Protein AF-0000000075515896 (afdb_homodimer)

Secondary structure (DSSP, 8-state):
----GGG-------------------S-----------S-SS-GGG-EEEEETTT--EEEEGGGEEEEEGGGTEEEES---TTEEEPSS-EE--SSTTTT-EEEEEEETTT--EEEEEEEE--GGGGGGTT-EEEEGGGEEEEETT-SSEEEGGG-------HHHHHHHHHHHHHHHHHHHHHHHHHHHHHHHHHHHT-/----GGG-----------------TTS-----------S-SS-GGG-EEEEETTT--EEEEGGGEEEEEGGGTEEEES---TTEEEPSS-EE--SSTTTT-EEEEEEETTT--EEEEEEEE--GGGGGGTT-EEEEGGGEEEEETT-SSEEEGGG-------HHHHHHHHHHHHHHHHHHHHHHHHHHHHHHHHHHHH-

Solvent-accessible surface area (backbone atoms only — not comparable to full-atom values): 21888 Å² total; per-residue (Å²): 134,84,76,72,69,79,68,74,66,72,84,64,83,70,71,74,54,74,47,86,61,78,71,70,71,76,60,80,65,70,85,67,79,50,54,55,26,50,69,54,91,42,58,57,60,64,40,34,37,33,20,35,58,88,61,37,49,63,38,36,39,41,76,31,24,39,46,67,44,71,94,70,44,24,39,30,18,73,56,58,17,71,44,48,38,70,46,56,31,70,44,74,34,86,64,73,93,52,43,70,20,31,26,24,45,23,23,33,62,88,76,57,50,76,36,36,33,32,31,68,41,50,51,80,95,47,40,87,44,49,75,22,40,29,39,30,21,87,40,25,28,30,36,43,44,91,47,49,59,73,41,56,28,75,76,59,80,82,77,63,69,49,73,67,49,49,52,50,40,51,50,49,51,19,49,51,21,46,52,49,41,52,51,50,53,49,48,53,52,50,50,55,51,55,56,56,67,73,97,134,87,73,73,71,79,68,74,64,74,85,65,84,70,70,74,54,74,48,86,60,77,73,69,72,76,61,79,64,71,84,66,78,51,53,54,28,50,69,55,91,40,58,58,60,66,40,34,37,34,20,34,59,88,62,38,48,62,38,37,38,40,77,31,25,40,46,65,43,71,94,71,45,23,39,31,18,74,55,57,16,71,43,47,36,68,46,54,32,67,44,75,32,85,65,73,96,53,44,70,22,30,26,23,44,23,24,33,63,89,77,57,50,75,35,36,33,33,30,68,40,49,50,80,93,46,41,88,45,47,76,22,40,30,39,30,21,87,40,25,27,30,37,43,45,90,45,49,60,76,40,56,28,73,76,59,79,81,77,63,69,49,74,66,48,48,52,51,42,50,50,48,50,18,49,50,20,48,51,49,43,53,50,51,53,48,49,51,54,50,51,52,50,54,56,58,66,75,95

Foldseek 3Di:
DPPPPPPPPDPPPQVCPQAQPPPPLPPPPPCLVLLQLQPPLDDLQQKKWKAFPPPRHTWGISRQWSDADVLQQKTWGLDTDPQWDWARDWGADCDDDQHPWIWTFTAGNPPGDGFFTATDDGPPVCRSRHRTTIGHQQGIWMDGPPDPDIHGSSPDDRDSDDPVSVVVSVVVVVVVVVVVVVVVVVVVVVVVVVVVVVD/DPPDPPPPPDPPPQVCPQAQPPPPLPPPPPCLVLLQLQPPLDPLQQKKWKAFPPPRHTWGISRQWSDADVLQQKTWGLDTDPQWDWARGWGADCDDDQHPWIWTFTAGNPPGDGFFTATCDGPPVCRSRHRTTIGHQQGIWMDGPPDDDIHGSSPDDRDSDDPVVVVVSVVVVVVVVVVVVVVVVVVVVVVVVVVVVVD

Structure (mmCIF, N/CA/C/O backbone):
data_AF-0000000075515896-model_v1
#
loop_
_entity.id
_entity.type
_entity.pdbx_description
1 polymer 'Opa interacting protein 5'
#
loop_
_atom_site.group_PDB
_atom_site.id
_atom_site.type_symbol
_atom_site.label_atom_id
_atom_site.label_alt_id
_atom_site.label_comp_id
_atom_site.label_asym_id
_atom_site.label_entity_id
_atom_site.label_seq_id
_atom_site.pdbx_PDB_ins_code
_atom_site.Cartn_x
_atom_site.Cartn_y
_atom_site.Cartn_z
_atom_site.occupancy
_atom_site.B_iso_or_equiv
_atom_site.auth_seq_id
_atom_site.auth_comp_id
_atom_site.auth_asym_id
_atom_site.auth_atom_id
_atom_site.pdbx_PDB_model_num
ATOM 1 N N . MET A 1 1 ? 11.969 -7.977 -32.594 1 18.78 1 MET A N 1
ATOM 2 C CA . MET A 1 1 ? 12.93 -9.07 -32.656 1 18.78 1 MET A CA 1
ATOM 3 C C . MET A 1 1 ? 13.914 -9.008 -31.5 1 18.78 1 MET A C 1
ATOM 5 O O . MET A 1 1 ? 14.891 -9.758 -31.469 1 18.78 1 MET A O 1
ATOM 9 N N . ALA A 1 2 ? 13.898 -7.754 -30.891 1 22.81 2 ALA A N 1
ATOM 10 C CA . ALA A 1 2 ? 14.922 -7.41 -29.906 1 22.81 2 ALA A CA 1
ATOM 11 C C . ALA A 1 2 ? 14.734 -8.203 -28.625 1 22.81 2 ALA A C 1
ATOM 13 O O . ALA A 1 2 ? 15.414 -7.949 -27.625 1 22.81 2 ALA A O 1
ATOM 14 N N . GLY A 1 3 ? 13.523 -8.867 -28.562 1 20.38 3 GLY A N 1
ATOM 15 C CA . GLY A 1 3 ? 12.828 -9.102 -27.312 1 20.38 3 GLY A CA 1
ATOM 16 C C . GLY A 1 3 ? 13.516 -10.141 -26.422 1 20.38 3 GLY A C 1
ATOM 17 O O . GLY A 1 3 ? 13.266 -10.195 -25.219 1 20.38 3 GLY A O 1
ATOM 18 N N . SER A 1 4 ? 14.008 -11.312 -27.094 1 22.8 4 SER A N 1
ATOM 19 C CA . SER A 1 4 ? 14.094 -12.664 -26.562 1 22.8 4 SER A CA 1
ATOM 20 C C . SER A 1 4 ? 15.359 -12.859 -25.734 1 22.8 4 SER A C 1
ATOM 22 O O . SER A 1 4 ? 15.812 -13.984 -25.547 1 22.8 4 SER A O 1
ATOM 24 N N . ALA A 1 5 ? 16.109 -11.781 -25.531 1 26.88 5 ALA A N 1
ATOM 25 C CA . ALA A 1 5 ? 17.5 -12.102 -25.203 1 26.88 5 ALA A CA 1
ATOM 26 C C . ALA A 1 5 ? 17.609 -12.75 -23.828 1 26.88 5 ALA A C 1
ATOM 28 O O . ALA A 1 5 ? 18.656 -13.312 -23.484 1 26.88 5 ALA A O 1
ATOM 29 N N . TRP A 1 6 ? 16.641 -12.461 -22.922 1 26.02 6 TRP A N 1
ATOM 30 C CA . TRP A 1 6 ? 17.047 -12.742 -21.562 1 26.02 6 TRP A CA 1
ATOM 31 C C . TRP A 1 6 ? 17.047 -14.242 -21.281 1 26.02 6 TRP A C 1
ATOM 33 O O . TRP A 1 6 ? 17.266 -14.68 -20.156 1 26.02 6 TRP A O 1
ATOM 43 N N . LEU A 1 7 ? 16.312 -15.07 -22.141 1 24.42 7 LEU A N 1
ATOM 44 C CA . LEU A 1 7 ? 16.062 -16.422 -21.688 1 24.42 7 LEU A CA 1
ATOM 45 C C . LEU A 1 7 ? 17.344 -17.234 -21.641 1 24.42 7 LEU A C 1
ATOM 47 O O . LEU A 1 7 ? 17.359 -18.359 -21.141 1 24.42 7 LEU A O 1
ATOM 51 N N . LEU A 1 8 ? 18.25 -16.953 -22.594 1 26.06 8 LEU A N 1
ATOM 52 C CA . LEU A 1 8 ? 19.219 -18.047 -22.719 1 26.06 8 LEU A CA 1
ATOM 53 C C . LEU A 1 8 ? 20.109 -18.109 -21.484 1 26.06 8 LEU A C 1
ATOM 55 O O . LEU A 1 8 ? 21.109 -17.391 -21.391 1 26.06 8 LEU A O 1
ATOM 59 N N . CYS A 1 9 ? 19.578 -18 -20.297 1 28 9 CYS A N 1
ATOM 60 C CA . CYS A 1 9 ? 20.406 -18.422 -19.172 1 28 9 CYS A CA 1
ATOM 61 C C . CYS A 1 9 ? 21.047 -19.781 -19.438 1 28 9 CYS A C 1
ATOM 63 O O . CYS A 1 9 ? 20.344 -20.766 -19.641 1 28 9 CYS A O 1
ATOM 65 N N . SER A 1 10 ? 22.125 -19.859 -20.094 1 26.27 10 SER A N 1
ATOM 66 C CA . SER A 1 10 ? 23.016 -21.016 -20.016 1 26.27 10 SER A CA 1
ATOM 67 C C . SER A 1 10 ? 23 -21.625 -18.609 1 26.27 10 SER A C 1
ATOM 69 O O . SER A 1 10 ? 22.953 -20.906 -17.609 1 26.27 10 SER A O 1
ATOM 71 N N . ALA A 1 11 ? 22.531 -22.938 -18.406 1 29.16 11 ALA A N 1
ATOM 72 C CA . ALA A 1 11 ? 22.75 -23.906 -17.328 1 29.16 11 ALA A CA 1
ATOM 73 C C . ALA A 1 11 ? 24.109 -23.719 -16.672 1 29.16 11 ALA A C 1
ATOM 75 O O . ALA A 1 11 ? 25.094 -24.328 -17.109 1 29.16 11 ALA A O 1
ATOM 76 N N . ALA A 1 12 ? 24.672 -22.562 -16.562 1 29.84 12 ALA A N 1
ATOM 77 C CA . ALA A 1 12 ? 25.891 -22.594 -15.766 1 29.84 12 ALA A CA 1
ATOM 78 C C . ALA A 1 12 ? 25.672 -23.328 -14.445 1 29.84 12 ALA A C 1
ATOM 80 O O . ALA A 1 12 ? 24.578 -23.281 -13.867 1 29.84 12 ALA A O 1
ATOM 81 N N . GLU A 1 13 ? 26.516 -24.406 -14.172 1 31.06 13 GLU A N 1
ATOM 82 C CA . GLU A 1 13 ? 26.703 -25.281 -13.023 1 31.06 13 GLU A CA 1
ATOM 83 C C . GLU A 1 13 ? 26.609 -24.5 -11.711 1 31.06 13 GLU A C 1
ATOM 85 O O . GLU A 1 13 ? 27.531 -23.766 -11.352 1 31.06 13 GLU A O 1
ATOM 90 N N . MET A 1 14 ? 25.5 -23.891 -11.438 1 32 14 MET A N 1
ATOM 91 C CA . MET A 1 14 ? 25.266 -23.391 -10.078 1 32 14 MET A CA 1
ATOM 92 C C . MET A 1 14 ? 25.594 -24.453 -9.047 1 32 14 MET A C 1
ATOM 94 O O . MET A 1 14 ? 24.984 -25.531 -9.047 1 32 14 MET A O 1
ATOM 98 N N . GLN A 1 15 ? 26.859 -24.688 -8.766 1 26.77 15 GLN A N 1
ATOM 99 C CA . GLN A 1 15 ? 27.156 -25.531 -7.617 1 26.77 15 GLN A CA 1
ATOM 100 C C . GLN A 1 15 ? 26.406 -25.047 -6.379 1 26.77 15 GLN A C 1
ATOM 102 O O . GLN A 1 15 ? 26.531 -23.891 -5.973 1 26.77 15 GLN A O 1
ATOM 107 N N . SER A 1 16 ? 25.25 -25.547 -6.145 1 28.44 16 SER A N 1
ATOM 108 C CA . SER A 1 16 ? 24.344 -25.406 -5.016 1 28.44 16 SER A CA 1
ATOM 109 C C . SER A 1 16 ? 25.047 -25.656 -3.691 1 28.44 16 SER A C 1
ATOM 111 O O . SER A 1 16 ? 25.516 -26.766 -3.432 1 28.44 16 SER A O 1
ATOM 113 N N . VAL A 1 17 ? 25.969 -24.859 -3.203 1 31.23 17 VAL A N 1
ATOM 114 C CA . VAL A 1 17 ? 26.312 -25.125 -1.812 1 31.23 17 VAL A CA 1
ATOM 115 C C . VAL A 1 17 ? 25.125 -24.797 -0.909 1 31.23 17 VAL A C 1
ATOM 117 O O . VAL A 1 17 ? 24.625 -23.672 -0.914 1 31.23 17 VAL A O 1
ATOM 120 N N . CYS A 1 18 ? 24.25 -25.766 -0.635 1 27.92 18 CYS A N 1
ATOM 121 C CA . CYS A 1 18 ? 23 -25.766 0.127 1 27.92 18 CYS A CA 1
ATOM 122 C C . CYS A 1 18 ? 23.25 -25.422 1.588 1 27.92 18 CYS A C 1
ATOM 124 O O . CYS A 1 18 ? 23.531 -26.297 2.402 1 27.92 18 CYS A O 1
ATOM 126 N N . GLY A 1 19 ? 24.156 -24.5 2.021 1 25.67 19 GLY A N 1
ATOM 127 C CA . GLY A 1 19 ? 24.172 -24.359 3.467 1 25.67 19 GLY A CA 1
ATOM 128 C C . GLY A 1 19 ? 22.922 -23.703 4.012 1 25.67 19 GLY A C 1
ATOM 129 O O . GLY A 1 19 ? 22.359 -22.797 3.389 1 25.67 19 GLY A O 1
ATOM 130 N N . GLU A 1 20 ? 22.109 -24.344 4.84 1 29.81 20 GLU A N 1
ATOM 131 C CA . GLU A 1 20 ? 20.922 -23.969 5.602 1 29.81 20 GLU A CA 1
ATOM 132 C C . GLU A 1 20 ? 21.125 -22.656 6.34 1 29.81 20 GLU A C 1
ATOM 134 O O . GLU A 1 20 ? 21.641 -22.641 7.457 1 29.81 20 GLU A O 1
ATOM 139 N N . SER A 1 21 ? 21.812 -21.594 5.906 1 29.06 21 SER A N 1
ATOM 140 C CA . SER A 1 21 ? 22.031 -20.469 6.801 1 29.06 21 SER A CA 1
ATOM 141 C C . SER A 1 21 ? 20.75 -19.672 7.004 1 29.06 21 SER A C 1
ATOM 143 O O . SER A 1 21 ? 20.141 -19.203 6.039 1 29.06 21 SER A O 1
ATOM 145 N N . THR A 1 22 ? 19.984 -19.922 8.008 1 30.2 22 THR A N 1
ATOM 146 C CA . THR A 1 22 ? 18.984 -18.984 8.531 1 30.2 22 THR A CA 1
ATOM 147 C C . THR A 1 22 ? 19.594 -17.578 8.672 1 30.2 22 THR A C 1
ATOM 149 O O . THR A 1 22 ? 20.484 -17.359 9.492 1 30.2 22 THR A O 1
ATOM 152 N N . VAL A 1 23 ? 19.938 -16.922 7.645 1 34.88 23 VAL A N 1
ATOM 153 C CA . VAL A 1 23 ? 20.438 -15.562 7.785 1 34.88 23 VAL A CA 1
ATOM 154 C C . VAL A 1 23 ? 19.562 -14.789 8.773 1 34.88 23 VAL A C 1
ATOM 156 O O . VAL A 1 23 ? 18.359 -14.688 8.586 1 34.88 23 VAL A O 1
ATOM 159 N N . ASP A 1 24 ? 19.797 -15.023 10.047 1 32.12 24 ASP A N 1
ATOM 160 C CA . ASP A 1 24 ? 19.328 -14.023 11 1 32.12 24 ASP A CA 1
ATOM 161 C C . ASP A 1 24 ? 19.641 -12.609 10.508 1 32.12 24 ASP A C 1
ATOM 163 O O . ASP A 1 24 ? 20.797 -12.164 10.586 1 32.12 24 ASP A O 1
ATOM 167 N N . LEU A 1 25 ? 19 -12.141 9.508 1 33.47 25 LEU A N 1
ATOM 168 C CA . LEU A 1 25 ? 19.094 -10.805 8.922 1 33.47 25 LEU A CA 1
ATOM 169 C C . LEU A 1 25 ? 19.172 -9.734 10 1 33.47 25 LEU A C 1
ATOM 171 O O . LEU A 1 25 ? 19.016 -8.547 9.711 1 33.47 25 LEU A O 1
ATOM 175 N N . GLU A 1 26 ? 19.078 -10.086 11.32 1 34.94 26 GLU A N 1
ATOM 176 C CA . GLU A 1 26 ? 19.312 -8.992 12.25 1 34.94 26 GLU A CA 1
ATOM 177 C C . GLU A 1 26 ? 20.703 -8.391 12.062 1 34.94 26 GLU A C 1
ATOM 179 O O . GLU A 1 26 ? 21.281 -7.836 13 1 34.94 26 GLU A O 1
ATOM 184 N N . GLN A 1 27 ? 21.578 -8.961 11.219 1 33.88 27 GLN A N 1
ATOM 185 C CA . GLN A 1 27 ? 22.859 -8.25 11.188 1 33.88 27 GLN A CA 1
ATOM 186 C C . GLN A 1 27 ? 22.656 -6.762 10.93 1 33.88 27 GLN A C 1
ATOM 188 O O . GLN A 1 27 ? 21.875 -6.379 10.062 1 33.88 27 GLN A O 1
ATOM 193 N N . THR A 1 28 ? 22.984 -5.887 11.898 1 32.38 28 THR A N 1
ATOM 194 C CA . THR A 1 28 ? 23.141 -4.438 11.836 1 32.38 28 THR A CA 1
ATOM 195 C C . THR A 1 28 ? 23.812 -4.016 10.539 1 32.38 28 THR A C 1
ATOM 197 O O . THR A 1 28 ? 24.969 -4.375 10.289 1 32.38 28 THR A O 1
ATOM 200 N N . ASN A 1 29 ? 23.234 -4.082 9.453 1 37.16 29 ASN A N 1
ATOM 201 C CA . ASN A 1 29 ? 23.719 -3.557 8.18 1 37.16 29 ASN A CA 1
ATOM 202 C C . ASN A 1 29 ? 24.531 -2.279 8.375 1 37.16 29 ASN A C 1
ATOM 204 O O . ASN A 1 29 ? 24.141 -1.402 9.141 1 37.16 29 ASN A O 1
ATOM 208 N N . PRO A 1 30 ? 25.859 -2.227 8.07 1 39.75 30 PRO A N 1
ATOM 209 C CA . PRO A 1 30 ? 26.5 -0.911 8.07 1 39.75 30 PRO A CA 1
ATOM 210 C C . PRO A 1 30 ? 25.531 0.212 7.68 1 39.75 30 PRO A C 1
ATOM 212 O O . PRO A 1 30 ? 24.5 -0.044 7.066 1 39.75 30 PRO A O 1
ATOM 215 N N . GLU A 1 31 ? 25.656 1.428 8.328 1 41 31 GLU A N 1
ATOM 216 C CA . GLU A 1 31 ? 24.891 2.648 8.062 1 41 31 GLU A CA 1
ATOM 217 C C . GLU A 1 31 ? 24.641 2.82 6.566 1 41 31 GLU A C 1
ATOM 219 O O . GLU A 1 31 ? 25.516 3.268 5.828 1 41 31 GLU A O 1
ATOM 224 N N . VAL A 1 32 ? 24.234 1.687 5.887 1 45.09 32 VAL A N 1
ATOM 225 C CA . VAL A 1 32 ? 23.828 1.987 4.516 1 45.09 32 VAL A CA 1
ATOM 226 C C . VAL A 1 32 ? 23.078 3.318 4.48 1 45.09 32 VAL A C 1
ATOM 228 O O . VAL A 1 32 ? 22.125 3.525 5.238 1 45.09 32 VAL A O 1
ATOM 231 N N . SER A 1 33 ? 23.875 4.395 4.328 1 43.94 33 SER A N 1
ATOM 232 C CA . SER A 1 33 ? 23.266 5.699 4.102 1 43.94 33 SER A CA 1
ATOM 233 C C . SER A 1 33 ? 22.125 5.609 3.098 1 43.94 33 SER A C 1
ATOM 235 O O . SER A 1 33 ? 22.344 5.473 1.895 1 43.94 33 SER A O 1
ATOM 237 N N . CYS A 1 34 ? 21.188 4.742 3.443 1 48.75 34 CYS A N 1
ATOM 238 C CA . CYS A 1 34 ? 20.016 4.699 2.576 1 48.75 34 CYS A CA 1
ATOM 239 C C . CYS A 1 34 ? 19.344 6.066 2.49 1 48.75 34 CYS A C 1
ATOM 241 O O . CYS A 1 34 ? 19.078 6.699 3.516 1 48.75 34 CYS A O 1
ATOM 243 N N . ARG A 1 35 ? 19.766 6.781 1.458 1 46.62 35 ARG A N 1
ATOM 244 C CA . ARG A 1 35 ? 18.922 7.949 1.209 1 46.62 35 ARG A CA 1
ATOM 245 C C . ARG A 1 35 ? 17.438 7.574 1.229 1 46.62 35 ARG A C 1
ATOM 247 O O . ARG A 1 35 ? 16.984 6.773 0.407 1 46.62 35 ARG A O 1
ATOM 254 N N . LYS A 1 36 ? 17.078 7.395 2.432 1 48.09 36 LYS A N 1
ATOM 255 C CA . LYS A 1 36 ? 15.672 7.031 2.584 1 48.09 36 LYS A CA 1
ATOM 256 C C . LYS A 1 36 ? 14.797 7.785 1.584 1 48.09 36 LYS A C 1
ATOM 258 O O . LYS A 1 36 ? 14.906 9 1.447 1 48.09 36 LYS A O 1
ATOM 263 N N . LEU A 1 37 ? 14.57 7.164 0.481 1 46.78 37 LEU A N 1
ATOM 264 C CA . LEU A 1 37 ? 13.43 7.785 -0.19 1 46.78 37 LEU A CA 1
ATOM 265 C C . LEU A 1 37 ? 12.422 8.305 0.825 1 46.78 37 LEU A C 1
ATOM 267 O O . LEU A 1 37 ? 11.68 7.523 1.429 1 46.78 37 LEU A O 1
ATOM 271 N N . ASN A 1 38 ? 13.039 8.82 1.91 1 39.25 38 ASN A N 1
ATOM 272 C CA . ASN A 1 38 ? 11.93 9.398 2.652 1 39.25 38 ASN A CA 1
ATOM 273 C C . ASN A 1 38 ? 10.727 9.656 1.746 1 39.25 38 ASN A C 1
ATOM 275 O O . ASN A 1 38 ? 10.891 9.93 0.555 1 39.25 38 ASN A O 1
ATOM 279 N N . GLY A 1 39 ? 9.602 9.078 1.923 1 40.44 39 GLY A N 1
ATOM 280 C CA . GLY A 1 39 ? 8.422 9.594 1.247 1 40.44 39 GLY A CA 1
ATOM 281 C C . GLY A 1 39 ? 8.641 10.953 0.615 1 40.44 39 GLY A C 1
ATOM 282 O O . GLY A 1 39 ? 9.188 11.859 1.251 1 40.44 39 GLY A O 1
ATOM 283 N N . SER A 1 40 ? 9.031 10.953 -0.682 1 41.44 40 SER A N 1
ATOM 284 C CA . SER A 1 40 ? 8.961 12.234 -1.368 1 41.44 40 SER A CA 1
ATOM 285 C C . SER A 1 40 ? 8.203 13.266 -0.534 1 41.44 40 SER A C 1
ATOM 287 O O . SER A 1 40 ? 7.367 12.906 0.298 1 41.44 40 SER A O 1
ATOM 289 N N . SER A 1 41 ? 8.688 14.398 -0.48 1 50.19 41 SER A N 1
ATOM 290 C CA . SER A 1 41 ? 7.879 15.57 -0.142 1 50.19 41 SER A CA 1
ATOM 291 C C . SER A 1 41 ? 6.398 15.312 -0.394 1 50.19 41 SER A C 1
ATOM 293 O O . SER A 1 41 ? 5.555 16.141 -0.062 1 50.19 41 SER A O 1
ATOM 295 N N . GLY A 1 42 ? 6.289 14.016 -0.97 1 59.38 42 GLY A N 1
ATOM 296 C CA . GLY A 1 42 ? 4.871 13.852 -1.26 1 59.38 42 GLY A CA 1
ATOM 297 C C . GLY A 1 42 ? 4.125 13.102 -0.173 1 59.38 42 GLY A C 1
ATOM 298 O O . GLY A 1 42 ? 4.73 12.375 0.615 1 59.38 42 GLY A O 1
ATOM 299 N N . GLY A 1 43 ? 3.32 13.492 0.475 1 72.12 43 GLY A N 1
ATOM 300 C CA . GLY A 1 43 ? 2.34 12.977 1.415 1 72.12 43 GLY A CA 1
ATOM 301 C C . GLY A 1 43 ? 2.051 11.5 1.226 1 72.12 43 GLY A C 1
ATOM 302 O O . GLY A 1 43 ? 2.713 10.828 0.428 1 72.12 43 GLY A O 1
ATOM 303 N N . PRO A 1 44 ? 1.503 10.781 2.047 1 81 44 PRO A N 1
ATOM 304 C CA . PRO A 1 44 ? 1.104 9.375 1.974 1 81 44 PRO A CA 1
ATOM 305 C C . PRO A 1 44 ? 0.688 8.953 0.567 1 81 44 PRO A C 1
ATOM 307 O O . PRO A 1 44 ? 0.88 7.797 0.184 1 81 44 PRO A O 1
ATOM 310 N N . GLU A 1 45 ? 0.249 9.797 -0.229 1 84.19 45 GLU A N 1
ATOM 311 C CA . GLU A 1 45 ? -0.242 9.484 -1.567 1 84.19 45 GLU A CA 1
ATOM 312 C C . GLU A 1 45 ? 0.906 9.125 -2.508 1 84.19 45 GLU A C 1
ATOM 314 O O . GLU A 1 45 ? 0.686 8.547 -3.574 1 84.19 45 GLU A O 1
ATOM 319 N N . ALA A 1 46 ? 2.088 9.461 -2.105 1 85.88 46 ALA A N 1
ATOM 320 C CA . ALA A 1 46 ? 3.252 9.156 -2.932 1 85.88 46 ALA A CA 1
ATOM 321 C C . ALA A 1 46 ? 3.775 7.75 -2.645 1 85.88 46 ALA A C 1
ATOM 323 O O . ALA A 1 46 ? 4.656 7.254 -3.352 1 85.88 46 ALA A O 1
ATOM 324 N N . CYS A 1 47 ? 3.242 7.059 -1.72 1 92.12 47 CYS A N 1
ATOM 325 C CA . CYS A 1 47 ? 3.73 5.742 -1.332 1 92.12 47 CYS A CA 1
ATOM 326 C C . CYS A 1 47 ? 3.305 4.684 -2.342 1 92.12 47 CYS A C 1
ATOM 328 O O . CYS A 1 47 ? 2.227 4.777 -2.93 1 92.12 47 CYS A O 1
ATOM 330 N N . VAL A 1 48 ? 4.164 3.75 -2.539 1 96.19 48 VAL A N 1
ATOM 331 C CA . VAL A 1 48 ? 3.961 2.684 -3.516 1 96.19 48 VAL A CA 1
ATOM 332 C C . VAL A 1 48 ? 4.168 1.326 -2.85 1 96.19 48 VAL A C 1
ATOM 334 O O . VAL A 1 48 ? 5.105 1.149 -2.066 1 96.19 48 VAL A O 1
ATOM 337 N N . VAL A 1 49 ? 3.277 0.403 -3.164 1 97.75 49 VAL A N 1
ATOM 338 C CA . VAL A 1 49 ? 3.422 -0.978 -2.715 1 97.75 49 VAL A CA 1
ATOM 339 C C . VAL A 1 49 ? 3.852 -1.86 -3.885 1 97.75 49 VAL A C 1
ATOM 341 O O . VAL A 1 49 ? 3.34 -1.718 -4.996 1 97.75 49 VAL A O 1
ATOM 344 N N . PHE A 1 50 ? 4.75 -2.816 -3.676 1 98.31 50 PHE A N 1
ATOM 345 C CA . PHE A 1 50 ? 5.293 -3.701 -4.699 1 98.31 50 PHE A CA 1
ATOM 346 C C . PHE A 1 50 ? 4.695 -5.098 -4.578 1 98.31 50 PHE A C 1
ATOM 348 O O . PHE A 1 50 ? 4.688 -5.684 -3.496 1 98.31 50 PHE A O 1
ATOM 355 N N . LEU A 1 51 ? 4.246 -5.559 -5.703 1 98.56 51 LEU A N 1
ATOM 356 C CA . LEU A 1 51 ? 3.621 -6.875 -5.746 1 98.56 51 LEU A CA 1
ATOM 357 C C . LEU A 1 51 ? 4.309 -7.77 -6.773 1 98.56 51 LEU A C 1
ATOM 359 O O . LEU A 1 51 ? 4.797 -7.285 -7.793 1 98.56 51 LEU A O 1
ATOM 363 N N . CYS A 1 52 ? 4.352 -9.039 -6.461 1 98.5 52 CYS A N 1
ATOM 364 C CA . CYS A 1 52 ? 4.785 -10.008 -7.465 1 98.5 52 CYS A CA 1
ATOM 365 C C . CYS A 1 52 ? 3.895 -9.945 -8.695 1 98.5 52 CYS A C 1
ATOM 367 O O . CYS A 1 52 ? 2.672 -10.039 -8.594 1 98.5 52 CYS A O 1
ATOM 369 N N . LYS A 1 53 ? 4.473 -9.883 -9.812 1 97.94 53 LYS A N 1
ATOM 370 C CA . LYS A 1 53 ? 3.73 -9.734 -11.062 1 97.94 53 LYS A CA 1
ATOM 371 C C . LYS A 1 53 ? 2.947 -11.008 -11.383 1 97.94 53 LYS A C 1
ATOM 373 O O . LYS A 1 53 ? 1.881 -10.945 -11.992 1 97.94 53 LYS A O 1
ATOM 378 N N . ASN A 1 54 ? 3.438 -12.125 -10.961 1 97.69 54 ASN A N 1
ATOM 379 C CA . ASN A 1 54 ? 2.859 -13.422 -11.312 1 97.69 54 ASN A CA 1
ATOM 380 C C . ASN A 1 54 ? 1.699 -13.781 -10.391 1 97.69 54 ASN A C 1
ATOM 382 O O . ASN A 1 54 ? 0.705 -14.359 -10.836 1 97.69 54 ASN A O 1
ATOM 386 N N . CYS A 1 55 ? 1.79 -13.406 -9.086 1 96.81 55 CYS A N 1
ATOM 387 C CA . CYS A 1 55 ? 0.792 -13.953 -8.172 1 96.81 55 CYS A CA 1
ATOM 388 C C . CYS A 1 55 ? 0.234 -12.867 -7.266 1 96.81 55 CYS A C 1
ATOM 390 O O . CYS A 1 55 ? -0.593 -13.141 -6.395 1 96.81 55 CYS A O 1
ATOM 392 N N . TYR A 1 56 ? 0.726 -11.68 -7.289 1 96.81 56 TYR A N 1
ATOM 393 C CA . TYR A 1 56 ? 0.188 -10.484 -6.648 1 96.81 56 TYR A CA 1
ATOM 394 C C . TYR A 1 56 ? 0.533 -10.461 -5.164 1 96.81 56 TYR A C 1
ATOM 396 O O . TYR A 1 56 ? 0.005 -9.641 -4.41 1 96.81 56 TYR A O 1
ATOM 404 N N . THR A 1 57 ? 1.455 -11.352 -4.77 1 97.19 57 THR A N 1
ATOM 405 C CA . THR A 1 57 ? 1.93 -11.328 -3.391 1 97.19 57 THR A CA 1
ATOM 406 C C . THR A 1 57 ? 2.65 -10.016 -3.09 1 97.19 57 THR A C 1
ATOM 408 O O . THR A 1 57 ? 3.436 -9.531 -3.906 1 97.19 57 THR A O 1
ATOM 411 N N . VAL A 1 58 ? 2.352 -9.43 -1.938 1 98.44 58 VAL A N 1
ATOM 412 C CA . VAL A 1 58 ? 2.998 -8.18 -1.537 1 98.44 58 VAL A CA 1
ATOM 413 C C . VAL A 1 58 ? 4.453 -8.453 -1.164 1 98.44 58 VAL A C 1
ATOM 415 O O . VAL A 1 58 ? 4.738 -9.32 -0.337 1 98.44 58 VAL A O 1
ATOM 418 N N . LEU A 1 59 ? 5.355 -7.641 -1.661 1 98.38 59 LEU A N 1
ATOM 419 C CA . LEU A 1 59 ? 6.781 -7.883 -1.479 1 98.38 59 LEU A CA 1
ATOM 420 C C . LEU A 1 59 ? 7.414 -6.793 -0.617 1 98.38 59 LEU A C 1
ATOM 422 O O . LEU A 1 59 ? 8.492 -6.984 -0.058 1 98.38 59 LEU A O 1
ATOM 426 N N . GLY A 1 60 ? 6.82 -5.695 -0.62 1 97.44 60 GLY A N 1
ATOM 427 C CA . GLY A 1 60 ? 7.324 -4.539 0.108 1 97.44 60 GLY A CA 1
ATOM 428 C C . GLY A 1 60 ? 6.668 -3.238 -0.313 1 97.44 60 GLY A C 1
ATOM 429 O O . GLY A 1 60 ? 5.617 -3.246 -0.955 1 97.44 60 GLY A O 1
ATOM 430 N N . ASP A 1 61 ? 7.332 -2.105 0.104 1 96.38 61 ASP A N 1
ATOM 431 C CA . ASP A 1 61 ? 6.781 -0.799 -0.245 1 96.38 61 ASP A CA 1
ATOM 432 C C . ASP A 1 61 ? 7.887 0.247 -0.369 1 96.38 61 ASP A C 1
ATOM 434 O O . ASP A 1 61 ? 9.055 -0.042 -0.1 1 96.38 61 ASP A O 1
ATOM 438 N N . SER A 1 62 ? 7.516 1.439 -0.751 1 93.56 62 SER A N 1
ATOM 439 C CA . SER A 1 62 ? 8.453 2.492 -1.134 1 93.56 62 SER A CA 1
ATOM 440 C C . SER A 1 62 ? 9.148 3.084 0.088 1 93.56 62 SER A C 1
ATOM 442 O O . SER A 1 62 ? 10.172 3.76 -0.04 1 93.56 62 SER A O 1
ATOM 444 N N . LEU A 1 63 ? 8.578 2.855 1.254 1 89.81 63 LEU A N 1
ATOM 445 C CA . LEU A 1 63 ? 9.18 3.43 2.451 1 89.81 63 LEU A CA 1
ATOM 446 C C . LEU A 1 63 ? 10.508 2.746 2.77 1 89.81 63 LEU A C 1
ATOM 448 O O . LEU A 1 63 ? 11.297 3.258 3.566 1 89.81 63 LEU A O 1
ATOM 452 N N . SER A 1 64 ? 10.812 1.655 2.131 1 91.25 64 SER A N 1
ATOM 453 C CA . SER A 1 64 ? 12.039 0.911 2.375 1 91.25 64 SER A CA 1
ATOM 454 C C . SER A 1 64 ? 13.031 1.085 1.225 1 91.25 64 SER A C 1
ATOM 456 O O . SER A 1 64 ? 14.117 0.511 1.243 1 91.25 64 SER A O 1
ATOM 458 N N . VAL A 1 65 ? 12.625 1.868 0.22 1 92.38 65 VAL A N 1
ATOM 459 C CA . VAL A 1 65 ? 13.453 2.02 -0.974 1 92.38 65 VAL A CA 1
ATOM 460 C C . VAL A 1 65 ? 14.617 2.971 -0.684 1 92.38 65 VAL A C 1
ATOM 462 O O . VAL A 1 65 ? 14.406 4.062 -0.147 1 92.38 65 VAL A O 1
ATOM 465 N N . CYS A 1 66 ? 15.75 2.531 -1.096 1 87.12 66 CYS A N 1
ATOM 466 C CA . CYS A 1 66 ? 16.953 3.324 -0.897 1 87.12 66 CYS A CA 1
ATOM 467 C C . CYS A 1 66 ? 17.453 3.91 -2.215 1 87.12 66 CYS A C 1
ATOM 469 O O . CYS A 1 66 ? 18.219 4.875 -2.223 1 87.12 66 CYS A O 1
ATOM 471 N N . GLY A 1 67 ? 16.984 3.309 -3.246 1 89 67 GLY A N 1
ATOM 472 C CA . GLY A 1 67 ? 17.438 3.766 -4.551 1 89 67 GLY A CA 1
ATOM 473 C C . GLY A 1 67 ? 17.016 2.844 -5.684 1 89 67 GLY A C 1
ATOM 474 O O . GLY A 1 67 ? 16.312 1.863 -5.461 1 89 67 GLY A O 1
ATOM 475 N N . GLU A 1 68 ? 17.359 3.365 -6.836 1 91.31 68 GLU A N 1
ATOM 476 C CA . GLU A 1 68 ? 17.141 2.576 -8.039 1 91.31 68 GLU A CA 1
ATOM 477 C C . GLU A 1 68 ? 18.422 2.41 -8.844 1 91.31 68 GLU A C 1
ATOM 479 O O . GLU A 1 68 ? 19.188 3.367 -9.016 1 91.31 68 GLU A O 1
ATOM 484 N N . GLU A 1 69 ? 18.719 1.183 -9.18 1 91.44 69 GLU A N 1
ATOM 485 C CA . GLU A 1 69 ? 19.812 0.928 -10.102 1 91.44 69 GLU A CA 1
ATOM 486 C C . GLU A 1 69 ? 19.312 0.742 -11.531 1 91.44 69 GLU A C 1
ATOM 488 O O . GLU A 1 69 ? 18.875 -0.352 -11.906 1 91.44 69 GLU A O 1
ATOM 493 N N . ARG A 1 70 ? 19.484 1.688 -12.32 1 90.5 70 ARG A N 1
ATOM 494 C CA . ARG A 1 70 ? 18.891 1.732 -13.656 1 90.5 70 ARG A CA 1
ATOM 495 C C . ARG A 1 70 ? 19.5 0.672 -14.562 1 90.5 70 ARG A C 1
ATOM 497 O O . ARG A 1 70 ? 18.781 0.041 -15.352 1 90.5 70 ARG A O 1
ATOM 504 N N . SER A 1 71 ? 20.766 0.505 -14.477 1 90.56 71 SER A N 1
ATOM 505 C CA . SER A 1 71 ? 21.453 -0.457 -15.336 1 90.56 71 SER A CA 1
ATOM 506 C C . SER A 1 71 ? 20.922 -1.87 -15.109 1 90.56 71 SER A C 1
ATOM 508 O O . SER A 1 71 ? 20.984 -2.711 -16.016 1 90.56 71 SER A O 1
ATOM 510 N N . LEU A 1 72 ? 20.406 -2.16 -13.945 1 93.25 72 LEU A N 1
ATOM 511 C CA . LEU A 1 72 ? 19.875 -3.475 -13.602 1 93.25 72 LEU A CA 1
ATOM 512 C C . LEU A 1 72 ? 18.344 -3.467 -13.648 1 93.25 72 LEU A C 1
ATOM 514 O O . LEU A 1 72 ? 17.703 -4.5 -13.43 1 93.25 72 LEU A O 1
ATOM 518 N N . ALA A 1 73 ? 17.75 -2.27 -13.867 1 95.25 73 ALA A N 1
ATOM 519 C CA . ALA A 1 73 ? 16.312 -2.107 -13.773 1 95.25 73 ALA A CA 1
ATOM 520 C C . ALA A 1 73 ? 15.773 -2.68 -12.461 1 95.25 73 ALA A C 1
ATOM 522 O O . ALA A 1 73 ? 14.812 -3.453 -12.461 1 95.25 73 ALA A O 1
ATOM 523 N N . ALA A 1 74 ? 16.453 -2.271 -11.414 1 96.69 74 ALA A N 1
ATOM 524 C CA . ALA A 1 74 ? 16.125 -2.818 -10.102 1 96.69 74 ALA A CA 1
ATOM 525 C C . ALA A 1 74 ? 15.945 -1.706 -9.078 1 96.69 74 ALA A C 1
ATOM 527 O O . ALA A 1 74 ? 16.594 -0.659 -9.164 1 96.69 74 ALA A O 1
ATOM 528 N N . ILE A 1 75 ? 15.062 -1.956 -8.164 1 96.44 75 ILE A N 1
ATOM 529 C CA . ILE A 1 75 ? 14.914 -1.074 -7.012 1 96.44 75 ILE A CA 1
ATOM 530 C C . ILE A 1 75 ? 15.586 -1.703 -5.793 1 96.44 75 ILE A C 1
ATOM 532 O O . ILE A 1 75 ? 15.469 -2.908 -5.566 1 96.44 75 ILE A O 1
ATOM 536 N N . ALA A 1 76 ? 16.328 -0.89 -5.043 1 96 76 ALA A N 1
ATOM 537 C CA . ALA A 1 76 ? 17.047 -1.362 -3.859 1 96 76 ALA A CA 1
ATOM 538 C C . ALA A 1 76 ? 16.266 -1.034 -2.586 1 96 76 ALA A C 1
ATOM 540 O O . ALA A 1 76 ? 15.961 0.13 -2.322 1 96 76 ALA A O 1
ATOM 541 N N . CYS A 1 77 ? 15.984 -2.059 -1.84 1 94.81 77 CYS A N 1
ATOM 542 C CA . CYS A 1 77 ? 15.164 -1.898 -0.64 1 94.81 77 CYS A CA 1
ATOM 543 C C . CYS A 1 77 ? 15.93 -2.344 0.601 1 94.81 77 CYS A C 1
ATOM 545 O O . CYS A 1 77 ? 16.688 -3.322 0.557 1 94.81 77 CYS A O 1
ATOM 547 N N . LEU A 1 78 ? 15.711 -1.66 1.66 1 93.38 78 LEU A N 1
ATOM 548 C CA . LEU A 1 78 ? 16.297 -2.039 2.943 1 93.38 78 LEU A CA 1
ATOM 549 C C . LEU A 1 78 ? 15.562 -3.238 3.537 1 93.38 78 LEU A C 1
ATOM 551 O O . LEU A 1 78 ? 16.172 -4.09 4.184 1 93.38 78 LEU A O 1
ATOM 555 N N . ARG A 1 79 ? 14.281 -3.268 3.332 1 94 79 ARG A N 1
ATOM 556 C CA . ARG A 1 79 ? 13.43 -4.316 3.891 1 94 79 ARG A CA 1
ATOM 557 C C . ARG A 1 79 ? 12.445 -4.836 2.852 1 94 79 ARG A C 1
ATOM 559 O O . ARG A 1 79 ? 12.07 -4.109 1.926 1 94 79 ARG A O 1
ATOM 566 N N . VAL A 1 80 ? 12.078 -6.016 3.006 1 96.5 80 VAL A N 1
ATOM 567 C CA . VAL A 1 80 ? 11.055 -6.676 2.207 1 96.5 80 VAL A CA 1
ATOM 568 C C . VAL A 1 80 ? 10.141 -7.496 3.115 1 96.5 80 VAL A C 1
ATOM 570 O O . VAL A 1 80 ? 10.406 -7.629 4.312 1 96.5 80 VAL A O 1
ATOM 573 N N . THR A 1 81 ? 9.031 -7.949 2.588 1 97 81 THR A N 1
ATOM 574 C CA . THR A 1 81 ? 8.125 -8.773 3.385 1 97 81 THR A CA 1
ATOM 575 C C . THR A 1 81 ? 8.688 -10.18 3.561 1 97 81 THR A C 1
ATOM 577 O O . THR A 1 81 ? 9.664 -10.547 2.902 1 97 81 THR A O 1
ATOM 580 N N . GLU A 1 82 ? 8.031 -10.938 4.445 1 96.56 82 GLU A N 1
ATOM 581 C CA . GLU A 1 82 ? 8.406 -12.32 4.699 1 96.56 82 GLU A CA 1
ATOM 582 C C . GLU A 1 82 ? 8.062 -13.211 3.508 1 96.56 82 GLU A C 1
ATOM 584 O O . GLU A 1 82 ? 8.461 -14.375 3.459 1 96.56 82 GLU A O 1
ATOM 589 N N . ASP A 1 83 ? 7.406 -12.672 2.541 1 96.06 83 ASP A N 1
ATOM 590 C CA . ASP A 1 83 ? 6.977 -13.461 1.392 1 96.06 83 ASP A CA 1
ATOM 591 C C . ASP A 1 83 ? 8.07 -13.523 0.327 1 96.06 83 ASP A C 1
ATOM 593 O O . ASP A 1 83 ? 7.902 -14.172 -0.706 1 96.06 83 ASP A O 1
ATOM 597 N N . LEU A 1 84 ? 9.109 -12.859 0.611 1 96.75 84 LEU A N 1
ATOM 598 C CA . LEU A 1 84 ? 10.297 -12.992 -0.226 1 96.75 84 LEU A CA 1
ATOM 599 C C . LEU A 1 84 ? 11.32 -13.93 0.417 1 96.75 84 LEU A C 1
ATOM 601 O O . LEU A 1 84 ? 11.945 -13.578 1.419 1 96.75 84 LEU A O 1
ATOM 605 N N . ASN A 1 85 ? 11.492 -15.062 -0.221 1 96.69 85 ASN A N 1
ATOM 606 C CA . ASN A 1 85 ? 12.438 -16.047 0.296 1 96.69 85 ASN A CA 1
ATOM 607 C C . ASN A 1 85 ? 13.859 -15.766 -0.192 1 96.69 85 ASN A C 1
ATOM 609 O O . ASN A 1 85 ? 14.094 -15.633 -1.395 1 96.69 85 ASN A O 1
ATOM 613 N N . VAL A 1 86 ? 14.711 -15.656 0.741 1 96.5 86 VAL A N 1
ATOM 614 C CA . VAL A 1 86 ? 16.125 -15.547 0.399 1 96.5 86 VAL A CA 1
ATOM 615 C C . VAL A 1 86 ? 16.719 -16.938 0.168 1 96.5 86 VAL A C 1
ATOM 617 O O . VAL A 1 86 ? 16.641 -17.797 1.047 1 96.5 86 VAL A O 1
ATOM 620 N N . GLY A 1 87 ? 17.219 -17.109 -0.997 1 95.81 87 GLY A N 1
ATOM 621 C CA . GLY A 1 87 ? 17.812 -18.391 -1.319 1 95.81 87 GLY A CA 1
ATOM 622 C C . GLY A 1 87 ? 18.828 -18.859 -0.295 1 95.81 87 GLY A C 1
ATOM 623 O O . GLY A 1 87 ? 19.5 -18.047 0.332 1 95.81 87 GLY A O 1
ATOM 624 N N . GLU A 1 88 ? 18.969 -20.141 -0.185 1 93 88 GLU A N 1
ATOM 625 C CA . GLU A 1 88 ? 19.828 -20.75 0.826 1 93 88 GLU A CA 1
ATOM 626 C C . GLU A 1 88 ? 21.297 -20.703 0.395 1 93 88 GLU A C 1
ATOM 628 O O . GLU A 1 88 ? 22.203 -20.797 1.23 1 93 88 GLU A O 1
ATOM 633 N N . SER A 1 89 ? 21.562 -20.641 -0.851 1 94.75 89 SER A N 1
ATOM 634 C CA . SER A 1 89 ? 22.922 -20.656 -1.36 1 94.75 89 SER A CA 1
ATOM 635 C C . SER A 1 89 ? 23.25 -19.359 -2.096 1 94.75 89 SER A C 1
ATOM 637 O O . SER A 1 89 ? 22.391 -18.766 -2.744 1 94.75 89 SER A O 1
ATOM 639 N N . VAL A 1 90 ? 24.484 -19.016 -1.936 1 94.88 90 VAL A N 1
ATOM 640 C CA . VAL A 1 90 ? 24.984 -17.828 -2.641 1 94.88 90 VAL A CA 1
ATOM 641 C C . VAL A 1 90 ? 25.344 -18.203 -4.078 1 94.88 90 VAL A C 1
ATOM 643 O O . VAL A 1 90 ? 25.953 -19.25 -4.32 1 94.88 90 VAL A O 1
ATOM 646 N N . LEU A 1 91 ? 24.984 -17.422 -5.031 1 95.06 91 LEU A N 1
ATOM 647 C CA . LEU A 1 91 ? 25.297 -17.625 -6.441 1 95.06 91 LEU A CA 1
ATOM 648 C C . LEU A 1 91 ? 26.312 -16.609 -6.934 1 95.06 91 LEU A C 1
ATOM 650 O O . LEU A 1 91 ? 26.266 -15.438 -6.539 1 95.06 91 LEU A O 1
ATOM 654 N N . PHE A 1 92 ? 27.203 -17.094 -7.77 1 94.19 92 PHE A N 1
ATOM 655 C CA . PHE A 1 92 ? 28.234 -16.25 -8.344 1 94.19 92 PHE A CA 1
ATOM 656 C C . PHE A 1 92 ? 27.953 -15.961 -9.812 1 94.19 92 PHE A C 1
ATOM 658 O O . PHE A 1 92 ? 27.594 -16.875 -10.57 1 94.19 92 PHE A O 1
ATOM 665 N N . VAL A 1 93 ? 28.156 -14.703 -10.18 1 92.31 93 VAL A N 1
ATOM 666 C CA . VAL A 1 93 ? 27.859 -14.32 -11.555 1 92.31 93 VAL A CA 1
ATOM 667 C C . VAL A 1 93 ? 29.156 -14.234 -12.352 1 92.31 93 VAL A C 1
ATOM 669 O O . VAL A 1 93 ? 30.062 -13.461 -12.008 1 92.31 93 VAL A O 1
ATOM 672 N N . VAL A 1 94 ? 29.219 -14.906 -13.445 1 92.06 94 VAL A N 1
ATOM 673 C CA . VAL A 1 94 ? 30.469 -15.008 -14.211 1 92.06 94 VAL A CA 1
ATOM 674 C C . VAL A 1 94 ? 30.391 -14.086 -15.43 1 92.06 94 VAL A C 1
ATOM 676 O O . VAL A 1 94 ? 31.422 -13.656 -15.945 1 92.06 94 VAL A O 1
ATOM 679 N N . ASN A 1 95 ? 29.188 -13.82 -15.883 1 88.44 95 ASN A N 1
ATOM 680 C CA . ASN A 1 95 ? 29.016 -12.93 -17.031 1 88.44 95 ASN A CA 1
ATOM 681 C C . ASN A 1 95 ? 27.766 -12.062 -16.891 1 88.44 95 ASN A C 1
ATOM 683 O O . ASN A 1 95 ? 26.922 -12.312 -16.016 1 88.44 95 ASN A O 1
ATOM 687 N N . GLY A 1 96 ? 27.797 -10.906 -17.625 1 87.69 96 GLY A N 1
ATOM 688 C CA . GLY A 1 96 ? 26.641 -10.023 -17.625 1 87.69 96 GLY A CA 1
ATOM 689 C C . GLY A 1 96 ? 26.797 -8.836 -16.703 1 87.69 96 GLY A C 1
ATOM 690 O O . GLY A 1 96 ? 27.922 -8.484 -16.328 1 87.69 96 GLY A O 1
ATOM 691 N N . ASN A 1 97 ? 25.672 -8.242 -16.312 1 87.38 97 ASN A N 1
ATOM 692 C CA . ASN A 1 97 ? 25.688 -6.973 -15.594 1 87.38 97 ASN A CA 1
ATOM 693 C C . ASN A 1 97 ? 26.141 -7.156 -14.148 1 87.38 97 ASN A C 1
ATOM 695 O O . ASN A 1 97 ? 26.766 -6.262 -13.57 1 87.38 97 ASN A O 1
ATOM 699 N N . LEU A 1 98 ? 25.984 -8.305 -13.602 1 91.5 98 LEU A N 1
ATOM 700 C CA . LEU A 1 98 ? 26.344 -8.539 -12.211 1 91.5 98 LEU A CA 1
ATOM 701 C C . LEU A 1 98 ? 27.641 -9.32 -12.117 1 91.5 98 LEU A C 1
ATOM 703 O O . LEU A 1 98 ? 27.922 -9.945 -11.086 1 91.5 98 LEU A O 1
ATOM 707 N N . LYS A 1 99 ? 28.375 -9.273 -13.242 1 92.5 99 LYS A N 1
ATOM 708 C CA . LYS A 1 99 ? 29.625 -10.008 -13.242 1 92.5 99 LYS A CA 1
ATOM 709 C C . LYS A 1 99 ? 30.484 -9.633 -12.047 1 92.5 99 LYS A C 1
ATOM 711 O O . LYS A 1 99 ? 30.672 -8.445 -11.75 1 92.5 99 LYS A O 1
ATOM 716 N N . GLY A 1 100 ? 31.062 -10.727 -11.422 1 93.88 100 GLY A N 1
ATOM 717 C CA . GLY A 1 100 ? 31.922 -10.508 -10.281 1 93.88 100 GLY A CA 1
ATOM 718 C C . GLY A 1 100 ? 31.172 -10.375 -8.969 1 93.88 100 GLY A C 1
ATOM 719 O O . GLY A 1 100 ? 31.781 -10.25 -7.906 1 93.88 100 GLY A O 1
ATOM 720 N N . CYS A 1 101 ? 29.906 -10.352 -9.023 1 94.12 101 CYS A N 1
ATOM 721 C CA . CYS A 1 101 ? 29.109 -10.25 -7.812 1 94.12 101 CYS A CA 1
ATOM 722 C C . CYS A 1 101 ? 28.703 -11.625 -7.305 1 94.12 101 CYS A C 1
ATOM 724 O O . CYS A 1 101 ? 28.688 -12.594 -8.062 1 94.12 101 CYS A O 1
ATOM 726 N N . ALA A 1 102 ? 28.5 -11.766 -6.035 1 96.88 102 ALA A N 1
ATOM 727 C CA . ALA A 1 102 ? 27.859 -12.898 -5.383 1 96.88 102 ALA A CA 1
ATOM 728 C C . ALA A 1 102 ? 26.547 -12.477 -4.711 1 96.88 102 ALA A C 1
ATOM 730 O O . ALA A 1 102 ? 26.5 -11.445 -4.043 1 96.88 102 ALA A O 1
ATOM 731 N N . TYR A 1 103 ? 25.531 -13.258 -4.934 1 96.62 103 TYR A N 1
ATOM 732 C CA . TYR A 1 103 ? 24.25 -12.828 -4.406 1 96.62 103 TYR A CA 1
ATOM 733 C C . TYR A 1 103 ? 23.391 -14.031 -4.02 1 96.62 103 TYR A C 1
ATOM 735 O O . TYR A 1 103 ? 23.656 -15.156 -4.434 1 96.62 103 TYR A O 1
ATOM 743 N N . TYR A 1 104 ? 22.391 -13.781 -3.16 1 97.25 104 TYR A N 1
ATOM 744 C CA . TYR A 1 104 ? 21.312 -14.711 -2.889 1 97.25 104 TYR A CA 1
ATOM 745 C C . TYR A 1 104 ? 20.094 -14.383 -3.744 1 97.25 104 TYR A C 1
ATOM 747 O O . TYR A 1 104 ? 19.641 -13.234 -3.781 1 97.25 104 TYR A O 1
ATOM 755 N N . PRO A 1 105 ? 19.547 -15.375 -4.438 1 97.88 105 PRO A N 1
ATOM 756 C CA . PRO A 1 105 ? 18.312 -15.094 -5.176 1 97.88 105 PRO A CA 1
ATOM 757 C C . PRO A 1 105 ? 17.125 -14.828 -4.262 1 97.88 105 PRO A C 1
ATOM 759 O O . PRO A 1 105 ? 17.047 -15.383 -3.164 1 97.88 105 PRO A O 1
ATOM 762 N N . LEU A 1 106 ? 16.297 -13.969 -4.664 1 98.38 106 LEU A N 1
ATOM 763 C CA . LEU A 1 106 ? 15.047 -13.695 -3.977 1 98.38 106 LEU A CA 1
ATOM 764 C C . LEU A 1 106 ? 13.875 -14.336 -4.715 1 98.38 106 LEU A C 1
ATOM 766 O O . LEU A 1 106 ? 13.547 -13.938 -5.832 1 98.38 106 LEU A O 1
ATOM 770 N N . LEU A 1 107 ? 13.234 -15.234 -4.066 1 98.56 107 LEU A N 1
ATOM 771 C CA . LEU A 1 107 ? 12.148 -15.984 -4.684 1 98.56 107 LEU A CA 1
ATOM 772 C C . LEU A 1 107 ? 10.812 -15.672 -4.008 1 98.56 107 LEU A C 1
ATOM 774 O O . LEU A 1 107 ? 10.742 -15.594 -2.781 1 98.56 107 LEU A O 1
ATOM 778 N N . CYS A 1 108 ? 9.852 -15.438 -4.82 1 98.12 108 CYS A N 1
ATOM 779 C CA . CYS A 1 108 ? 8.516 -15.273 -4.262 1 98.12 108 CYS A CA 1
ATOM 780 C C . CYS A 1 108 ? 8.07 -16.531 -3.533 1 98.12 108 CYS A C 1
ATOM 782 O O . CYS A 1 108 ? 8.094 -17.625 -4.105 1 98.12 108 CYS A O 1
ATOM 784 N N . ARG A 1 109 ? 7.609 -16.438 -2.424 1 96.81 109 ARG A N 1
ATOM 785 C CA . ARG A 1 109 ? 7.246 -17.594 -1.611 1 96.81 109 ARG A CA 1
ATOM 786 C C . ARG A 1 109 ? 6.031 -18.297 -2.191 1 96.81 109 ARG A C 1
ATOM 788 O O . ARG A 1 109 ? 5.973 -19.531 -2.197 1 96.81 109 ARG A O 1
ATOM 795 N N . SER A 1 110 ? 5.109 -17.547 -2.697 1 96.12 110 SER A N 1
ATOM 796 C CA . SER A 1 110 ? 3.824 -18.078 -3.139 1 96.12 110 SER A CA 1
ATOM 797 C C . SER A 1 110 ? 3.949 -18.781 -4.492 1 96.12 110 SER A C 1
ATOM 799 O O . SER A 1 110 ? 3.338 -19.828 -4.715 1 96.12 110 SER A O 1
ATOM 801 N N . CYS A 1 111 ? 4.738 -18.25 -5.41 1 97.44 111 CYS A N 1
ATOM 802 C CA . CYS A 1 111 ? 4.711 -18.797 -6.758 1 97.44 111 CYS A CA 1
ATOM 803 C C . CYS A 1 111 ? 6.102 -19.25 -7.195 1 97.44 111 CYS A C 1
ATOM 805 O O . CYS A 1 111 ? 6.254 -19.906 -8.227 1 97.44 111 CYS A O 1
ATOM 807 N N . GLY A 1 112 ? 7.078 -18.828 -6.539 1 97.56 112 GLY A N 1
ATOM 808 C CA . GLY A 1 112 ? 8.422 -19.328 -6.805 1 97.56 112 GLY A CA 1
ATOM 809 C C . GLY A 1 112 ? 9.172 -18.484 -7.812 1 97.56 112 GLY A C 1
ATOM 810 O O . GLY A 1 112 ? 10.352 -18.734 -8.086 1 97.56 112 GLY A O 1
ATOM 811 N N . THR A 1 113 ? 8.531 -17.453 -8.336 1 98.19 113 THR A N 1
ATOM 812 C CA . THR A 1 113 ? 9.172 -16.594 -9.32 1 98.19 113 THR A CA 1
ATOM 813 C C . THR A 1 113 ? 10.398 -15.906 -8.727 1 98.19 113 THR A C 1
ATOM 815 O O . THR A 1 113 ? 10.375 -15.469 -7.574 1 98.19 113 THR A O 1
ATOM 818 N N . ASN A 1 114 ? 11.453 -15.812 -9.508 1 98.12 114 ASN A N 1
ATOM 819 C CA . ASN A 1 114 ? 12.633 -15.031 -9.133 1 98.12 114 ASN A CA 1
ATOM 820 C C . ASN A 1 114 ? 12.375 -13.531 -9.234 1 98.12 114 ASN A C 1
ATOM 822 O O . ASN A 1 114 ? 12.266 -12.992 -10.336 1 98.12 114 ASN A O 1
ATOM 826 N N . ILE A 1 115 ? 12.344 -12.875 -8.086 1 98.56 115 ILE A N 1
ATOM 827 C CA . ILE A 1 115 ? 11.938 -11.469 -8.016 1 98.56 115 ILE A CA 1
ATOM 828 C C . ILE A 1 115 ? 13.172 -10.578 -8.102 1 98.56 115 ILE A C 1
ATO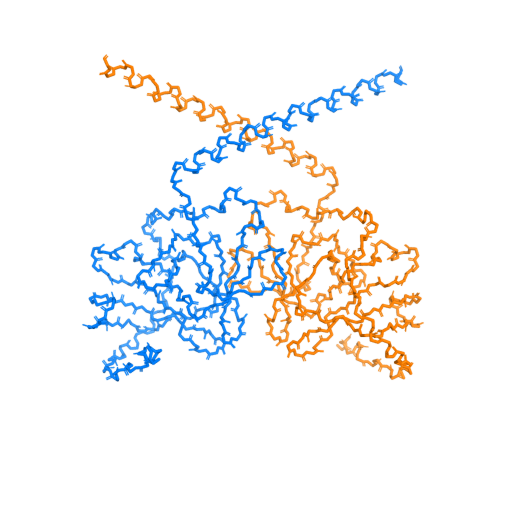M 830 O O . ILE A 1 115 ? 13.07 -9.391 -8.438 1 98.56 115 ILE A O 1
ATOM 834 N N . GLY A 1 116 ? 14.312 -11.086 -7.629 1 98.31 116 GLY A N 1
ATOM 835 C CA . GLY A 1 116 ? 15.523 -10.281 -7.574 1 98.31 116 GLY A CA 1
ATOM 836 C C . GLY A 1 116 ? 16.641 -10.93 -6.785 1 98.31 116 GLY A C 1
ATOM 837 O O . GLY A 1 116 ? 16.859 -12.141 -6.895 1 98.31 116 GLY A O 1
ATOM 838 N N . PHE A 1 117 ? 17.422 -10.062 -6.133 1 97.69 117 PHE A N 1
ATOM 839 C CA . PHE A 1 117 ? 18.594 -10.617 -5.465 1 97.69 117 PHE A CA 1
ATOM 840 C C . PHE A 1 117 ? 18.969 -9.773 -4.25 1 97.69 117 PHE A C 1
ATOM 842 O O . PHE A 1 117 ? 18.656 -8.578 -4.195 1 97.69 117 PHE A O 1
ATOM 849 N N . ASN A 1 118 ? 19.484 -10.422 -3.336 1 97.69 118 ASN A N 1
ATOM 850 C CA . ASN A 1 118 ? 20.188 -9.805 -2.225 1 97.69 118 ASN A CA 1
ATOM 851 C C . ASN A 1 118 ? 21.703 -9.859 -2.428 1 97.69 118 ASN A C 1
ATOM 853 O O . ASN A 1 118 ? 22.281 -10.945 -2.494 1 97.69 118 ASN A O 1
ATOM 857 N N . LEU A 1 119 ? 22.328 -8.734 -2.496 1 95.69 119 LEU A N 1
ATOM 858 C CA . LEU A 1 119 ? 23.719 -8.672 -2.906 1 95.69 119 LEU A CA 1
ATOM 859 C C . LEU A 1 119 ? 24.641 -8.922 -1.723 1 95.69 119 LEU A C 1
ATOM 861 O O . LEU A 1 119 ? 24.609 -8.18 -0.736 1 95.69 119 LEU A O 1
ATOM 865 N N . TYR A 1 120 ? 25.422 -9.922 -1.873 1 95.25 120 TYR A N 1
ATOM 866 C CA . TYR A 1 120 ? 26.328 -10.32 -0.807 1 95.25 120 TYR A CA 1
ATOM 867 C C . TYR A 1 120 ? 27.719 -9.703 -1.011 1 95.25 120 TYR A C 1
ATOM 869 O O . TYR A 1 120 ? 28.266 -9.102 -0.092 1 95.25 120 TYR A O 1
ATOM 877 N N . SER A 1 121 ? 28.234 -9.812 -2.113 1 94.94 121 SER A N 1
ATOM 878 C CA . SER A 1 121 ? 29.531 -9.258 -2.498 1 94.94 121 SER A CA 1
ATOM 879 C C . SER A 1 121 ? 29.453 -8.594 -3.869 1 94.94 121 SER A C 1
ATOM 881 O O . SER A 1 121 ? 28.812 -9.109 -4.781 1 94.94 121 SER A O 1
ATOM 883 N N . ALA A 1 122 ? 30.141 -7.48 -3.988 1 94.44 122 ALA A N 1
ATOM 884 C CA . ALA A 1 122 ? 30.094 -6.727 -5.238 1 94.44 122 ALA A CA 1
ATOM 885 C C . ALA A 1 122 ? 31.359 -5.898 -5.43 1 94.44 122 ALA A C 1
ATOM 887 O O . ALA A 1 122 ? 31.969 -5.445 -4.457 1 94.44 122 ALA A O 1
ATOM 888 N N . PRO A 1 123 ? 31.688 -5.711 -6.629 1 93.5 123 PRO A N 1
ATOM 889 C CA . PRO A 1 123 ? 32.75 -4.754 -6.902 1 93.5 123 PRO A CA 1
ATOM 890 C C . PRO A 1 123 ? 32.375 -3.32 -6.539 1 93.5 123 PRO A C 1
ATOM 892 O O . PRO A 1 123 ? 31.266 -3.068 -6.102 1 93.5 123 PRO A O 1
ATOM 895 N N . ARG A 1 124 ? 33.25 -2.416 -6.781 1 90.94 124 ARG A N 1
ATOM 896 C CA . ARG A 1 124 ? 33.125 -1.035 -6.328 1 90.94 124 ARG A CA 1
ATOM 897 C C . ARG A 1 124 ? 31.875 -0.384 -6.922 1 90.94 124 ARG A C 1
ATOM 899 O O . ARG A 1 124 ? 31.141 0.316 -6.219 1 90.94 124 ARG A O 1
ATOM 906 N N . ALA A 1 125 ? 31.578 -0.688 -8.18 1 89.38 125 ALA A N 1
ATOM 907 C CA . ALA A 1 125 ? 30.484 -0.056 -8.898 1 89.38 125 ALA A CA 1
ATOM 908 C C . ALA A 1 125 ? 29.141 -0.39 -8.25 1 89.38 125 ALA A C 1
ATOM 910 O O . ALA A 1 125 ? 28.203 0.412 -8.297 1 89.38 125 ALA A O 1
ATOM 911 N N . TYR A 1 126 ? 29.109 -1.559 -7.605 1 92.56 126 TYR A N 1
ATOM 912 C CA . TYR A 1 126 ? 27.844 -2.023 -7.039 1 92.56 126 TYR A CA 1
ATOM 913 C C . TYR A 1 126 ? 27.938 -2.152 -5.523 1 92.56 126 TYR A C 1
ATOM 915 O O . TYR A 1 126 ? 27.031 -2.67 -4.883 1 92.56 126 TYR A O 1
ATOM 923 N N . ALA A 1 127 ? 28.953 -1.638 -4.996 1 92.19 127 ALA A N 1
ATOM 924 C CA . ALA A 1 127 ? 29.234 -1.814 -3.572 1 92.19 127 ALA A CA 1
ATOM 925 C C . ALA A 1 127 ? 28.094 -1.233 -2.725 1 92.19 127 ALA A C 1
ATOM 927 O O . ALA A 1 127 ? 27.781 -1.763 -1.658 1 92.19 127 ALA A O 1
ATOM 928 N N . TYR A 1 128 ? 27.5 -0.165 -3.191 1 88.81 128 TYR A N 1
ATOM 929 C CA . TYR A 1 128 ? 26.453 0.504 -2.426 1 88.81 128 TYR A CA 1
ATOM 930 C C . TYR A 1 128 ? 25.203 -0.366 -2.328 1 88.81 128 TYR A C 1
ATOM 932 O O . TYR A 1 128 ? 24.344 -0.122 -1.49 1 88.81 128 TYR A O 1
ATOM 940 N N . LEU A 1 129 ? 25.109 -1.394 -3.074 1 93.62 129 LEU A N 1
ATOM 941 C CA . LEU A 1 129 ? 23.953 -2.277 -3.082 1 93.62 129 LEU A CA 1
ATOM 942 C C . LEU A 1 129 ? 24.1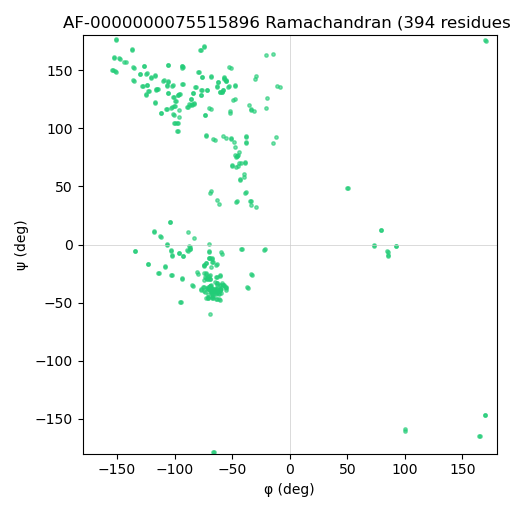41 -3.443 -2.119 1 93.62 129 LEU A C 1
ATOM 944 O O . LEU A 1 129 ? 23.203 -4.207 -1.863 1 93.62 129 LEU A O 1
ATOM 948 N N . ARG A 1 130 ? 25.328 -3.6 -1.601 1 94.12 130 ARG A N 1
ATOM 949 C CA . ARG A 1 130 ? 25.578 -4.73 -0.714 1 94.12 130 ARG A CA 1
ATOM 950 C C . ARG A 1 130 ? 24.641 -4.715 0.482 1 94.12 130 ARG A C 1
ATOM 952 O O . ARG A 1 130 ? 24.422 -3.668 1.103 1 94.12 130 ARG A O 1
ATOM 959 N N . GLY A 1 131 ? 24.062 -5.91 0.748 1 95 131 GLY A N 1
ATOM 960 C CA . GLY A 1 131 ? 23.172 -6.039 1.889 1 95 131 GLY A CA 1
ATOM 961 C C . GLY A 1 131 ? 21.734 -5.637 1.579 1 95 131 GLY A C 1
ATOM 962 O O . GLY A 1 131 ? 20.828 -5.863 2.385 1 95 131 GLY A O 1
ATOM 963 N N . LEU A 1 132 ? 21.5 -5.047 0.422 1 94.94 132 LEU A N 1
ATOM 964 C CA . LEU A 1 132 ? 20.172 -4.586 0.074 1 94.94 132 LEU A CA 1
ATOM 965 C C . LEU A 1 132 ? 19.422 -5.648 -0.729 1 94.94 132 LEU A C 1
ATOM 967 O O . LEU A 1 132 ? 20.031 -6.531 -1.324 1 94.94 132 LEU A O 1
ATOM 971 N N . PHE A 1 133 ? 18.172 -5.566 -0.604 1 97.62 133 PHE A N 1
ATOM 972 C CA . PHE A 1 133 ? 17.281 -6.371 -1.437 1 97.62 133 PHE A CA 1
ATOM 973 C C . PHE A 1 133 ? 16.953 -5.645 -2.732 1 97.62 133 PHE A C 1
ATOM 975 O O . PHE A 1 133 ? 16.328 -4.582 -2.711 1 97.62 133 PHE A O 1
ATOM 982 N N . CYS A 1 134 ? 17.328 -6.223 -3.768 1 97.56 134 CYS A N 1
ATOM 983 C CA . CYS A 1 134 ? 17.094 -5.605 -5.066 1 97.56 134 CYS A CA 1
ATOM 984 C C . CYS A 1 134 ? 16 -6.336 -5.828 1 97.56 134 CYS A C 1
ATOM 986 O O . CYS A 1 134 ? 16.156 -7.508 -6.18 1 97.56 134 CYS A O 1
ATOM 988 N N . LEU A 1 135 ? 14.883 -5.645 -6.105 1 98.5 135 LEU A N 1
ATOM 989 C CA . LEU A 1 135 ? 13.758 -6.195 -6.855 1 98.5 135 LEU A CA 1
ATOM 990 C C . LEU A 1 135 ? 13.836 -5.785 -8.32 1 98.5 135 LEU A C 1
ATOM 992 O O . LEU A 1 135 ? 13.938 -4.598 -8.633 1 98.5 135 LEU A O 1
ATOM 996 N N . LEU A 1 136 ? 13.742 -6.746 -9.156 1 98.25 136 LEU A N 1
ATOM 997 C CA . LEU A 1 136 ? 13.75 -6.457 -10.586 1 98.25 136 LEU A CA 1
ATOM 998 C C . LEU A 1 136 ? 12.398 -5.914 -11.039 1 98.25 136 LEU A C 1
ATOM 1000 O O . LEU A 1 136 ? 11.367 -6.551 -10.82 1 98.25 136 LEU A O 1
ATOM 1004 N N . LYS A 1 137 ? 12.422 -4.863 -11.688 1 98.06 137 LYS A N 1
ATOM 1005 C CA . LYS A 1 137 ? 11.195 -4.164 -12.055 1 98.06 137 LYS A CA 1
ATOM 1006 C C . LYS A 1 137 ? 10.328 -5.023 -12.969 1 98.06 137 LYS A C 1
ATOM 1008 O O . LYS A 1 137 ? 9.094 -4.949 -12.922 1 98.06 137 LYS A O 1
ATOM 1013 N N . GLU A 1 138 ? 10.914 -5.785 -13.805 1 98 138 GLU A N 1
ATOM 1014 C CA . GLU A 1 138 ? 10.18 -6.609 -14.766 1 98 138 GLU A CA 1
ATOM 1015 C C . GLU A 1 138 ? 9.312 -7.641 -14.055 1 98 138 GLU A C 1
ATOM 1017 O O . GLU A 1 138 ? 8.383 -8.195 -14.648 1 98 138 GLU A O 1
ATOM 1022 N N . HIS A 1 139 ? 9.547 -7.906 -12.828 1 98.56 139 HIS A N 1
ATOM 1023 C CA . HIS A 1 139 ? 8.836 -8.992 -12.156 1 98.56 139 HIS A CA 1
ATOM 1024 C C . HIS A 1 139 ? 7.898 -8.453 -11.086 1 98.56 139 HIS A C 1
ATOM 1026 O O . HIS A 1 139 ? 7.344 -9.219 -10.297 1 98.56 139 HIS A O 1
ATOM 1032 N N . ILE A 1 140 ? 7.766 -7.172 -11.039 1 98.44 140 ILE A N 1
ATOM 1033 C CA . ILE A 1 140 ? 6.895 -6.645 -9.992 1 98.44 140 ILE A CA 1
ATOM 1034 C C . ILE A 1 140 ? 5.84 -5.727 -10.609 1 98.44 140 ILE A C 1
ATOM 1036 O O . ILE A 1 140 ? 6.031 -5.207 -11.711 1 98.44 140 ILE A O 1
ATOM 1040 N N . LEU A 1 141 ? 4.699 -5.605 -9.961 1 98.25 141 LEU A N 1
ATOM 1041 C CA . LEU A 1 141 ? 3.676 -4.586 -10.164 1 98.25 141 LEU A CA 1
ATOM 1042 C C . LEU A 1 141 ? 3.699 -3.561 -9.031 1 98.25 141 LEU A C 1
ATOM 1044 O O . LEU A 1 141 ? 4.176 -3.852 -7.938 1 98.25 141 LEU A O 1
ATOM 1048 N N . CYS A 1 142 ? 3.229 -2.402 -9.352 1 97.81 142 CYS A N 1
ATOM 1049 C CA . CYS A 1 142 ? 3.238 -1.314 -8.383 1 97.81 142 CYS A CA 1
ATOM 1050 C C . CYS A 1 142 ? 1.83 -0.777 -8.148 1 97.81 142 CYS A C 1
ATOM 1052 O O . CYS A 1 142 ? 1.085 -0.549 -9.102 1 97.81 142 CYS A O 1
ATOM 1054 N N . TYR A 1 143 ? 1.524 -0.647 -6.934 1 97.56 143 TYR A N 1
ATOM 1055 C CA . TYR A 1 143 ? 0.304 0.05 -6.543 1 97.56 143 TYR A CA 1
ATOM 1056 C C . TYR A 1 143 ? 0.628 1.363 -5.84 1 97.56 143 TYR A C 1
ATOM 1058 O O . TYR A 1 143 ? 1.211 1.366 -4.754 1 97.56 143 TYR A O 1
ATOM 1066 N N . LYS A 1 144 ? 0.283 2.439 -6.48 1 95.62 144 LYS A N 1
ATOM 1067 C CA . LYS A 1 144 ? 0.369 3.756 -5.852 1 95.62 144 LYS A CA 1
ATOM 1068 C C . LYS A 1 144 ? -0.877 4.051 -5.023 1 95.62 144 LYS A C 1
ATOM 1070 O O . LYS A 1 144 ? -2.002 3.869 -5.496 1 95.62 144 LYS A O 1
ATOM 1075 N N . LEU A 1 145 ? -0.638 4.48 -3.793 1 93.44 145 LEU A N 1
ATOM 1076 C CA . LEU A 1 145 ? -1.795 4.77 -2.953 1 93.44 145 LEU A CA 1
ATOM 1077 C C . LEU A 1 145 ? -2.725 5.77 -3.631 1 93.44 145 LEU A C 1
ATOM 1079 O O . LEU A 1 145 ? -2.264 6.723 -4.266 1 93.44 145 LEU A O 1
ATOM 1083 N N . LYS A 1 146 ? -4.051 5.559 -3.498 1 91 146 LYS A N 1
ATOM 1084 C CA . LYS A 1 146 ? -5.145 6.355 -4.039 1 91 146 LYS A CA 1
ATOM 1085 C C . LYS A 1 146 ? -5.277 6.16 -5.547 1 91 146 LYS A C 1
ATOM 1087 O O . LYS A 1 146 ? -6.094 6.816 -6.195 1 91 146 LYS A O 1
ATOM 1092 N N . SER A 1 147 ? -4.387 5.34 -6.098 1 91.5 147 SER A N 1
ATOM 1093 C CA . SER A 1 147 ? -4.535 5.051 -7.523 1 91.5 147 SER A CA 1
ATOM 1094 C C . SER A 1 147 ? -5.652 4.043 -7.766 1 91.5 147 SER A C 1
ATOM 1096 O O . SER A 1 147 ? -6.148 3.416 -6.828 1 91.5 147 SER A O 1
ATOM 1098 N N . SER A 1 148 ? -6.066 3.883 -9.016 1 91.88 148 SER A N 1
ATOM 1099 C CA . SER A 1 148 ? -7.184 3.002 -9.352 1 91.88 148 SER A CA 1
ATOM 1100 C C . SER A 1 148 ? -6.691 1.676 -9.922 1 91.88 148 SER A C 1
ATOM 1102 O O . SER A 1 148 ? -7.48 0.746 -10.109 1 91.88 148 SER A O 1
ATOM 1104 N N . ALA A 1 149 ? -5.359 1.652 -10.195 1 91.31 149 ALA A N 1
ATOM 1105 C CA . ALA A 1 149 ? -4.875 0.453 -10.875 1 91.31 149 ALA A CA 1
ATOM 1106 C C . ALA A 1 149 ? -3.406 0.192 -10.547 1 91.31 149 ALA A C 1
ATOM 1108 O O . ALA A 1 149 ? -2.693 1.093 -10.102 1 91.31 149 ALA A O 1
ATOM 1109 N N . LEU A 1 150 ? -3.062 -1.056 -10.805 1 95.81 150 LEU A N 1
ATOM 1110 C CA . LEU A 1 150 ? -1.659 -1.438 -10.711 1 95.81 150 LEU A CA 1
ATOM 1111 C C . LEU A 1 150 ? -0.891 -1.003 -11.953 1 95.81 150 LEU A C 1
ATOM 1113 O O . LEU A 1 150 ? -1.454 -0.949 -13.047 1 95.81 150 LEU A O 1
ATOM 1117 N N . VAL A 1 151 ? 0.362 -0.68 -11.812 1 97.06 151 VAL A N 1
ATOM 1118 C CA . VAL A 1 151 ? 1.247 -0.286 -12.906 1 97.06 151 VAL A CA 1
ATOM 1119 C C . VAL A 1 151 ? 2.475 -1.194 -12.93 1 97.06 151 VAL A C 1
ATOM 1121 O O . VAL A 1 151 ? 3.033 -1.521 -11.883 1 97.06 151 VAL A O 1
ATOM 1124 N N . PRO A 1 152 ? 2.867 -1.618 -14.117 1 97.56 152 PRO A N 1
ATOM 1125 C CA . PRO A 1 152 ? 4.094 -2.416 -14.188 1 97.56 152 PRO A CA 1
ATOM 1126 C C . PRO A 1 152 ? 5.305 -1.69 -13.602 1 97.56 152 PRO A C 1
ATOM 1128 O O . PRO A 1 152 ? 5.426 -0.471 -13.742 1 97.56 152 PRO A O 1
ATOM 1131 N N . GLY A 1 153 ? 6.18 -2.418 -12.961 1 97.38 153 GLY A N 1
ATOM 1132 C CA . GLY A 1 153 ? 7.359 -1.838 -12.336 1 97.38 153 GLY A CA 1
ATOM 1133 C C . GLY A 1 153 ? 8.242 -1.084 -13.312 1 97.38 153 GLY A C 1
ATOM 1134 O O . GLY A 1 153 ? 8.828 -0.061 -12.961 1 97.38 153 GLY A O 1
ATOM 1135 N N . ASN A 1 154 ? 8.305 -1.572 -14.516 1 96.69 154 ASN A N 1
ATOM 1136 C CA . ASN A 1 154 ? 9.164 -0.958 -15.523 1 96.69 154 ASN A CA 1
ATOM 1137 C C . ASN A 1 154 ? 8.664 0.432 -15.906 1 96.69 154 ASN A C 1
ATOM 1139 O O . ASN A 1 154 ? 9.398 1.216 -16.516 1 96.69 154 ASN A O 1
ATOM 1143 N N . GLU A 1 155 ? 7.492 0.763 -15.578 1 95.19 155 GLU A N 1
ATOM 1144 C CA . GLU A 1 155 ? 6.91 2.055 -15.93 1 95.19 155 GLU A CA 1
ATOM 1145 C C . GLU A 1 155 ? 7.051 3.051 -14.781 1 95.19 155 GLU A C 1
ATOM 1147 O O . GLU A 1 155 ? 6.723 4.227 -14.93 1 95.19 155 GLU A O 1
ATOM 1152 N N . MET A 1 156 ? 7.504 2.586 -13.656 1 91.88 156 MET A N 1
ATOM 1153 C CA . MET A 1 156 ? 7.645 3.445 -12.484 1 91.88 156 MET A CA 1
ATOM 1154 C C . MET A 1 156 ? 9.047 4.035 -12.414 1 91.88 156 MET A C 1
ATOM 1156 O O . MET A 1 156 ? 10.031 3.355 -12.719 1 91.88 156 MET A O 1
ATOM 1160 N N . GLN A 1 157 ? 9.102 5.289 -12.07 1 86.56 157 GLN A N 1
ATOM 1161 C CA . GLN A 1 157 ? 10.367 5.949 -11.766 1 86.56 157 GLN A CA 1
ATOM 1162 C C . GLN A 1 157 ? 10.414 6.422 -10.32 1 86.56 157 GLN A C 1
ATOM 1164 O O . GLN A 1 157 ? 9.469 7.055 -9.836 1 86.56 157 GLN A O 1
ATOM 1169 N N . PHE A 1 158 ? 11.383 5.941 -9.633 1 82.19 158 PHE A N 1
ATOM 1170 C CA . PHE A 1 158 ? 11.531 6.344 -8.242 1 82.19 158 PHE A CA 1
ATOM 1171 C C . PHE A 1 158 ? 12.602 7.422 -8.102 1 82.19 158 PHE A C 1
ATOM 1173 O O . PHE A 1 158 ? 13.719 7.266 -8.602 1 82.19 158 PHE A O 1
ATOM 1180 N N . GLU A 1 159 ? 12.07 8.633 -7.914 1 70.56 159 GLU A N 1
ATOM 1181 C CA . GLU A 1 159 ? 13.008 9.742 -7.777 1 70.56 159 GLU A CA 1
ATOM 1182 C C . GLU A 1 159 ? 13.469 9.906 -6.332 1 70.56 159 GLU A C 1
ATOM 1184 O O . GLU A 1 159 ? 12.664 9.828 -5.406 1 70.56 159 GLU A O 1
ATOM 1189 N N . PHE A 1 160 ? 14.633 9.812 -6.094 1 65.31 160 PHE A N 1
ATOM 1190 C CA . PHE A 1 160 ? 15.219 10.023 -4.773 1 65.31 160 PHE A CA 1
ATOM 1191 C C . PHE A 1 160 ? 15.773 11.438 -4.645 1 65.31 160 PHE A C 1
ATOM 1193 O O . PHE A 1 160 ? 16.594 11.859 -5.457 1 65.31 160 PHE A O 1
ATOM 1200 N N . PRO A 1 161 ? 14.852 12.18 -4.027 1 55.09 161 PRO A N 1
ATOM 1201 C CA . PRO A 1 161 ? 15.328 13.57 -3.947 1 55.09 161 PRO A CA 1
ATOM 1202 C C . PRO A 1 161 ? 16.766 13.672 -3.441 1 55.09 161 PRO A C 1
ATOM 1204 O O . PRO A 1 161 ? 17.203 12.844 -2.631 1 55.09 161 PRO A O 1
ATOM 1207 N N . SER A 1 162 ? 17.391 14.531 -4.141 1 57.38 162 SER A N 1
ATOM 1208 C CA . SER A 1 162 ? 18.719 14.898 -3.652 1 57.38 162 SER A CA 1
ATOM 1209 C C . SER A 1 162 ? 18.641 15.422 -2.221 1 57.38 162 SER A C 1
ATOM 1211 O O . SER A 1 162 ? 17.594 15.852 -1.761 1 57.38 162 SER A O 1
ATOM 1213 N N . LEU A 1 163 ? 19.672 15.07 -1.414 1 57.03 163 LEU A N 1
ATOM 1214 C CA . LEU A 1 163 ? 19.75 15.641 -0.076 1 57.03 163 LEU A CA 1
ATOM 1215 C C . LEU A 1 163 ? 19.297 17.094 -0.074 1 57.03 163 LEU A C 1
ATOM 1217 O O . LEU A 1 163 ? 18.609 17.531 0.854 1 57.03 163 LEU A O 1
ATOM 1221 N N . GLU A 1 164 ? 19.641 17.766 -1.157 1 56.41 164 GLU A N 1
ATOM 1222 C CA . GLU A 1 164 ? 19.266 19.172 -1.268 1 56.41 164 GLU A CA 1
ATOM 1223 C C . GLU A 1 164 ? 17.75 19.344 -1.369 1 56.41 164 GLU A C 1
ATOM 1225 O O . GLU A 1 164 ? 17.188 20.25 -0.745 1 56.41 164 GLU A O 1
ATOM 1230 N N . GLU A 1 165 ? 17.141 18.547 -2.018 1 56.91 165 GLU A N 1
ATOM 1231 C CA . GLU A 1 165 ? 15.695 18.625 -2.189 1 56.91 165 GLU A CA 1
ATOM 1232 C C . GLU A 1 165 ? 14.969 18.266 -0.896 1 56.91 165 GLU A C 1
ATOM 1234 O O . GLU A 1 165 ? 13.953 18.891 -0.562 1 56.91 165 GLU A O 1
ATOM 1239 N N . ASP A 1 166 ? 15.648 17.438 -0.2 1 59.47 166 ASP A N 1
ATOM 1240 C CA . ASP A 1 166 ? 15.086 17.078 1.1 1 59.47 166 ASP A CA 1
ATOM 1241 C C . ASP A 1 166 ? 15.078 18.281 2.041 1 59.47 166 ASP A C 1
ATOM 1243 O O . ASP A 1 166 ? 14.086 18.531 2.73 1 59.47 166 ASP A O 1
ATOM 1247 N N . VAL A 1 167 ? 16.156 18.969 1.924 1 60.28 167 VAL A N 1
ATOM 1248 C CA . VAL A 1 167 ? 16.281 20.125 2.803 1 60.28 167 VAL A CA 1
ATOM 1249 C C . VAL A 1 167 ? 15.273 21.203 2.395 1 60.28 167 VAL A C 1
ATOM 1251 O O . VAL A 1 167 ? 14.648 21.828 3.252 1 60.28 167 VAL A O 1
ATOM 1254 N N . ALA A 1 168 ? 15.102 21.266 1.107 1 57.19 168 ALA A N 1
ATOM 1255 C CA . ALA A 1 168 ? 14.148 22.25 0.601 1 57.19 168 ALA A CA 1
ATOM 1256 C C . ALA A 1 168 ? 12.719 21.875 0.995 1 57.19 168 ALA A C 1
ATOM 1258 O O . ALA A 1 168 ? 11.938 22.734 1.388 1 57.19 168 ALA A O 1
ATOM 1259 N N . GLU A 1 169 ? 12.43 20.656 0.935 1 61 169 GLU A N 1
ATOM 1260 C CA . GLU A 1 169 ? 11.102 20.172 1.305 1 61 169 GLU A CA 1
ATOM 1261 C C . GLU A 1 169 ? 10.844 20.359 2.797 1 61 169 GLU A C 1
ATOM 1263 O O . GLU A 1 169 ? 9.758 20.766 3.199 1 61 169 GLU A O 1
ATOM 1268 N N . LEU A 1 170 ? 11.945 20.078 3.463 1 58.88 170 LEU A N 1
ATOM 1269 C CA . LEU A 1 170 ? 11.82 20.297 4.898 1 58.88 170 LEU A CA 1
ATOM 1270 C C . LEU A 1 170 ? 11.578 21.766 5.203 1 58.88 170 LEU A C 1
ATOM 1272 O O . LEU A 1 170 ? 10.75 22.094 6.059 1 58.88 170 LEU A O 1
ATOM 1276 N N . LYS A 1 171 ? 12.234 22.547 4.473 1 59.69 171 LYS A N 1
ATOM 1277 C CA . LYS A 1 171 ? 12.055 23.984 4.652 1 59.69 171 LYS A CA 1
ATOM 1278 C C . LYS A 1 171 ? 10.633 24.406 4.305 1 59.69 171 LYS A C 1
ATOM 1280 O O . LYS A 1 171 ? 10.008 25.188 5.043 1 59.69 171 LYS A O 1
ATOM 1285 N N . MET A 1 172 ? 10.086 23.906 3.266 1 59.66 172 MET A N 1
ATOM 1286 C CA . MET A 1 172 ? 8.727 24.25 2.832 1 59.66 172 MET A CA 1
ATOM 1287 C C . MET A 1 172 ? 7.695 23.734 3.83 1 59.66 172 MET A C 1
ATOM 1289 O O . MET A 1 172 ? 6.723 24.422 4.133 1 59.66 172 MET A O 1
ATOM 1293 N N . GLN A 1 173 ? 7.914 22.531 4.277 1 62.38 173 GLN A N 1
ATOM 1294 C CA . GLN A 1 173 ? 7.023 21.984 5.293 1 62.38 173 GLN A CA 1
ATOM 1295 C C . GLN A 1 173 ? 7.008 22.844 6.547 1 62.38 173 GLN A C 1
ATOM 1297 O O . GLN A 1 173 ? 5.953 23.078 7.141 1 62.38 173 GLN A O 1
ATOM 1302 N N . LEU A 1 174 ? 8.148 23.375 6.746 1 60.22 174 LEU A N 1
ATOM 1303 C CA . LEU A 1 174 ? 8.289 24.25 7.91 1 60.22 174 LEU A CA 1
ATOM 1304 C C . LEU A 1 174 ? 7.535 25.562 7.703 1 60.22 174 LEU A C 1
ATOM 1306 O O . LEU A 1 174 ? 6.871 26.047 8.617 1 60.22 174 LEU A O 1
ATOM 1310 N N . VAL A 1 175 ? 7.602 25.984 6.555 1 62.44 175 VAL A N 1
ATOM 1311 C CA . VAL A 1 175 ? 6.895 27.219 6.219 1 62.44 175 VAL A CA 1
ATOM 1312 C C . VAL A 1 175 ? 5.387 26.984 6.289 1 62.44 175 VAL A C 1
ATOM 1314 O O . VAL A 1 175 ? 4.652 27.781 6.863 1 62.44 175 VAL A O 1
ATOM 1317 N N . GLN A 1 176 ? 4.891 25.891 5.719 1 61.41 176 GLN A N 1
ATOM 1318 C CA . GLN A 1 176 ? 3.465 25.578 5.715 1 61.41 176 GLN A CA 1
ATOM 1319 C C . GLN A 1 176 ? 2.941 25.375 7.133 1 61.41 176 GLN A C 1
ATOM 1321 O O . GLN A 1 176 ? 1.844 25.828 7.469 1 61.41 176 GLN A O 1
ATOM 1326 N N . LEU A 1 177 ? 3.74 24.734 7.82 1 60.06 177 LEU A N 1
ATOM 1327 C CA . LEU A 1 177 ? 3.381 24.531 9.219 1 60.06 177 LEU A CA 1
ATOM 1328 C C . LEU A 1 177 ? 3.291 25.875 9.945 1 60.06 177 LEU A C 1
ATOM 1330 O O . LEU A 1 177 ? 2.391 26.078 10.766 1 60.06 177 LEU A O 1
ATOM 1334 N N . HIS A 1 178 ? 4.266 26.75 9.586 1 59.59 178 HIS A N 1
ATOM 1335 C CA . HIS A 1 178 ? 4.23 28.094 10.148 1 59.59 178 HIS A CA 1
ATOM 1336 C C . HIS A 1 178 ? 2.943 28.828 9.773 1 59.59 178 HIS A C 1
ATOM 1338 O O . HIS A 1 178 ? 2.311 29.453 10.625 1 59.59 178 HIS A O 1
ATOM 1344 N N . VAL A 1 179 ? 2.539 28.609 8.617 1 61.72 179 VAL A N 1
ATOM 1345 C CA . VAL A 1 179 ? 1.323 29.25 8.133 1 61.72 179 VAL A CA 1
ATOM 1346 C C . VAL A 1 179 ? 0.104 28.656 8.828 1 61.72 179 VAL A C 1
ATOM 1348 O O . VAL A 1 179 ? -0.8 29.375 9.242 1 61.72 179 VAL A O 1
ATOM 1351 N N . LYS A 1 180 ? 0.025 27.391 8.93 1 61.81 180 LYS A N 1
ATOM 1352 C CA . LYS A 1 180 ? -1.098 26.703 9.57 1 61.81 180 LYS A CA 1
ATOM 1353 C C . LYS A 1 180 ? -1.214 27.094 11.039 1 61.81 180 LYS A C 1
ATOM 1355 O O . LYS A 1 180 ? -2.316 27.328 11.547 1 61.81 180 LYS A O 1
ATOM 1360 N N . MET A 1 181 ? -0.057 27.156 11.68 1 59.56 181 MET A N 1
ATOM 1361 C CA . MET A 1 181 ? -0.018 27.562 13.086 1 59.56 181 MET A CA 1
ATOM 1362 C C . MET A 1 181 ? -0.565 28.969 13.266 1 59.56 181 MET A C 1
ATOM 1364 O O . MET A 1 181 ? -1.279 29.25 14.234 1 59.56 181 MET A O 1
ATOM 1368 N N . GLU A 1 182 ? -0.232 29.703 12.344 1 61.47 182 GLU A N 1
ATOM 1369 C CA . GLU A 1 182 ? -0.755 31.062 12.375 1 61.47 182 GLU A CA 1
ATOM 1370 C C . GLU A 1 182 ? -2.275 31.078 12.234 1 61.47 182 GLU A C 1
ATOM 1372 O O . GLU A 1 182 ? -2.959 31.844 12.922 1 61.47 182 GLU A O 1
ATOM 1377 N N . LEU A 1 183 ? -2.807 30.219 11.414 1 59.22 183 LEU A N 1
ATOM 1378 C CA . LEU A 1 183 ? -4.242 30.156 11.172 1 59.22 183 LEU A CA 1
ATOM 1379 C C . LEU A 1 183 ? -4.977 29.594 12.383 1 59.22 183 LEU A C 1
ATOM 1381 O O . LEU A 1 183 ? -6.02 30.125 12.789 1 59.22 183 LEU A O 1
ATOM 1385 N N . ILE A 1 184 ? -4.457 28.516 12.938 1 59.84 184 ILE A N 1
ATOM 1386 C CA . ILE A 1 184 ? -5.059 27.906 14.117 1 59.84 184 ILE A CA 1
ATOM 1387 C C . ILE A 1 184 ? -5.043 28.891 15.273 1 59.84 184 ILE A C 1
ATOM 1389 O O . ILE A 1 184 ? -6.035 29.031 15.992 1 59.84 184 ILE A O 1
ATOM 1393 N N . SER A 1 185 ? -3.918 29.484 15.453 1 56.81 185 SER A N 1
ATOM 1394 C CA . SER A 1 185 ? -3.793 30.484 16.5 1 56.81 185 SER A CA 1
ATOM 1395 C C . SER A 1 185 ? -4.844 31.578 16.328 1 56.81 185 SER A C 1
ATOM 1397 O O . SER A 1 185 ? -5.453 32.031 17.312 1 56.81 185 SER A O 1
ATOM 1399 N N . LYS A 1 186 ? -5.07 31.922 15.156 1 61.75 186 LYS A N 1
ATOM 1400 C CA . LYS A 1 186 ? -6.074 32.938 14.867 1 61.75 186 LYS A CA 1
ATOM 1401 C C . LYS A 1 186 ? -7.477 32.438 15.195 1 61.75 186 LYS A C 1
ATOM 1403 O O . LYS A 1 186 ? -8.297 33.188 15.742 1 61.75 186 LYS A O 1
ATOM 1408 N N . GLN A 1 187 ? -7.785 31.156 14.883 1 59.41 187 GLN A N 1
ATOM 1409 C CA . GLN A 1 187 ? -9.094 30.562 15.141 1 59.41 187 GLN A CA 1
ATOM 1410 C C . GLN A 1 187 ? -9.352 30.438 16.641 1 59.41 187 GLN A C 1
ATOM 1412 O O . GLN A 1 187 ? -10.461 30.703 17.109 1 59.41 187 GLN A O 1
ATOM 1417 N N . LEU A 1 188 ? -8.312 29.969 17.312 1 56.84 188 LEU A N 1
ATOM 1418 C CA . LEU A 1 188 ? -8.422 29.859 18.766 1 56.84 188 LEU A CA 1
ATOM 1419 C C . LEU A 1 188 ? -8.648 31.234 19.406 1 56.84 188 LEU A C 1
ATOM 1421 O O . LEU A 1 188 ? -9.445 31.375 20.328 1 56.84 188 LEU A O 1
ATOM 1425 N N . LEU A 1 189 ? -7.934 32.156 18.844 1 58.47 189 LEU A N 1
ATOM 1426 C CA . LEU A 1 189 ? -8.094 33.5 19.328 1 58.47 189 LEU A CA 1
ATOM 1427 C C . LEU A 1 189 ? -9.508 34.031 19.047 1 58.47 189 LEU A C 1
ATOM 1429 O O . LEU A 1 189 ? -10.102 34.688 19.891 1 58.47 189 LEU A O 1
ATOM 1433 N N . GLN A 1 190 ? -10.031 33.562 17.953 1 59.91 190 GLN A N 1
ATOM 1434 C CA . GLN A 1 190 ? -11.391 33.969 17.594 1 59.91 190 GLN A CA 1
ATOM 1435 C C . GLN A 1 190 ? -12.422 33.281 18.469 1 59.91 190 GLN A C 1
ATOM 1437 O O . GLN A 1 190 ? -13.422 33.875 18.859 1 59.91 190 GLN A O 1
ATOM 1442 N N . GLN A 1 191 ? -12.234 31.984 18.781 1 57.38 191 GLN A N 1
ATOM 1443 C CA . GLN A 1 191 ? -13.133 31.25 19.656 1 57.38 191 GLN A CA 1
ATOM 1444 C C . GLN A 1 191 ? -13.125 31.828 21.078 1 57.38 191 GLN A C 1
ATOM 1446 O O . GLN A 1 191 ? -14.164 31.891 21.734 1 57.38 191 GLN A O 1
ATOM 1451 N N . GLU A 1 192 ? -11.938 32.062 21.578 1 55.78 192 GLU A N 1
ATOM 1452 C CA . GLU A 1 192 ? -11.805 32.688 22.891 1 55.78 192 GLU A CA 1
ATOM 1453 C C . GLU A 1 192 ? -12.562 34 22.938 1 55.78 192 GLU A C 1
ATOM 1455 O O . GLU A 1 192 ? -13.211 34.312 23.938 1 55.78 192 GLU A O 1
ATOM 1460 N N . LYS A 1 193 ? -12.602 34.75 21.938 1 65.56 193 LYS A N 1
ATOM 1461 C CA . LYS A 1 193 ? -13.312 36.031 21.891 1 65.56 193 LYS A CA 1
ATOM 1462 C C . LYS A 1 193 ? -14.828 35.812 21.891 1 65.56 193 LYS A C 1
ATOM 1464 O O . LYS A 1 193 ? -15.57 36.562 22.516 1 65.56 193 LYS A O 1
ATOM 1469 N N . ASN A 1 194 ? -15.281 34.812 21.25 1 58.53 194 ASN A N 1
ATOM 1470 C CA . ASN A 1 194 ? -16.703 34.531 21.203 1 58.53 194 ASN A CA 1
ATOM 1471 C C . ASN A 1 194 ? -17.219 34.031 22.562 1 58.53 194 ASN A C 1
ATOM 1473 O O . ASN A 1 194 ? -18.359 34.281 22.922 1 58.53 194 ASN A O 1
ATOM 1477 N N . THR A 1 195 ? -16.484 33.25 23.234 1 55.31 195 THR A N 1
ATOM 1478 C CA . THR A 1 195 ? -16.859 32.781 24.562 1 55.31 195 THR A CA 1
ATOM 1479 C C . THR A 1 195 ? -16.859 33.938 25.562 1 55.31 195 THR A C 1
ATOM 1481 O O . THR A 1 195 ? -17.719 34 26.453 1 55.31 195 THR A O 1
ATOM 1484 N N . THR A 1 196 ? -15.945 34.844 25.484 1 58.34 196 THR A N 1
ATOM 1485 C CA . THR A 1 196 ? -15.914 35.969 26.391 1 58.34 196 THR A CA 1
ATOM 1486 C C . THR A 1 196 ? -17.062 36.938 26.078 1 58.34 196 THR A C 1
ATOM 1488 O O . THR A 1 196 ? -17.578 37.594 26.984 1 58.34 196 THR A O 1
ATOM 1491 N N . ALA A 1 197 ? -17.531 37.031 24.906 1 62.31 197 ALA A N 1
ATOM 1492 C CA . ALA A 1 197 ? -18.656 37.906 24.594 1 62.31 197 ALA A CA 1
ATOM 1493 C C . ALA A 1 197 ? -19.969 37.344 25.125 1 62.31 197 ALA A C 1
ATOM 1495 O O . ALA A 1 197 ? -20.922 38.062 25.344 1 62.31 197 ALA A O 1
ATOM 1496 N N . CYS A 1 198 ? -20.031 36.094 25.234 1 56.47 198 CYS A N 1
ATOM 1497 C CA . CYS A 1 198 ? -21.297 35.531 25.719 1 56.47 198 CYS A CA 1
ATOM 1498 C C . CYS A 1 198 ? -21.297 35.438 27.234 1 56.47 198 CYS A C 1
ATOM 1500 O O . CYS A 1 198 ? -22.312 35.062 27.828 1 56.47 198 CYS A O 1
ATOM 1502 N N . SER A 1 199 ? -20.219 35.75 27.797 1 49.53 199 SER A N 1
ATOM 1503 C CA . SER A 1 199 ? -20.359 35.875 29.234 1 49.53 199 SER A CA 1
ATOM 1504 C C . SER A 1 199 ? -20.734 37.312 29.641 1 49.53 199 SER A C 1
ATOM 1506 O O . SER A 1 199 ? -20.297 38.281 29 1 49.53 199 SER A O 1
ATOM 1508 N N . MET B 1 1 ? -18.641 -24.453 17.734 1 19.94 1 MET B N 1
ATOM 1509 C CA . MET B 1 1 ? -19.844 -24.922 17.047 1 19.94 1 MET B CA 1
ATOM 1510 C C . MET B 1 1 ? -20.656 -23.734 16.516 1 19.94 1 MET B C 1
ATOM 1512 O O . MET B 1 1 ? -21.781 -23.922 16.047 1 19.94 1 MET B O 1
ATOM 1516 N N . ALA B 1 2 ? -20.234 -22.562 17.031 1 22.33 2 ALA B N 1
ATOM 1517 C CA . ALA B 1 2 ? -20.953 -21.312 16.844 1 22.33 2 ALA B CA 1
ATOM 1518 C C . ALA B 1 2 ? -20.859 -20.828 15.391 1 22.33 2 ALA B C 1
ATOM 1520 O O . ALA B 1 2 ? -21.188 -19.688 15.086 1 22.33 2 ALA B O 1
ATOM 1521 N N . GLY B 1 3 ? -20.109 -21.703 14.578 1 20.2 3 GLY B N 1
ATOM 1522 C CA . GLY B 1 3 ? -19.312 -21.219 13.461 1 20.2 3 GLY B CA 1
ATOM 1523 C C . GLY B 1 3 ? -20.141 -20.703 12.305 1 20.2 3 GLY B C 1
ATOM 1524 O O . GLY B 1 3 ? -19.812 -19.672 11.703 1 20.2 3 GLY B O 1
ATOM 1525 N N . SER B 1 4 ? -21.031 -21.641 11.719 1 22.45 4 SER B N 1
ATOM 1526 C CA . SER B 1 4 ? -21.391 -21.828 10.312 1 22.45 4 SER B CA 1
ATOM 1527 C C . SER B 1 4 ? -22.562 -20.953 9.922 1 22.45 4 SER B C 1
ATOM 1529 O O . SER B 1 4 ? -23.359 -21.328 9.047 1 22.45 4 SER B O 1
ATOM 1531 N N . ALA B 1 5 ? -22.953 -20.016 10.758 1 25.73 5 ALA B N 1
ATOM 1532 C CA . ALA B 1 5 ? -24.312 -19.531 10.516 1 25.73 5 ALA B CA 1
ATOM 1533 C C . ALA B 1 5 ? -24.406 -18.75 9.211 1 25.73 5 ALA B C 1
ATOM 1535 O O . ALA B 1 5 ? -25.484 -18.375 8.773 1 25.73 5 ALA B O 1
ATOM 1536 N N . TRP B 1 6 ? -23.25 -18.266 8.695 1 24.34 6 TRP B N 1
ATOM 1537 C CA . TRP B 1 6 ? -23.469 -17.234 7.691 1 24.34 6 TRP B CA 1
ATOM 1538 C C . TRP B 1 6 ? -24 -17.844 6.395 1 24.34 6 TRP B C 1
ATOM 1540 O O . TRP B 1 6 ? -24.25 -17.125 5.422 1 24.34 6 TRP B O 1
ATOM 1550 N N . LEU B 1 7 ? -23.703 -19.203 6.129 1 23.95 7 LEU B N 1
ATOM 1551 C CA . LEU B 1 7 ? -23.859 -19.625 4.742 1 23.95 7 LEU B CA 1
ATOM 1552 C C . LEU B 1 7 ? -25.328 -19.734 4.359 1 23.95 7 LEU B C 1
ATOM 1554 O O . LEU B 1 7 ? -25.656 -20.047 3.213 1 23.95 7 LEU B O 1
ATOM 1558 N N . LEU B 1 8 ? -26.172 -20.031 5.355 1 25.11 8 LEU B N 1
ATOM 1559 C CA . LEU B 1 8 ? -27.438 -20.438 4.773 1 25.11 8 LEU B CA 1
ATOM 1560 C C . LEU B 1 8 ? -28.141 -19.266 4.102 1 25.11 8 LEU B C 1
ATOM 1562 O O . LEU B 1 8 ? -28.797 -18.469 4.77 1 25.11 8 LEU B O 1
ATOM 1566 N N . CYS B 1 9 ? -27.438 -18.516 3.336 1 26.64 9 CYS B N 1
ATOM 1567 C CA . CYS B 1 9 ? -28.188 -17.609 2.463 1 26.64 9 CYS B CA 1
ATOM 1568 C C . CYS B 1 9 ? -29.297 -18.359 1.74 1 26.64 9 CYS B C 1
ATOM 1570 O O . CYS B 1 9 ? -29.047 -19.312 1.017 1 26.64 9 CYS B O 1
ATOM 1572 N N . SER B 1 10 ? -30.453 -18.484 2.291 1 24.8 10 SER B N 1
ATOM 1573 C CA . SER B 1 10 ? -31.641 -18.75 1.507 1 24.8 10 SER B CA 1
ATOM 1574 C C . SER B 1 10 ? -31.594 -18.047 0.153 1 24.8 10 SER B C 1
ATOM 1576 O O . SER B 1 10 ? -31.141 -16.891 0.058 1 24.8 10 SER B O 1
ATOM 1578 N N . ALA B 1 11 ? -31.641 -18.781 -1.079 1 25.89 11 ALA B N 1
ATOM 1579 C CA . ALA B 1 11 ? -32 -18.406 -2.443 1 25.89 11 ALA B CA 1
ATOM 1580 C C . ALA B 1 11 ? -33.125 -17.375 -2.449 1 25.89 11 ALA B C 1
ATOM 1582 O O . ALA B 1 11 ? -34.312 -17.734 -2.432 1 25.89 11 ALA B O 1
ATOM 1583 N N . ALA B 1 12 ? -33.25 -16.453 -1.623 1 27.39 12 ALA B N 1
ATOM 1584 C CA . ALA B 1 12 ? -34.25 -15.438 -1.938 1 27.39 12 ALA B CA 1
ATOM 1585 C C . ALA B 1 12 ? -34.125 -14.961 -3.379 1 27.39 12 ALA B C 1
ATOM 1587 O O . ALA B 1 12 ? -33 -14.859 -3.904 1 27.39 12 ALA B O 1
ATOM 1588 N N . GLU B 1 13 ? -35.219 -15.016 -4.199 1 29.12 13 GLU B N 1
ATOM 1589 C CA . GLU B 1 13 ? -35.5 -14.594 -5.566 1 29.12 13 GLU B CA 1
ATOM 1590 C C . GLU B 1 13 ? -34.844 -13.242 -5.871 1 29.12 13 GLU B C 1
ATOM 1592 O O . GLU B 1 13 ? -35.344 -12.203 -5.426 1 29.12 13 GLU B O 1
ATOM 1597 N N . MET B 1 14 ? -33.594 -13.117 -5.754 1 31.62 14 MET B N 1
ATOM 1598 C CA . MET B 1 14 ? -32.938 -11.945 -6.32 1 31.62 14 MET B CA 1
ATOM 1599 C C . MET B 1 14 ? -33.438 -11.672 -7.738 1 31.62 14 MET B C 1
ATOM 1601 O O . MET B 1 14 ? -33.281 -12.516 -8.625 1 31.62 14 MET B O 1
ATOM 1605 N N . GLN B 1 15 ? -34.656 -11.117 -7.855 1 26.12 15 GLN B N 1
ATOM 1606 C CA . GLN B 1 15 ? -35.031 -10.641 -9.18 1 26.12 15 GLN B CA 1
ATOM 1607 C C . GLN B 1 15 ? -33.938 -9.734 -9.766 1 26.12 15 GLN B C 1
ATOM 1609 O O . GLN B 1 15 ? -33.562 -8.742 -9.148 1 26.12 15 GLN B O 1
ATOM 1614 N N . SER B 1 16 ? -33.031 -10.289 -10.461 1 28.44 16 SER B N 1
ATOM 1615 C CA . SER B 1 16 ? -31.953 -9.703 -11.25 1 28.44 16 SER B CA 1
ATOM 1616 C C . SER B 1 16 ? -32.469 -8.617 -12.188 1 28.44 16 SER B C 1
ATOM 1618 O O . SER B 1 16 ? -33.281 -8.891 -13.07 1 28.44 16 SER B O 1
ATOM 1620 N N . VAL B 1 17 ? -32.938 -7.457 -11.773 1 31.03 17 VAL B N 1
ATOM 1621 C CA . VAL B 1 17 ? -33.094 -6.457 -12.82 1 31.03 17 VAL B CA 1
ATOM 1622 C C . VAL B 1 17 ? -31.75 -6.07 -13.398 1 31.03 17 VAL B C 1
ATOM 1624 O O . VAL B 1 17 ? -30.859 -5.645 -12.664 1 31.03 17 VAL B O 1
ATOM 1627 N N . CYS B 1 18 ? -31.281 -6.754 -14.438 1 28.2 18 CYS B N 1
ATOM 1628 C CA . CYS B 1 18 ? -30.016 -6.684 -15.172 1 28.2 18 CYS B CA 1
ATOM 1629 C C . CYS B 1 18 ? -29.844 -5.312 -15.82 1 28.2 18 CYS B C 1
ATOM 1631 O O . CYS B 1 18 ? -30.266 -5.098 -16.953 1 28.2 18 CYS B O 1
ATOM 1633 N N . GLY B 1 19 ? -30.266 -4.141 -15.273 1 25.55 19 GLY B N 1
ATOM 1634 C CA . GLY B 1 19 ? -29.953 -2.992 -16.109 1 25.55 19 GLY B CA 1
ATOM 1635 C C . GLY B 1 19 ? -28.469 -2.695 -16.188 1 25.55 19 GLY B C 1
ATOM 1636 O O . GLY B 1 19 ? -27.75 -2.848 -15.203 1 25.55 19 GLY B O 1
ATOM 1637 N N . GLU B 1 20 ? -27.812 -2.777 -17.328 1 30.06 20 GLU B N 1
ATOM 1638 C CA . GLU B 1 20 ? -26.453 -2.441 -17.734 1 30.06 20 GLU B CA 1
ATOM 1639 C C . GLU B 1 20 ? -26.047 -1.064 -17.219 1 30.06 20 GLU B C 1
ATOM 1641 O O . GLU B 1 20 ? -26.344 -0.047 -17.859 1 30.06 20 GLU B O 1
ATOM 1646 N N . SER B 1 21 ? -26.359 -0.535 -16.062 1 29.09 21 SER B N 1
ATOM 1647 C CA . SER B 1 21 ? -26.016 0.85 -15.773 1 29.09 21 SER B CA 1
ATOM 1648 C C . SER B 1 21 ? -24.516 0.998 -15.539 1 29.09 21 SER B C 1
ATOM 1650 O O . SER B 1 21 ? -23.938 0.333 -14.664 1 29.09 21 SER B O 1
ATOM 1652 N N . THR B 1 22 ? -23.734 1.308 -16.516 1 30.69 22 THR B N 1
ATOM 1653 C CA . THR B 1 22 ? -22.406 1.882 -16.344 1 30.69 22 THR B CA 1
ATOM 1654 C C . THR B 1 22 ? -22.438 2.996 -15.297 1 30.69 22 THR B C 1
ATOM 1656 O O . THR B 1 22 ? -23.047 4.043 -15.516 1 30.69 22 THR B O 1
ATOM 1659 N N . VAL B 1 23 ? -22.656 2.75 -14.086 1 34.84 23 VAL B N 1
ATOM 1660 C CA . VAL B 1 23 ? -22.609 3.822 -13.094 1 34.84 23 VAL B CA 1
ATOM 1661 C C . VAL B 1 23 ? -21.391 4.699 -13.328 1 34.84 23 VAL B C 1
ATOM 1663 O O . VAL B 1 23 ? -20.266 4.207 -13.336 1 34.84 23 VAL B O 1
ATOM 1666 N N . ASP B 1 24 ? -21.469 5.57 -14.328 1 32.09 24 ASP B N 1
ATOM 1667 C CA . ASP B 1 24 ? -20.547 6.695 -14.32 1 32.09 24 ASP B CA 1
ATOM 1668 C C . ASP B 1 24 ? -20.406 7.281 -12.914 1 32.09 24 ASP B C 1
ATOM 1670 O O . ASP B 1 24 ? -21.281 8.016 -12.453 1 32.09 24 ASP B O 1
ATOM 1674 N N . LEU B 1 25 ? -19.797 6.609 -12.016 1 33.56 25 LEU B N 1
ATOM 1675 C CA . LEU B 1 25 ? -19.5 6.996 -10.641 1 33.56 25 LEU B CA 1
ATOM 1676 C C . LEU B 1 25 ? -19.016 8.438 -10.578 1 33.56 25 LEU B C 1
ATOM 1678 O O . LEU B 1 25 ? -18.5 8.875 -9.547 1 33.56 25 LEU B O 1
ATOM 1682 N N . GLU B 1 26 ? -18.844 9.148 -11.727 1 34.78 26 GLU B N 1
ATOM 1683 C CA . GLU B 1 26 ? -18.516 10.555 -11.523 1 34.78 26 GLU B CA 1
ATOM 1684 C C . GLU B 1 26 ? -19.609 11.266 -10.719 1 34.78 26 GLU B C 1
ATOM 1686 O O . GLU B 1 26 ? -19.781 12.477 -10.836 1 34.78 26 GLU B O 1
ATOM 1691 N N . GLN B 1 27 ? -20.766 10.633 -10.438 1 34.09 27 GLN B N 1
ATOM 1692 C CA . GLN B 1 27 ? -21.688 11.477 -9.68 1 34.09 27 GLN B CA 1
ATOM 1693 C C . GLN B 1 27 ? -21 12.062 -8.445 1 34.09 27 GLN B C 1
ATOM 1695 O O . GLN B 1 27 ? -20.297 11.352 -7.727 1 34.09 27 GLN B O 1
ATOM 1700 N N . THR B 1 28 ? -20.797 13.398 -8.398 1 32.56 28 THR B N 1
ATOM 1701 C CA . THR B 1 28 ? -20.406 14.234 -7.273 1 32.56 28 THR B CA 1
ATOM 1702 C C . THR B 1 28 ? -21.094 13.781 -5.992 1 32.56 28 THR B C 1
ATOM 1704 O O . THR B 1 28 ? -22.328 13.828 -5.898 1 32.56 28 THR B O 1
ATOM 1707 N N . ASN B 1 29 ? -20.797 12.711 -5.43 1 37.34 29 ASN B N 1
ATOM 1708 C CA . ASN B 1 29 ? -21.266 12.266 -4.125 1 37.34 29 ASN B CA 1
ATOM 1709 C C . ASN B 1 29 ? -21.516 13.445 -3.186 1 37.34 29 ASN B C 1
ATOM 1711 O O . ASN B 1 29 ? -20.703 14.375 -3.123 1 37.34 29 ASN B O 1
ATOM 1715 N N . PRO B 1 30 ? -22.75 13.758 -2.725 1 39.34 30 PRO B N 1
ATOM 1716 C CA . PRO B 1 30 ? -22.844 14.766 -1.663 1 39.34 30 PRO B CA 1
ATOM 1717 C C . PRO B 1 30 ? -21.609 14.797 -0.767 1 39.34 30 PRO B C 1
ATOM 1719 O O . PRO B 1 30 ? -20.844 13.828 -0.72 1 39.34 30 PRO B O 1
ATOM 1722 N N . GLU B 1 31 ? -21.188 16.016 -0.272 1 40.56 31 GLU B N 1
ATOM 1723 C CA . GLU B 1 31 ? -20.078 16.281 0.657 1 40.56 31 GLU B CA 1
ATOM 1724 C C . GLU B 1 31 ? -20 15.203 1.726 1 40.56 31 GLU B C 1
ATOM 1726 O O . GLU B 1 31 ? -20.734 15.227 2.711 1 40.56 31 GLU B O 1
ATOM 1731 N N . VAL B 1 32 ? -20.141 13.891 1.272 1 45.75 32 VAL B N 1
ATOM 1732 C CA . VAL B 1 32 ? -19.859 12.914 2.318 1 45.75 32 VAL B CA 1
ATOM 1733 C C . VAL B 1 32 ? -18.688 13.406 3.172 1 45.75 32 VAL B C 1
ATOM 1735 O O . VAL B 1 32 ? -17.625 13.727 2.648 1 45.75 32 VAL B O 1
ATOM 1738 N N . SER B 1 33 ? -19.031 14.195 4.176 1 43.09 33 SER B N 1
ATOM 1739 C CA . SER B 1 33 ? -18.031 14.57 5.168 1 43.09 33 SER B CA 1
ATOM 1740 C C . SER B 1 33 ? -17.172 13.375 5.574 1 43.09 33 SER B C 1
ATOM 1742 O O . SER B 1 33 ? -17.625 12.508 6.32 1 43.09 33 SER B O 1
ATOM 1744 N N . CYS B 1 34 ? -16.578 12.766 4.52 1 50.09 34 CYS B N 1
ATOM 1745 C CA . CYS B 1 34 ? -15.672 11.688 4.879 1 50.09 34 CYS B CA 1
ATOM 1746 C C . CYS B 1 34 ? -14.602 12.172 5.848 1 50.09 34 CYS B C 1
ATOM 1748 O O . CYS B 1 34 ? -13.93 13.172 5.586 1 50.09 34 CYS B O 1
ATOM 1750 N N . ARG B 1 35 ? -15 11.977 7.156 1 46.38 35 ARG B N 1
ATOM 1751 C CA . ARG B 1 35 ? -13.859 12.164 8.047 1 46.38 35 ARG B CA 1
ATOM 1752 C C . ARG B 1 35 ? -12.625 11.43 7.531 1 46.38 35 ARG B C 1
ATOM 1754 O O . ARG B 1 35 ? -12.633 10.203 7.402 1 46.38 35 ARG B O 1
ATOM 1761 N N . LYS B 1 36 ? -12.102 12.094 6.543 1 48.38 36 LYS B N 1
ATOM 1762 C CA . LYS B 1 36 ? -10.898 11.508 5.957 1 48.38 36 LYS B CA 1
ATOM 1763 C C . LYS B 1 36 ? -10.008 10.898 7.035 1 48.38 36 LYS B C 1
ATOM 1765 O O . LYS B 1 36 ? -9.719 11.539 8.047 1 48.38 36 LYS B O 1
ATOM 1770 N N . LEU B 1 37 ? -10.18 9.664 7.285 1 46.91 37 LEU B N 1
ATOM 1771 C CA . LEU B 1 37 ? -9.016 9.117 7.988 1 46.91 37 LEU B CA 1
ATOM 1772 C C . LEU B 1 37 ? -7.734 9.797 7.516 1 46.91 37 LEU B C 1
ATOM 1774 O O . LEU B 1 37 ? -7.234 9.5 6.43 1 46.91 37 LEU B O 1
ATOM 1778 N N . ASN B 1 38 ? -7.984 11.125 7.215 1 39.75 38 ASN B N 1
ATOM 1779 C CA . ASN B 1 38 ? -6.637 11.617 6.949 1 39.75 38 ASN B CA 1
ATOM 1780 C C . ASN B 1 38 ? -5.574 10.711 7.559 1 39.75 38 ASN B C 1
ATOM 1782 O O . ASN B 1 38 ? -5.832 10.039 8.562 1 39.75 38 ASN B O 1
ATOM 1786 N N . GLY B 1 39 ? -4.641 10.234 6.879 1 40.56 39 GLY B N 1
ATOM 1787 C CA . GLY B 1 39 ? -3.459 9.648 7.496 1 40.56 39 GLY B CA 1
ATOM 1788 C C . GLY B 1 39 ? -3.326 9.992 8.969 1 40.56 39 GLY B C 1
ATOM 1789 O O . GLY B 1 39 ? -3.439 11.156 9.352 1 40.56 39 GLY B O 1
ATOM 1790 N N . SER B 1 40 ? -3.967 9.164 9.828 1 41.34 40 SER B N 1
ATOM 1791 C CA . SER B 1 40 ? -3.541 9.328 11.211 1 41.34 40 SER B CA 1
ATOM 1792 C C . SER B 1 40 ? -2.322 10.242 11.305 1 41.34 40 SER B C 1
ATOM 1794 O O . SER B 1 40 ? -1.545 10.352 10.359 1 41.34 40 SER B O 1
ATOM 1796 N N . SER B 1 41 ? -2.355 11.086 12.188 1 50.12 41 SER B N 1
ATOM 1797 C CA . SER B 1 41 ? -1.131 11.703 12.688 1 50.12 41 SER B CA 1
ATOM 1798 C C . SER B 1 41 ? 0.083 10.82 12.414 1 50.12 41 SER B C 1
ATOM 1800 O O . SER B 1 41 ? 1.219 11.227 12.672 1 50.12 41 SER B O 1
ATOM 1802 N N . GLY B 1 42 ? -0.401 9.609 11.844 1 59.03 42 GLY B N 1
ATOM 1803 C CA . GLY B 1 42 ? 0.787 8.781 11.688 1 59.03 42 GLY B CA 1
ATOM 1804 C C . GLY B 1 42 ? 1.38 8.852 10.297 1 59.03 42 GLY B C 1
ATOM 1805 O O . GLY B 1 42 ? 0.688 9.203 9.336 1 59.03 42 GLY B O 1
ATOM 1806 N N . GLY B 1 43 ? 2.34 9.336 10 1 71.94 43 GLY B N 1
ATOM 1807 C CA . GLY B 1 43 ? 3.213 9.367 8.836 1 71.94 43 GLY B CA 1
ATOM 1808 C C . GLY B 1 43 ? 2.91 8.266 7.832 1 71.94 43 GLY B C 1
ATOM 1809 O O . GLY B 1 43 ? 1.927 7.539 7.98 1 71.94 43 GLY B O 1
ATOM 1810 N N . PRO B 1 44 ? 3.299 8.25 6.684 1 80.81 44 PRO B N 1
ATOM 1811 C CA . PRO B 1 44 ? 3.146 7.23 5.641 1 80.81 44 PRO B CA 1
ATOM 1812 C C . PRO B 1 44 ? 3.145 5.809 6.195 1 80.81 44 PRO B C 1
ATOM 1814 O O . PRO B 1 44 ? 2.49 4.922 5.637 1 80.81 44 PRO B O 1
ATOM 1817 N N . GLU B 1 45 ? 3.717 5.562 7.27 1 84.12 45 GLU B N 1
ATOM 1818 C CA . GLU B 1 45 ? 3.836 4.227 7.848 1 84.12 45 GLU B CA 1
ATOM 1819 C C . GLU B 1 45 ? 2.5 3.742 8.398 1 84.12 45 GLU B C 1
ATOM 1821 O O . GLU B 1 45 ? 2.32 2.547 8.641 1 84.12 45 GLU B O 1
ATOM 1826 N N . ALA B 1 46 ? 1.602 4.656 8.57 1 86.06 46 ALA B N 1
ATOM 1827 C CA . ALA B 1 46 ? 0.286 4.285 9.086 1 86.06 46 ALA B CA 1
ATOM 1828 C C . ALA B 1 46 ? -0.649 3.863 7.953 1 86.06 46 ALA B C 1
ATOM 1830 O O . ALA B 1 46 ? -1.751 3.369 8.203 1 86.06 46 ALA B O 1
ATOM 1831 N N . CYS B 1 47 ? -0.257 3.949 6.75 1 92.19 47 CYS B N 1
ATOM 1832 C CA . CYS B 1 47 ? -1.113 3.639 5.609 1 92.19 47 CYS B CA 1
ATOM 1833 C C . CYS B 1 47 ? -1.267 2.131 5.438 1 92.19 47 CYS B C 1
ATOM 1835 O O . CYS B 1 47 ? -0.336 1.372 5.715 1 92.19 47 CYS B O 1
ATOM 1837 N N . VAL B 1 48 ? -2.416 1.745 5.039 1 96.19 48 VAL B N 1
ATOM 1838 C CA . VAL B 1 48 ? -2.77 0.339 4.875 1 96.19 48 VAL B CA 1
ATOM 1839 C C . VAL B 1 48 ? -3.338 0.106 3.479 1 96.19 48 VAL B C 1
ATOM 1841 O O . VAL B 1 48 ? -4.137 0.907 2.984 1 96.19 48 VAL B O 1
ATOM 1844 N N . VAL B 1 49 ? -2.898 -0.981 2.867 1 97.75 49 VAL B N 1
ATOM 1845 C CA . VAL B 1 49 ? -3.451 -1.409 1.586 1 97.75 49 VAL B CA 1
ATOM 1846 C C . VAL B 1 49 ? -4.355 -2.621 1.793 1 97.75 49 VAL B C 1
ATOM 1848 O O . VAL B 1 49 ? -4.023 -3.531 2.557 1 97.75 49 VAL B O 1
ATOM 1851 N N . PHE B 1 50 ? -5.488 -2.707 1.097 1 98.31 50 PHE B N 1
ATOM 1852 C CA . PHE B 1 50 ? -6.473 -3.775 1.221 1 98.31 50 PHE B CA 1
ATOM 1853 C C . PHE B 1 50 ? -6.402 -4.719 0.025 1 98.31 50 PHE B C 1
ATOM 1855 O O . PHE B 1 50 ? -6.426 -4.273 -1.125 1 98.31 50 PHE B O 1
ATOM 1862 N N . LEU B 1 51 ? -6.336 -5.965 0.354 1 98.56 51 LEU B N 1
ATOM 1863 C CA . LEU B 1 51 ? -6.242 -6.988 -0.68 1 98.56 51 LEU B CA 1
ATOM 1864 C C . LEU B 1 51 ? -7.367 -8.008 -0.537 1 98.56 51 LEU B C 1
ATOM 1866 O O . LEU B 1 51 ? -7.816 -8.289 0.577 1 98.56 51 LEU B O 1
ATOM 1870 N N . CYS B 1 52 ? -7.797 -8.516 -1.66 1 98.5 52 CYS B N 1
ATOM 1871 C CA . CYS B 1 52 ? -8.711 -9.656 -1.626 1 98.5 52 CYS B CA 1
ATOM 1872 C C . CYS B 1 52 ? -8.078 -10.844 -0.903 1 98.5 52 CYS B C 1
ATOM 1874 O O . CYS B 1 52 ? -6.965 -11.258 -1.239 1 98.5 52 CYS B O 1
ATOM 1876 N N . LYS B 1 53 ? -8.773 -11.406 -0.025 1 97.94 53 LYS B N 1
ATOM 1877 C CA . LYS B 1 53 ? -8.25 -12.5 0.786 1 97.94 53 LYS B CA 1
ATOM 1878 C C . LYS B 1 53 ? -8.039 -13.758 -0.055 1 97.94 53 LYS B C 1
ATOM 1880 O O . LYS B 1 53 ? -7.141 -14.555 0.223 1 97.94 53 LYS B O 1
ATOM 1885 N N . ASN B 1 54 ? -8.82 -13.914 -1.074 1 97.69 54 ASN B N 1
ATOM 1886 C CA . ASN B 1 54 ? -8.805 -15.133 -1.878 1 97.69 54 ASN B CA 1
ATOM 1887 C C . ASN B 1 54 ? -7.719 -15.086 -2.947 1 97.69 54 ASN B C 1
ATOM 1889 O O . ASN B 1 54 ? -7.086 -16.109 -3.238 1 97.69 54 ASN B O 1
ATOM 1893 N N . CYS B 1 55 ? -7.457 -13.883 -3.516 1 96.81 55 CYS B N 1
ATOM 1894 C CA . CYS B 1 55 ? -6.586 -13.891 -4.688 1 96.81 55 CYS B CA 1
ATOM 1895 C C . CYS B 1 5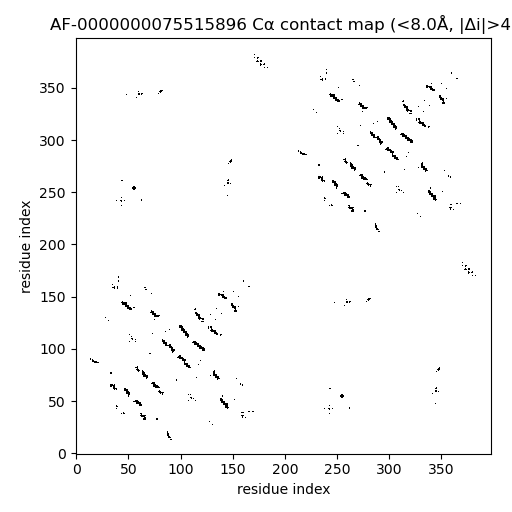5 ? -5.531 -12.797 -4.59 1 96.81 55 CYS B C 1
ATOM 1897 O O . CYS B 1 55 ? -4.727 -12.625 -5.508 1 96.81 55 CYS B O 1
ATOM 1899 N N . TYR B 1 56 ? -5.559 -11.945 -3.619 1 96.81 56 TYR B N 1
ATOM 1900 C CA . TYR B 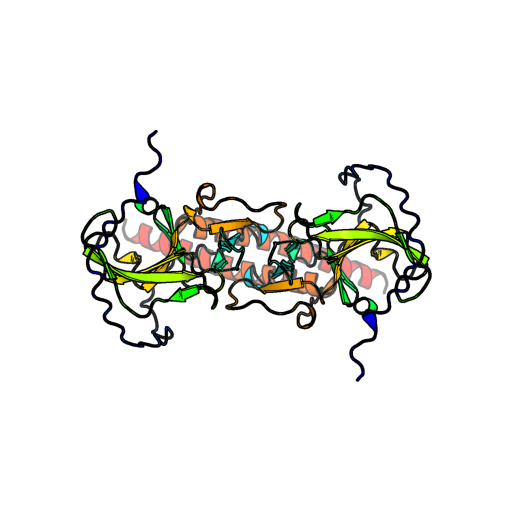1 56 ? -4.527 -10.977 -3.268 1 96.81 56 TYR B CA 1
ATOM 1901 C C . TYR B 1 56 ? -4.59 -9.758 -4.18 1 96.81 56 TYR B C 1
ATOM 1903 O O . TYR B 1 56 ? -3.682 -8.922 -4.172 1 96.81 56 TYR B O 1
ATOM 1911 N N . THR B 1 57 ? -5.688 -9.664 -4.938 1 97.19 57 THR B N 1
ATOM 1912 C CA . THR B 1 57 ? -5.887 -8.469 -5.758 1 97.19 57 THR B CA 1
ATOM 1913 C C . THR B 1 57 ? -6.031 -7.23 -4.883 1 97.19 57 THR B C 1
ATOM 1915 O O . THR B 1 57 ? -6.715 -7.262 -3.857 1 97.19 57 THR B O 1
ATOM 1918 N N . VAL B 1 58 ? -5.367 -6.152 -5.277 1 98.44 58 VAL B N 1
ATOM 1919 C CA . VAL B 1 58 ? -5.449 -4.902 -4.527 1 98.44 58 VAL B CA 1
ATOM 1920 C C . VAL B 1 58 ? -6.82 -4.266 -4.73 1 98.44 58 VAL B C 1
ATOM 1922 O O . VAL B 1 58 ? -7.258 -4.066 -5.867 1 98.44 58 VAL B O 1
ATOM 1925 N N . LEU B 1 59 ? -7.441 -3.838 -3.662 1 98.38 59 LEU B N 1
ATOM 1926 C CA . LEU B 1 59 ? -8.812 -3.334 -3.723 1 98.38 59 LEU B CA 1
ATOM 1927 C C . LEU B 1 59 ? -8.859 -1.846 -3.395 1 98.38 59 LEU B C 1
ATOM 1929 O O . LEU B 1 59 ? -9.828 -1.164 -3.723 1 98.38 59 LEU B O 1
ATOM 1933 N N . GLY B 1 60 ? -7.926 -1.412 -2.697 1 97.44 60 GLY B N 1
ATOM 1934 C CA . GLY B 1 60 ? -7.855 -0.029 -2.254 1 97.44 60 GLY B CA 1
ATOM 1935 C C . GLY B 1 60 ? -6.855 0.189 -1.134 1 97.44 60 GLY B C 1
ATOM 1936 O O . GLY B 1 60 ? -5.992 -0.658 -0.89 1 97.44 60 GLY B O 1
ATOM 1937 N N . ASP B 1 61 ? -6.988 1.389 -0.465 1 96.31 61 ASP B N 1
ATOM 1938 C CA . ASP B 1 61 ? -6.074 1.698 0.629 1 96.31 61 ASP B CA 1
ATOM 1939 C C . ASP B 1 61 ? -6.734 2.613 1.656 1 96.31 61 ASP B C 1
ATOM 1941 O O . ASP B 1 61 ? -7.867 3.061 1.459 1 96.31 61 ASP B O 1
ATOM 1945 N N . SER B 1 62 ? -6.027 2.893 2.713 1 93.56 62 SER B N 1
ATOM 1946 C CA . SER B 1 62 ? -6.578 3.561 3.889 1 93.56 62 SER B CA 1
ATOM 1947 C C . SER B 1 62 ? -6.801 5.047 3.625 1 93.56 62 SER B C 1
ATOM 1949 O O . SER B 1 62 ? -7.52 5.715 4.371 1 93.56 62 SER B O 1
ATOM 1951 N N . LEU B 1 63 ? -6.164 5.562 2.588 1 89.69 63 LEU B N 1
ATOM 1952 C CA . LEU B 1 63 ? -6.316 6.984 2.314 1 89.69 63 LEU B CA 1
ATOM 1953 C C . LEU B 1 63 ? -7.73 7.297 1.827 1 89.69 63 LEU B C 1
ATOM 1955 O O . LEU B 1 63 ? -8.141 8.461 1.806 1 89.69 63 LEU B O 1
ATOM 1959 N N . SER B 1 64 ? -8.5 6.305 1.506 1 91.19 64 SER B N 1
ATOM 1960 C CA . SER B 1 64 ? -9.859 6.492 1.01 1 91.19 64 SER B CA 1
ATOM 1961 C C . SER B 1 64 ? -10.891 6.109 2.066 1 91.19 64 SER B C 1
ATOM 1963 O O . SER B 1 64 ? -12.094 6.199 1.825 1 91.19 64 SER B O 1
ATOM 1965 N N . VAL B 1 65 ? -10.398 5.672 3.227 1 92.31 65 VAL B N 1
ATOM 1966 C CA . VAL B 1 65 ? -11.305 5.184 4.266 1 92.31 65 VAL B CA 1
ATOM 1967 C C . VAL B 1 65 ? -11.977 6.363 4.961 1 92.31 65 VAL B C 1
ATOM 1969 O O . VAL B 1 65 ? -11.305 7.312 5.371 1 92.31 65 VAL B O 1
ATOM 1972 N N . CYS B 1 66 ? -13.258 6.219 5.102 1 86.94 66 CYS B N 1
ATOM 1973 C CA . CYS B 1 66 ? -14.047 7.262 5.746 1 86.94 66 CYS B CA 1
ATOM 1974 C C . CYS B 1 66 ? -14.508 6.82 7.129 1 86.94 66 CYS B C 1
ATOM 1976 O O . CYS B 1 66 ? -14.867 7.648 7.965 1 86.94 66 CYS B O 1
ATOM 1978 N N . GLY B 1 67 ? -14.469 5.547 7.301 1 88.88 67 GLY B N 1
ATOM 1979 C CA . GLY B 1 67 ? -14.93 5.02 8.578 1 88.88 67 GLY B CA 1
ATOM 1980 C C . GLY B 1 67 ? -15.07 3.508 8.578 1 88.88 67 GLY B C 1
ATOM 1981 O O . GLY B 1 67 ? -14.727 2.846 7.602 1 88.88 67 GLY B O 1
ATOM 1982 N N . GLU B 1 68 ? -15.398 3.1 9.789 1 91.25 68 GLU B N 1
ATOM 1983 C CA . GLU B 1 68 ? -15.672 1.678 9.977 1 91.25 68 GLU B CA 1
ATOM 1984 C C . GLU B 1 68 ? -17.047 1.462 10.594 1 91.25 68 GLU B C 1
ATOM 1986 O O . GLU B 1 68 ? -17.43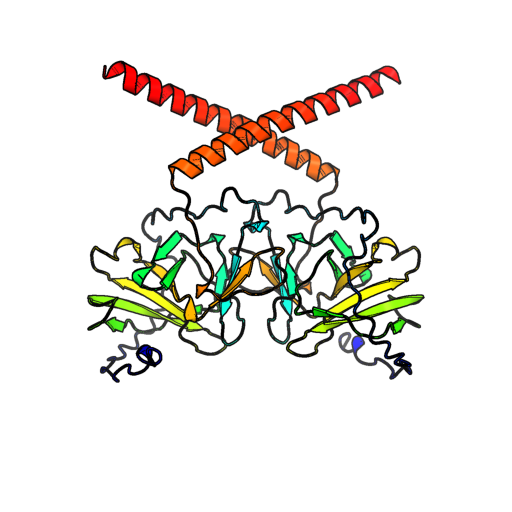8 2.168 11.531 1 91.25 68 GLU B O 1
ATOM 1991 N N . GLU B 1 69 ? -17.812 0.605 9.984 1 91.44 69 GLU B N 1
ATOM 1992 C CA . GLU B 1 69 ? -19.078 0.177 10.594 1 91.44 69 GLU B CA 1
ATOM 1993 C C . GLU B 1 69 ? -18.906 -1.155 11.312 1 91.44 69 GLU B C 1
ATOM 1995 O O . GLU B 1 69 ? -18.969 -2.219 10.695 1 91.44 69 GLU B O 1
ATOM 2000 N N . ARG B 1 70 ? -18.859 -1.131 12.562 1 90.5 70 ARG B N 1
ATOM 2001 C CA . ARG B 1 70 ? -18.516 -2.289 13.375 1 90.5 70 ARG B CA 1
ATOM 2002 C C . ARG B 1 70 ? -19.594 -3.355 13.305 1 90.5 70 ARG B C 1
ATOM 2004 O O . ARG B 1 70 ? -19.297 -4.551 13.25 1 90.5 70 ARG B O 1
ATOM 2011 N N . SER B 1 71 ? -20.812 -2.932 13.328 1 90.56 71 SER B N 1
ATOM 2012 C CA . SER B 1 71 ? -21.922 -3.873 13.305 1 90.56 71 SER B CA 1
ATOM 2013 C C . SER B 1 71 ? -21.906 -4.723 12.039 1 90.56 71 SER B C 1
ATOM 2015 O O . SER B 1 7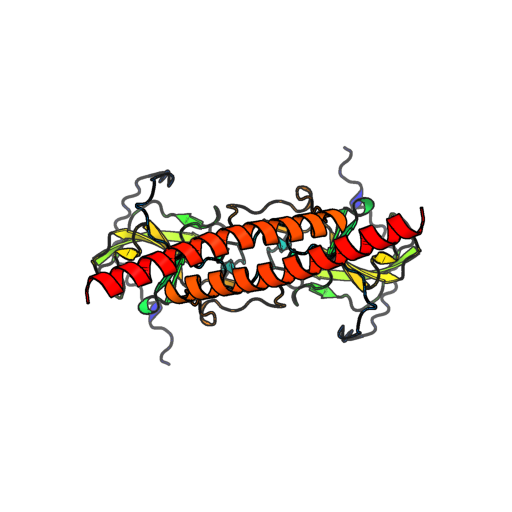1 ? -22.422 -5.848 12.031 1 90.56 71 SER B O 1
ATOM 2017 N N . LEU B 1 72 ? -21.344 -4.219 10.969 1 93.19 72 LEU B N 1
ATOM 2018 C CA . LEU B 1 72 ? -21.266 -4.926 9.695 1 93.19 72 LEU B CA 1
ATOM 2019 C C . LEU B 1 72 ? -19.859 -5.496 9.477 1 93.19 72 LEU B C 1
ATOM 2021 O O . LEU B 1 72 ? -19.609 -6.176 8.484 1 93.19 72 LEU B O 1
ATOM 2025 N N . ALA B 1 73 ? -18.938 -5.184 10.406 1 95.25 73 ALA B N 1
ATOM 2026 C CA . ALA B 1 73 ? -17.531 -5.539 10.227 1 95.25 73 ALA B CA 1
ATOM 2027 C C . ALA B 1 73 ? -17.031 -5.105 8.852 1 95.25 73 ALA B C 1
ATOM 2029 O O . ALA B 1 73 ? -16.422 -5.898 8.125 1 95.25 73 ALA B O 1
ATOM 2030 N N . ALA B 1 74 ? -17.344 -3.859 8.555 1 96.69 74 ALA B N 1
ATOM 2031 C CA . ALA B 1 74 ? -17.016 -3.338 7.23 1 96.69 74 ALA B CA 1
ATOM 2032 C C . ALA B 1 74 ? -16.281 -2.004 7.332 1 96.69 74 ALA B C 1
ATOM 2034 O O . ALA B 1 74 ? -16.516 -1.227 8.258 1 96.69 74 ALA B O 1
ATOM 2035 N N . ILE B 1 75 ? -15.406 -1.804 6.41 1 96.44 75 ILE B N 1
ATOM 2036 C CA . ILE B 1 75 ? -14.773 -0.496 6.27 1 96.44 75 ILE B CA 1
ATOM 2037 C C . ILE B 1 75 ? -15.422 0.264 5.113 1 96.44 75 ILE B C 1
ATOM 2039 O O . ILE B 1 75 ? -15.703 -0.316 4.062 1 96.44 75 ILE B O 1
ATOM 2043 N N . ALA B 1 76 ? -15.688 1.557 5.324 1 95.94 76 ALA B N 1
ATOM 2044 C CA . ALA B 1 76 ? -16.312 2.4 4.309 1 95.94 76 ALA B CA 1
ATOM 2045 C C . ALA B 1 76 ? -15.266 3.24 3.574 1 95.94 76 ALA B C 1
ATOM 2047 O O . ALA B 1 76 ? -14.523 4 4.199 1 95.94 76 ALA B O 1
ATOM 2048 N N . CYS B 1 77 ? -15.242 3.088 2.289 1 94.81 77 CYS B N 1
ATOM 2049 C CA . CYS B 1 77 ? -14.242 3.764 1.475 1 94.81 77 CYS B CA 1
ATOM 2050 C C . CYS B 1 77 ? -14.898 4.68 0.449 1 94.81 77 CYS B C 1
ATOM 2052 O O . CYS B 1 77 ? -15.938 4.344 -0.114 1 94.81 77 CYS B O 1
ATOM 2054 N N . LEU B 1 78 ? -14.281 5.777 0.209 1 93.44 78 LEU B N 1
ATOM 2055 C CA . LEU B 1 78 ? -14.734 6.699 -0.826 1 93.44 78 LEU B CA 1
ATOM 2056 C C . LEU B 1 78 ? -14.398 6.168 -2.215 1 93.44 78 LEU B C 1
ATOM 2058 O O . LEU B 1 78 ? -15.156 6.367 -3.162 1 93.44 78 LEU B O 1
ATOM 2062 N N . ARG B 1 79 ? -13.266 5.539 -2.307 1 93.88 79 ARG B N 1
ATOM 2063 C CA . ARG B 1 79 ? -12.773 5.031 -3.582 1 93.88 79 ARG B CA 1
ATOM 2064 C C . ARG B 1 79 ? -12.219 3.617 -3.434 1 93.88 79 ARG B C 1
ATOM 2066 O O . ARG B 1 79 ? -11.758 3.236 -2.355 1 93.88 79 ARG B O 1
ATOM 2073 N N . VAL B 1 80 ? -12.273 2.916 -4.457 1 96.56 80 VAL B N 1
ATOM 2074 C CA . VAL B 1 80 ? -11.695 1.583 -4.582 1 96.56 80 VAL B CA 1
ATOM 2075 C C . VAL B 1 80 ? -11 1.442 -5.938 1 96.56 80 VAL B C 1
ATOM 2077 O O . VAL B 1 80 ? -11.102 2.332 -6.785 1 96.56 80 VAL B O 1
ATOM 2080 N N . THR B 1 81 ? -10.227 0.389 -6.105 1 96.94 81 THR B N 1
ATOM 2081 C CA . THR B 1 81 ? -9.562 0.17 -7.383 1 96.94 81 THR B CA 1
ATOM 2082 C C . THR B 1 81 ? -10.555 -0.325 -8.43 1 96.94 81 THR B C 1
ATOM 2084 O O . THR B 1 81 ? -11.695 -0.671 -8.102 1 96.94 81 THR B O 1
ATOM 2087 N N . GLU B 1 82 ? -10.078 -0.361 -9.68 1 96.5 82 GLU B N 1
ATOM 2088 C CA . GLU B 1 82 ? -10.867 -0.854 -10.797 1 96.5 82 GLU B CA 1
ATOM 2089 C C . GLU B 1 82 ? -11.062 -2.365 -10.711 1 96.5 82 GLU B C 1
ATOM 2091 O O . GLU B 1 82 ? -11.859 -2.938 -11.461 1 96.5 82 GLU B O 1
ATOM 2096 N N . ASP B 1 83 ? -10.43 -2.982 -9.773 1 96.06 83 ASP B N 1
ATOM 2097 C CA . ASP B 1 83 ? -10.5 -4.438 -9.656 1 96.06 83 ASP B CA 1
ATOM 2098 C C . ASP B 1 83 ? -11.703 -4.859 -8.812 1 96.06 83 ASP B C 1
ATOM 2100 O O . ASP B 1 83 ? -11.945 -6.055 -8.625 1 96.06 83 ASP B O 1
ATOM 2104 N N . LEU B 1 84 ? -12.391 -3.898 -8.359 1 96.81 84 LEU B N 1
ATOM 2105 C CA . LEU B 1 84 ? -13.664 -4.164 -7.703 1 96.81 84 LEU B CA 1
ATOM 2106 C C . LEU B 1 84 ? -14.828 -3.873 -8.648 1 96.81 84 LEU B C 1
ATOM 2108 O O . LEU B 1 84 ? -15.109 -2.713 -8.953 1 96.81 84 LEU B O 1
ATOM 2112 N N . ASN B 1 85 ? -15.5 -4.934 -9.016 1 96.69 85 ASN B N 1
ATOM 2113 C CA . ASN B 1 85 ? -16.641 -4.789 -9.922 1 96.69 85 ASN B CA 1
ATOM 2114 C C . ASN B 1 85 ? -17.922 -4.473 -9.164 1 96.69 85 ASN B C 1
ATOM 2116 O O . ASN B 1 85 ? -18.281 -5.18 -8.219 1 96.69 85 ASN B O 1
ATOM 2120 N N . VAL B 1 86 ? -18.516 -3.426 -9.555 1 96.38 86 VAL B N 1
ATOM 2121 C CA . VAL B 1 86 ? -19.844 -3.102 -9.016 1 96.38 86 VAL B CA 1
ATOM 2122 C C . VAL B 1 86 ? -20.906 -3.867 -9.781 1 96.38 86 VAL B C 1
ATOM 2124 O O . VAL B 1 86 ? -21.016 -3.75 -11 1 96.38 86 VAL B O 1
ATOM 2127 N N . GLY B 1 87 ? -21.641 -4.633 -9.047 1 95.69 87 GLY B N 1
ATOM 2128 C CA . GLY B 1 87 ? -22.688 -5.406 -9.68 1 95.69 87 GLY B CA 1
ATOM 2129 C C . GLY B 1 87 ? -23.625 -4.562 -10.531 1 95.69 87 GLY B C 1
ATOM 2130 O O . GLY B 1 87 ? -23.844 -3.385 -10.234 1 95.69 87 GLY B O 1
ATOM 2131 N N . GLU B 1 88 ? -24.188 -5.184 -11.508 1 92.88 88 GLU B N 1
ATOM 2132 C CA . GLU B 1 88 ? -25.031 -4.484 -12.469 1 92.88 88 GLU B CA 1
ATOM 2133 C C . GLU B 1 88 ? -26.438 -4.27 -11.922 1 92.88 88 GLU B C 1
ATOM 2135 O O . GLU B 1 88 ? -27.172 -3.402 -12.398 1 92.88 88 GLU B O 1
ATOM 2140 N N . SER B 1 89 ? -26.859 -5.043 -11.008 1 94.62 89 SER B N 1
ATOM 2141 C CA . SER B 1 89 ? -28.203 -4.945 -10.445 1 94.62 89 SER B CA 1
ATOM 2142 C C . SER B 1 89 ? -28.172 -4.609 -8.961 1 94.62 89 SER B C 1
ATOM 2144 O O . SER B 1 89 ? -27.266 -5.047 -8.242 1 94.62 89 SER B O 1
ATOM 2146 N N . VAL B 1 90 ? -29.156 -3.844 -8.602 1 94.69 90 VAL B N 1
ATOM 2147 C CA . VAL B 1 90 ? -29.312 -3.49 -7.195 1 94.69 90 VAL B CA 1
ATOM 2148 C C . VAL B 1 90 ? -30.016 -4.621 -6.449 1 94.69 90 VAL B C 1
ATOM 2150 O O . VAL B 1 90 ? -30.984 -5.188 -6.945 1 94.69 90 VAL B O 1
ATOM 2153 N N . LEU B 1 91 ? -29.547 -4.977 -5.297 1 95 91 LEU B N 1
ATOM 2154 C CA . LEU B 1 91 ? -30.141 -6.012 -4.461 1 95 91 LEU B CA 1
ATOM 2155 C C . LEU B 1 91 ? -30.781 -5.406 -3.221 1 95 91 LEU B C 1
ATOM 2157 O O . LEU B 1 91 ? -30.266 -4.449 -2.645 1 95 91 LEU B O 1
ATOM 2161 N N . PHE B 1 92 ? -31.938 -5.984 -2.879 1 94.19 92 PHE B N 1
ATOM 2162 C CA . PHE B 1 92 ? -32.688 -5.527 -1.701 1 94.19 92 PHE B CA 1
ATOM 2163 C C . PHE B 1 92 ? -32.562 -6.539 -0.567 1 94.19 92 PHE B C 1
ATOM 2165 O O . PHE B 1 92 ? -32.688 -7.746 -0.787 1 94.19 92 PHE B O 1
ATOM 2172 N N . VAL B 1 93 ? -32.344 -5.996 0.619 1 92.19 93 VAL B N 1
ATOM 2173 C CA . VAL B 1 93 ? -32.156 -6.879 1.765 1 92.19 93 VAL B CA 1
ATOM 2174 C C . VAL B 1 93 ? -33.469 -6.941 2.574 1 92.19 93 VAL B C 1
ATOM 2176 O O . VAL B 1 93 ? -33.938 -5.918 3.062 1 92.19 93 VAL B O 1
ATOM 2179 N N . VAL B 1 94 ? -33.938 -8.109 2.809 1 91.62 94 VAL B N 1
ATOM 2180 C CA . VAL B 1 94 ? -35.219 -8.281 3.455 1 91.62 94 VAL B CA 1
ATOM 2181 C C . VAL B 1 94 ? -35.031 -8.656 4.922 1 91.62 94 VAL B C 1
ATOM 2183 O O . VAL B 1 94 ? -35.906 -8.398 5.758 1 91.62 94 VAL B O 1
ATOM 2186 N N . ASN B 1 95 ? -33.906 -9.273 5.219 1 87.81 95 ASN B N 1
ATOM 2187 C CA . ASN B 1 95 ? -33.594 -9.648 6.598 1 87.81 95 ASN B CA 1
ATOM 2188 C C . ASN B 1 95 ? -32.125 -9.484 6.926 1 87.81 95 ASN B C 1
ATOM 2190 O O . ASN B 1 95 ? -31.297 -9.32 6.023 1 87.81 95 ASN B O 1
ATOM 2194 N N . GLY B 1 96 ? -31.859 -9.344 8.273 1 87.75 96 GLY B N 1
ATOM 2195 C CA . GLY B 1 96 ? -30.469 -9.234 8.711 1 87.75 96 GLY B CA 1
ATOM 2196 C C . GLY B 1 96 ? -30.047 -7.809 9 1 87.75 96 GLY B C 1
ATOM 2197 O O . GLY B 1 96 ? -30.891 -6.93 9.188 1 87.75 96 GLY B O 1
ATOM 2198 N N . ASN B 1 97 ? -28.734 -7.586 9 1 87.38 97 ASN B N 1
ATOM 2199 C CA . ASN B 1 97 ? -28.172 -6.316 9.445 1 87.38 97 ASN B CA 1
ATOM 2200 C C . ASN B 1 97 ? -28.422 -5.207 8.43 1 87.38 97 ASN B C 1
ATOM 2202 O O . ASN B 1 97 ? -28.562 -4.043 8.805 1 87.38 97 ASN B O 1
ATOM 2206 N N . LEU B 1 98 ? -28.609 -5.535 7.191 1 91.38 98 LEU B N 1
ATOM 2207 C CA . LEU B 1 98 ? -28.797 -4.531 6.148 1 91.38 98 LEU B CA 1
ATOM 2208 C C . LEU B 1 98 ? -30.25 -4.445 5.734 1 91.38 98 LEU B C 1
ATOM 2210 O O . LEU B 1 98 ? -30.562 -3.963 4.645 1 91.38 98 LEU B O 1
ATOM 2214 N N . LYS B 1 99 ? -31.094 -4.961 6.648 1 92.44 99 LYS B N 1
ATOM 2215 C CA . LYS B 1 99 ? -32.5 -4.941 6.32 1 92.44 99 LYS B CA 1
ATOM 2216 C C . LYS B 1 99 ? -32.969 -3.537 5.941 1 92.44 99 LYS B C 1
ATOM 2218 O O . LYS B 1 99 ? -32.656 -2.566 6.633 1 92.44 99 LYS B O 1
ATOM 2223 N N . GLY B 1 100 ? -33.781 -3.547 4.816 1 93.81 100 GLY B N 1
ATOM 2224 C CA . GLY B 1 100 ? -34.312 -2.271 4.363 1 93.81 100 GLY B CA 1
ATOM 2225 C C . GLY B 1 100 ? -33.344 -1.516 3.459 1 93.81 100 GLY B C 1
ATOM 2226 O O . GLY B 1 100 ? -33.688 -0.45 2.939 1 93.81 100 GLY B O 1
ATOM 2227 N N . CYS B 1 101 ? -32.188 -1.983 3.303 1 93.94 101 CYS B N 1
ATOM 2228 C CA . CYS B 1 101 ? -31.219 -1.335 2.439 1 93.94 101 CYS B CA 1
ATOM 2229 C C . CYS B 1 101 ? -31.266 -1.91 1.029 1 93.94 101 CYS B C 1
ATOM 2231 O O . CYS B 1 101 ? -31.734 -3.035 0.829 1 93.94 101 CYS B O 1
ATOM 2233 N N . ALA B 1 102 ? -30.906 -1.132 0.054 1 96.75 102 ALA B N 1
ATOM 2234 C CA . ALA B 1 102 ? -30.625 -1.553 -1.314 1 96.75 102 ALA B CA 1
ATOM 2235 C C . ALA B 1 102 ? -29.156 -1.289 -1.672 1 96.75 102 ALA B C 1
ATOM 2237 O O . ALA B 1 102 ? -28.625 -0.215 -1.381 1 96.75 102 ALA B O 1
ATOM 2238 N N . TYR B 1 103 ? -28.547 -2.285 -2.25 1 96.56 103 TYR B N 1
ATOM 2239 C CA . TYR B 1 103 ? -27.125 -2.113 -2.504 1 96.56 103 TYR B CA 1
ATOM 2240 C C . TYR B 1 103 ? -26.703 -2.84 -3.775 1 96.56 103 TYR B C 1
ATOM 2242 O O . TYR B 1 103 ? -27.438 -3.699 -4.273 1 96.56 103 TYR B O 1
ATOM 2250 N N . TYR B 1 104 ? -25.547 -2.424 -4.336 1 97.31 104 TYR B N 1
ATOM 2251 C CA . TYR B 1 104 ? -24.844 -3.164 -5.375 1 97.31 104 TYR B CA 1
ATOM 2252 C C . TYR B 1 104 ? -23.75 -4.035 -4.77 1 97.31 104 TYR B C 1
ATOM 2254 O O . TYR B 1 104 ? -22.922 -3.557 -3.982 1 97.31 104 TYR B O 1
ATOM 2262 N N . PRO B 1 105 ? -23.703 -5.301 -5.113 1 97.81 105 PRO B N 1
ATOM 2263 C CA . PRO B 1 105 ? -22.594 -6.121 -4.621 1 97.81 105 PRO B CA 1
ATOM 2264 C C . PRO B 1 105 ? -21.25 -5.723 -5.234 1 97.81 105 PRO B C 1
ATOM 2266 O O . PRO B 1 105 ? -21.203 -5.277 -6.383 1 97.81 105 PRO B O 1
ATOM 2269 N N . LEU B 1 106 ? -20.266 -5.805 -4.48 1 98.31 106 LEU B N 1
ATOM 2270 C CA . LEU B 1 106 ? -18.891 -5.602 -4.945 1 98.31 106 LEU B CA 1
ATOM 2271 C C . LEU B 1 106 ? -18.172 -6.934 -5.117 1 98.31 106 LEU B C 1
ATOM 2273 O O . LEU B 1 106 ? -17.906 -7.629 -4.133 1 98.31 106 LEU B O 1
ATOM 2277 N N . LEU B 1 107 ? -17.781 -7.203 -6.301 1 98.56 107 LEU B N 1
ATOM 2278 C CA . LEU B 1 107 ? -17.156 -8.484 -6.613 1 98.56 107 LEU B CA 1
ATOM 2279 C C . LEU B 1 107 ? -15.719 -8.289 -7.055 1 98.56 107 LEU B C 1
ATOM 2281 O O . LEU B 1 107 ? -15.414 -7.375 -7.828 1 98.56 107 LEU B O 1
ATOM 2285 N N . CYS B 1 108 ? -14.883 -9.086 -6.508 1 98.12 108 CYS B N 1
ATOM 2286 C CA . CYS B 1 108 ? -13.5 -9.07 -6.98 1 98.12 108 CYS B CA 1
ATOM 2287 C C . CYS B 1 108 ? -13.43 -9.43 -8.461 1 98.12 108 CYS B C 1
ATOM 2289 O O . CYS B 1 108 ? -13.945 -10.469 -8.875 1 98.12 108 CYS B O 1
ATOM 2291 N N . ARG B 1 109 ? -12.789 -8.727 -9.188 1 96.75 109 ARG B N 1
ATOM 2292 C CA . ARG B 1 109 ? -12.734 -8.93 -10.633 1 96.75 109 ARG B CA 1
ATOM 2293 C C . ARG B 1 109 ? -11.977 -10.211 -10.969 1 96.75 109 ARG B C 1
ATOM 2295 O O . ARG B 1 109 ? -12.367 -10.953 -11.875 1 96.75 109 ARG B O 1
ATOM 2302 N N . SER B 1 110 ? -10.93 -10.461 -10.242 1 96.06 110 SER B N 1
ATOM 2303 C CA . SER B 1 110 ? -10.016 -11.562 -10.555 1 96.06 110 SER B CA 1
ATOM 2304 C C . SER B 1 110 ? -10.609 -12.906 -10.133 1 96.06 110 SER B C 1
ATOM 2306 O O . SER B 1 110 ? -10.469 -13.898 -10.852 1 96.06 110 SER B O 1
ATOM 2308 N N . CYS B 1 111 ? -11.289 -12.984 -9.008 1 97.38 111 CYS B N 1
ATOM 2309 C CA . CYS B 1 111 ? -11.68 -14.297 -8.516 1 97.38 111 CYS B CA 1
ATOM 2310 C C . CYS B 1 111 ? -13.195 -14.383 -8.328 1 97.38 111 CYS B C 1
ATOM 2312 O O . CYS B 1 111 ? -13.734 -15.461 -8.102 1 97.38 111 CYS B O 1
ATOM 2314 N N . GLY B 1 112 ? -13.828 -13.312 -8.289 1 97.56 112 GLY B N 1
ATOM 2315 C CA . GLY B 1 112 ? -15.281 -13.312 -8.25 1 97.56 112 GLY B CA 1
ATOM 2316 C C . GLY B 1 112 ? -15.844 -13.289 -6.836 1 97.56 112 GLY B C 1
ATOM 2317 O O . GLY B 1 112 ? -17.062 -13.203 -6.648 1 97.56 112 GLY B O 1
ATOM 2318 N N . THR B 1 113 ? -14.977 -13.297 -5.844 1 98.19 113 THR B N 1
ATOM 2319 C CA . THR B 1 113 ? -15.414 -13.289 -4.453 1 98.19 113 THR B CA 1
ATOM 2320 C C . THR B 1 113 ? -16.203 -12.016 -4.145 1 98.19 113 THR B C 1
ATOM 2322 O O . THR B 1 113 ? -15.836 -10.93 -4.602 1 98.19 113 THR B O 1
ATOM 2325 N N . ASN B 1 114 ? -17.266 -12.148 -3.383 1 98.06 114 ASN B N 1
ATOM 2326 C CA . ASN B 1 114 ? -18 -11 -2.877 1 98.06 114 ASN B CA 1
ATOM 2327 C C . ASN B 1 114 ? -17.25 -10.289 -1.762 1 98.06 114 ASN B C 1
ATOM 2329 O O . ASN B 1 114 ? -17.141 -10.805 -0.649 1 98.06 114 ASN B O 1
ATOM 2333 N N . ILE B 1 115 ? -16.797 -9.078 -2.045 1 98.56 115 ILE B N 1
ATOM 2334 C CA . ILE B 1 115 ? -15.906 -8.352 -1.141 1 98.56 115 ILE B CA 1
ATOM 2335 C C . ILE B 1 115 ? -16.734 -7.445 -0.232 1 98.56 115 ILE B C 1
ATOM 2337 O O . ILE B 1 115 ? -16.266 -7.035 0.835 1 98.56 115 ILE B O 1
ATOM 2341 N N . GLY B 1 116 ? -17.891 -6.988 -0.725 1 98.31 116 GLY B N 1
ATOM 2342 C CA . GLY B 1 116 ? -18.703 -6.047 0.026 1 98.31 116 GLY B CA 1
ATOM 2343 C C . GLY B 1 116 ? -19.844 -5.457 -0.79 1 98.31 116 GLY B C 1
ATOM 2344 O O . GLY B 1 116 ? -20.5 -6.164 -1.559 1 98.31 116 GLY B O 1
ATOM 2345 N N . PHE B 1 117 ? -20.141 -4.195 -0.468 1 97.75 117 PHE B N 1
ATOM 2346 C CA . PHE B 1 117 ? -21.297 -3.605 -1.12 1 97.75 117 PHE B CA 1
ATOM 2347 C C . PHE B 1 117 ? -21.141 -2.094 -1.243 1 97.75 117 PHE B C 1
ATOM 2349 O O . PHE B 1 117 ? -20.422 -1.474 -0.459 1 97.75 117 PHE B O 1
ATOM 2356 N N . ASN B 1 118 ? -21.703 -1.632 -2.246 1 97.62 118 ASN B N 1
ATOM 2357 C CA . ASN B 1 118 ? -21.938 -0.203 -2.408 1 97.62 118 ASN B CA 1
ATOM 2358 C C . ASN B 1 118 ? -23.375 0.162 -2.064 1 97.62 118 ASN B C 1
ATOM 2360 O O . ASN B 1 118 ? -24.312 -0.307 -2.715 1 97.62 118 ASN B O 1
ATOM 2364 N N . LEU B 1 119 ? -23.547 0.993 -1.104 1 95.5 119 LEU B N 1
ATOM 2365 C CA . LEU B 1 119 ? -24.875 1.233 -0.555 1 95.5 119 LEU B CA 1
ATOM 2366 C C . LEU B 1 119 ? -25.625 2.287 -1.369 1 95.5 119 LEU B C 1
ATOM 2368 O O . LEU B 1 119 ? -25.172 3.428 -1.479 1 95.5 119 LEU B O 1
ATOM 2372 N N . TYR B 1 120 ? -26.719 1.883 -1.879 1 95.06 120 TYR B N 1
ATOM 2373 C CA . TYR B 1 120 ? -27.531 2.758 -2.725 1 95.06 120 TYR B CA 1
ATOM 2374 C C . TYR B 1 120 ? -28.609 3.461 -1.91 1 95.06 120 TYR B C 1
ATOM 2376 O O . TYR B 1 120 ? -28.75 4.684 -1.981 1 95.06 120 TYR B O 1
ATOM 2384 N N . SER B 1 121 ? -29.297 2.775 -1.17 1 94.94 121 SER B N 1
ATOM 2385 C CA . SER B 1 121 ? -30.344 3.283 -0.293 1 94.94 121 SER B CA 1
ATOM 2386 C C . SER B 1 121 ? -30.266 2.643 1.089 1 94.94 121 SER B C 1
ATOM 2388 O O . SER B 1 121 ? -30 1.444 1.21 1 94.94 121 SER B O 1
ATOM 2390 N N . ALA B 1 122 ? -30.531 3.457 2.094 1 94.31 122 ALA B N 1
ATOM 2391 C CA . ALA B 1 122 ? -30.422 2.969 3.465 1 94.31 122 ALA B CA 1
ATOM 2392 C C . ALA B 1 122 ? -31.312 3.766 4.406 1 94.31 122 ALA B C 1
ATOM 2394 O O . ALA B 1 122 ? -31.547 4.957 4.191 1 94.31 122 ALA B O 1
ATOM 2395 N N . PRO B 1 123 ? -31.734 3.117 5.395 1 93.44 123 PRO B N 1
ATOM 2396 C CA . PRO B 1 123 ? -32.438 3.859 6.453 1 93.44 123 PRO B CA 1
ATOM 2397 C C . PRO B 1 123 ? -31.516 4.824 7.195 1 93.44 123 PRO B C 1
ATOM 2399 O O . PRO B 1 123 ? -30.312 4.887 6.906 1 93.44 123 PRO B O 1
ATOM 2402 N N . ARG B 1 124 ? -32.031 5.492 8.156 1 90.69 124 ARG B N 1
ATOM 2403 C CA . ARG B 1 124 ? -31.344 6.578 8.844 1 90.69 124 ARG B CA 1
ATOM 2404 C C . ARG B 1 124 ? -30.062 6.078 9.508 1 90.69 124 ARG B C 1
ATOM 2406 O O . ARG B 1 124 ? -29.016 6.73 9.43 1 90.69 124 ARG B O 1
ATOM 2413 N N . ALA B 1 125 ? -30.109 4.871 10.078 1 89.25 125 ALA B N 1
ATOM 2414 C CA . ALA B 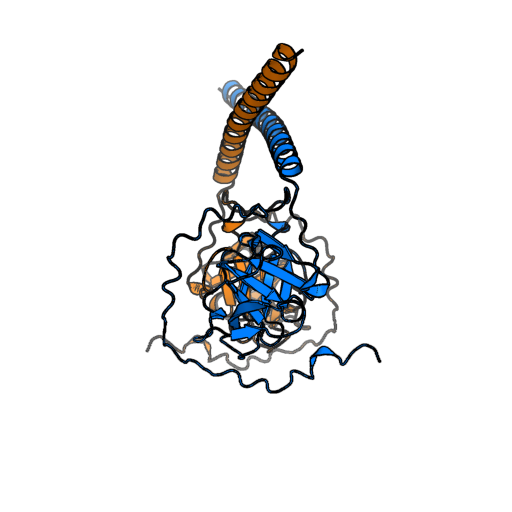1 125 ? -28.984 4.32 10.828 1 89.25 125 ALA B CA 1
ATOM 2415 C C . ALA B 1 125 ? -27.766 4.117 9.93 1 89.25 125 ALA B C 1
ATOM 2417 O O . ALA B 1 125 ? -26.625 4.211 10.391 1 89.25 125 ALA B O 1
ATOM 2418 N N . TYR B 1 126 ? -28.047 3.9 8.641 1 92.44 126 TYR B N 1
ATOM 2419 C CA . TYR B 1 126 ? -26.969 3.586 7.711 1 92.44 126 TYR B CA 1
ATOM 2420 C C . TYR B 1 126 ? -26.844 4.652 6.629 1 92.44 126 TYR B C 1
ATOM 2422 O O . TYR B 1 126 ? -26.094 4.484 5.664 1 92.44 126 TYR B O 1
ATOM 2430 N N . ALA B 1 127 ? -27.516 5.699 6.82 1 92.12 127 ALA B N 1
ATOM 2431 C CA . ALA B 1 127 ? -27.594 6.73 5.789 1 92.12 127 ALA B CA 1
ATOM 2432 C C . ALA B 1 127 ? -26.203 7.273 5.461 1 92.12 127 ALA B C 1
ATOM 2434 O O . ALA B 1 127 ? -25.922 7.629 4.312 1 92.12 127 ALA B O 1
ATOM 2435 N N . TYR B 1 128 ? -25.359 7.344 6.473 1 88.56 128 TYR B N 1
ATOM 2436 C CA . TYR B 1 128 ? -24.031 7.91 6.277 1 88.56 128 TYR B CA 1
ATOM 2437 C C . TYR B 1 128 ? -23.188 7.023 5.371 1 88.56 128 TYR B C 1
ATOM 2439 O O . TYR B 1 128 ? -22.156 7.457 4.848 1 88.56 128 TYR B O 1
ATOM 2447 N N . LEU B 1 129 ? -23.578 5.848 5.082 1 93.56 129 LEU B N 1
ATOM 2448 C CA . LEU B 1 129 ? -22.844 4.906 4.25 1 93.56 129 LEU B CA 1
ATOM 2449 C C . LEU B 1 129 ? -23.281 5 2.795 1 93.56 129 LEU B C 1
ATOM 2451 O O . LEU B 1 129 ? -22.656 4.398 1.915 1 93.56 129 LEU B O 1
ATOM 2455 N N . ARG B 1 130 ? -24.328 5.715 2.545 1 94.06 130 ARG B N 1
ATOM 2456 C CA . ARG B 1 130 ? -24.828 5.797 1.175 1 94.06 130 ARG B CA 1
ATOM 2457 C C . ARG B 1 130 ? -23.75 6.34 0.235 1 94.06 130 ARG B C 1
ATOM 2459 O O . ARG B 1 130 ? -23.078 7.324 0.553 1 94.06 130 ARG B O 1
ATOM 2466 N N . GLY B 1 131 ? -23.609 5.621 -0.909 1 94.94 131 GLY B N 1
ATOM 2467 C CA . GLY B 1 131 ? -22.656 6.051 -1.913 1 94.94 131 GLY B CA 1
ATOM 2468 C C . GLY B 1 131 ? -21.25 5.547 -1.65 1 94.94 131 GLY B C 1
ATOM 2469 O O . GLY B 1 131 ? -20.375 5.676 -2.504 1 94.94 131 GLY B O 1
ATOM 2470 N N . LEU B 1 132 ? -21 4.961 -0.485 1 94.81 132 LEU B N 1
ATOM 2471 C CA . LEU B 1 132 ? -19.672 4.496 -0.142 1 94.81 132 LEU B CA 1
ATOM 2472 C C . LEU B 1 132 ? -19.484 3.023 -0.503 1 94.81 132 LEU B C 1
ATOM 2474 O O . LEU B 1 132 ? -20.469 2.295 -0.646 1 94.81 132 LEU B O 1
ATOM 2478 N N . PHE B 1 133 ? -18.281 2.727 -0.732 1 97.62 133 PHE B N 1
ATOM 2479 C CA . PHE B 1 133 ? -17.906 1.331 -0.911 1 97.62 133 PHE B CA 1
ATOM 2480 C C . PHE B 1 133 ? -17.547 0.691 0.426 1 97.62 133 PHE B C 1
ATOM 2482 O O . PHE B 1 133 ? -16.594 1.104 1.086 1 97.62 133 PHE B O 1
ATOM 2489 N N . CYS B 1 134 ? -18.281 -0.263 0.757 1 97.56 134 CYS B N 1
ATOM 2490 C CA . CYS B 1 134 ? -18.062 -0.935 2.033 1 97.56 134 CYS B CA 1
ATOM 2491 C C . CYS B 1 134 ? -17.438 -2.311 1.824 1 97.56 134 CYS B C 1
ATOM 2493 O O . CYS B 1 134 ? -18.062 -3.191 1.223 1 97.56 134 CYS B O 1
ATOM 2495 N N . LEU B 1 135 ? -16.219 -2.51 2.32 1 98.5 135 LEU B N 1
ATOM 2496 C CA . LEU B 1 135 ? -15.508 -3.783 2.23 1 98.5 135 LEU B CA 1
ATOM 2497 C C . LEU B 1 135 ? -15.672 -4.586 3.516 1 98.5 135 LEU B C 1
ATOM 2499 O O . LEU B 1 135 ? -15.391 -4.082 4.605 1 98.5 135 LEU B O 1
ATOM 2503 N N . LEU B 1 136 ? -16.062 -5.781 3.35 1 98.25 136 LEU B N 1
ATOM 2504 C CA . LEU B 1 136 ? -16.203 -6.656 4.512 1 98.25 136 LEU B CA 1
ATOM 2505 C C . LEU B 1 136 ? -14.844 -7.152 4.984 1 98.25 136 LEU B C 1
ATOM 2507 O O . LEU B 1 136 ? -14.086 -7.734 4.207 1 98.25 136 LEU B O 1
ATOM 2511 N N . LYS B 1 137 ? -14.594 -7.004 6.191 1 98.06 137 LYS B N 1
ATOM 2512 C CA . LYS B 1 137 ? -13.273 -7.301 6.738 1 98.06 137 LYS B CA 1
ATOM 2513 C C . LYS B 1 137 ? -12.938 -8.781 6.586 1 98.06 137 LYS B C 1
ATOM 2515 O O . LYS B 1 137 ? -11.773 -9.141 6.398 1 98.06 137 LYS B O 1
ATOM 2520 N N . GLU B 1 138 ? -13.883 -9.625 6.664 1 98 138 GLU B N 1
ATOM 2521 C CA . GLU B 1 138 ? -13.664 -11.07 6.578 1 98 138 GLU B CA 1
ATOM 2522 C C . GLU B 1 138 ? -13.117 -11.461 5.211 1 98 138 GLU B C 1
ATOM 2524 O O . GLU B 1 138 ? -12.555 -12.547 5.047 1 98 138 GLU B O 1
ATOM 2529 N N . HIS B 1 139 ? -13.234 -10.633 4.25 1 98.56 139 HIS B N 1
ATOM 2530 C CA . HIS B 1 139 ? -12.859 -11.023 2.898 1 98.56 139 HIS B CA 1
ATOM 2531 C C . HIS B 1 139 ? -11.625 -10.266 2.426 1 98.56 139 HIS B C 1
ATOM 2533 O O . HIS B 1 139 ? -11.258 -10.336 1.251 1 98.56 139 HIS B O 1
ATOM 2539 N N . ILE B 1 140 ? -11.039 -9.531 3.307 1 98.44 140 ILE B N 1
ATOM 2540 C CA . ILE B 1 140 ? -9.875 -8.773 2.854 1 98.44 140 ILE B CA 1
ATOM 2541 C C . ILE B 1 140 ? -8.68 -9.07 3.76 1 98.44 140 ILE B C 1
ATOM 2543 O O . ILE B 1 140 ? -8.852 -9.5 4.902 1 98.44 140 ILE B O 1
ATOM 2547 N N . LEU B 1 141 ? -7.484 -8.93 3.24 1 98.31 141 LEU B N 1
ATOM 2548 C CA . LEU B 1 141 ? -6.207 -8.852 3.943 1 98.31 141 LEU B CA 1
ATOM 2549 C C . LEU B 1 141 ? -5.68 -7.422 3.949 1 98.31 141 LEU B C 1
ATOM 2551 O O . LEU B 1 141 ? -6.039 -6.617 3.084 1 98.31 141 LEU B O 1
ATOM 2555 N N . CYS B 1 142 ? -4.887 -7.137 4.922 1 97.81 142 CYS B N 1
ATOM 2556 C CA . CYS B 1 142 ? -4.348 -5.789 5.074 1 97.81 142 CYS B CA 1
ATOM 2557 C C . CYS B 1 142 ? -2.822 -5.812 5.082 1 97.81 142 CYS B C 1
ATOM 2559 O O . CYS B 1 142 ? -2.213 -6.641 5.758 1 97.81 142 CYS B O 1
ATOM 2561 N N . TYR B 1 143 ? -2.281 -4.965 4.324 1 97.56 143 TYR B N 1
ATOM 2562 C CA . TYR B 1 143 ? -0.847 -4.711 4.371 1 97.56 143 TYR B CA 1
ATOM 2563 C C . TYR B 1 143 ? -0.557 -3.316 4.914 1 97.56 143 TYR B C 1
ATOM 2565 O O . TYR B 1 143 ? -0.91 -2.312 4.289 1 97.56 143 TYR B O 1
ATOM 2573 N N . LYS B 1 144 ? 0.034 -3.273 6.062 1 95.62 144 LYS B N 1
ATOM 2574 C CA . LYS B 1 144 ? 0.53 -2.018 6.621 1 95.62 144 LYS B CA 1
ATOM 2575 C C . LYS B 1 144 ? 1.918 -1.688 6.078 1 95.62 144 LYS B C 1
ATOM 2577 O O . LYS B 1 144 ? 2.809 -2.541 6.078 1 95.62 144 LYS B O 1
ATOM 2582 N N . LEU B 1 145 ? 2.051 -0.46 5.617 1 93.56 145 LEU B N 1
ATOM 2583 C CA . LEU B 1 145 ? 3.355 -0.094 5.078 1 93.56 145 LEU B CA 1
ATOM 2584 C C . LEU B 1 145 ? 4.457 -0.339 6.105 1 93.56 145 LEU B C 1
ATOM 2586 O O . LEU B 1 145 ? 4.27 -0.083 7.297 1 93.56 145 LEU B O 1
ATOM 2590 N N . LYS B 1 146 ? 5.617 -0.838 5.648 1 91.25 146 LYS B N 1
ATOM 2591 C CA . LYS B 1 146 ? 6.82 -1.157 6.41 1 91.25 146 LYS B CA 1
ATOM 2592 C C . LYS B 1 146 ? 6.621 -2.416 7.25 1 91.25 146 LYS B C 1
ATOM 2594 O O . LYS B 1 146 ? 7.496 -2.791 8.031 1 91.25 146 LYS B O 1
ATOM 2599 N N . SER B 1 147 ? 5.422 -2.98 7.156 1 91.69 147 SER B N 1
ATOM 2600 C CA . SER B 1 147 ? 5.223 -4.238 7.867 1 91.69 147 SER B CA 1
ATOM 2601 C C . SER B 1 147 ? 5.844 -5.406 7.109 1 91.69 147 SER B C 1
ATOM 2603 O O . SER B 1 147 ? 6.238 -5.262 5.949 1 91.69 147 SER B O 1
ATOM 2605 N N . SER B 1 148 ? 5.965 -6.566 7.762 1 91.88 148 SER B N 1
ATOM 2606 C CA . SER B 1 148 ? 6.621 -7.723 7.152 1 91.88 148 SER B CA 1
ATOM 2607 C C . SER B 1 148 ? 5.598 -8.734 6.648 1 91.88 148 SER B C 1
ATOM 2609 O O . SER B 1 148 ? 5.957 -9.695 5.961 1 91.88 148 SER B O 1
ATOM 2611 N N . ALA B 1 149 ? 4.32 -8.477 7.027 1 91.5 149 ALA B N 1
ATOM 2612 C CA . ALA B 1 149 ? 3.334 -9.5 6.688 1 91.5 149 ALA B CA 1
ATOM 2613 C C . ALA B 1 149 ? 1.945 -8.891 6.523 1 91.5 149 ALA B C 1
ATOM 2615 O O . ALA B 1 149 ? 1.687 -7.781 7 1 91.5 149 ALA B O 1
ATOM 2616 N N . LEU B 1 150 ? 1.146 -9.68 5.84 1 95.88 150 LEU B N 1
ATOM 2617 C CA . LEU B 1 150 ? -0.266 -9.328 5.727 1 95.88 150 LEU B CA 1
ATOM 2618 C C . LEU B 1 150 ? -1.024 -9.711 6.996 1 95.88 150 LEU B C 1
ATOM 2620 O O . LEU B 1 150 ? -0.675 -10.68 7.664 1 95.88 150 LEU B O 1
ATOM 2624 N N . VAL B 1 151 ? -2.037 -8.969 7.34 1 97.12 151 VAL B N 1
ATOM 2625 C CA . VAL B 1 151 ? -2.891 -9.219 8.5 1 97.12 151 VAL B CA 1
ATOM 2626 C C . VAL B 1 151 ? -4.348 -9.32 8.055 1 97.12 151 VAL B C 1
ATOM 2628 O O . VAL B 1 151 ? -4.801 -8.547 7.207 1 97.12 151 VAL B O 1
ATOM 2631 N N . PRO B 1 152 ? -5.059 -10.297 8.602 1 97.62 152 PRO B N 1
ATOM 2632 C CA . PRO B 1 152 ? -6.48 -10.375 8.266 1 97.62 152 PRO B CA 1
ATOM 2633 C C . PRO B 1 152 ? -7.238 -9.086 8.602 1 97.62 152 PRO B C 1
ATOM 2635 O O . PRO B 1 152 ? -6.938 -8.438 9.602 1 97.62 152 PRO B O 1
ATOM 2638 N N . GLY B 1 153 ? -8.188 -8.727 7.777 1 97.44 153 GLY B N 1
ATOM 2639 C CA . GLY B 1 153 ? -8.961 -7.508 7.98 1 97.44 153 GLY B CA 1
ATOM 2640 C C . GLY B 1 153 ? -9.664 -7.469 9.328 1 97.44 153 GLY B C 1
ATOM 2641 O O . GLY B 1 153 ? -9.781 -6.402 9.938 1 97.44 153 GLY B O 1
ATOM 2642 N N . ASN B 1 154 ? -10.094 -8.602 9.781 1 96.69 154 ASN B N 1
ATOM 2643 C CA . ASN B 1 154 ? -10.828 -8.672 11.039 1 96.69 154 ASN B CA 1
ATOM 2644 C C . ASN B 1 154 ? -9.938 -8.32 12.227 1 96.69 154 ASN B C 1
ATOM 2646 O O . ASN B 1 154 ? -10.438 -8.031 13.32 1 96.69 154 ASN B O 1
ATOM 2650 N N . GLU B 1 155 ? -8.695 -8.312 12.062 1 95.31 155 GLU B N 1
ATOM 2651 C CA . GLU B 1 155 ? -7.754 -8.016 13.141 1 95.31 155 GLU B CA 1
ATOM 2652 C C . GLU B 1 155 ? -7.344 -6.551 13.125 1 95.31 155 GLU B C 1
ATOM 2654 O O . GLU B 1 155 ? -6.645 -6.09 14.031 1 95.31 155 GLU B O 1
ATOM 2659 N N . MET B 1 156 ? -7.746 -5.844 12.125 1 91.94 156 MET B N 1
ATOM 2660 C CA . MET B 1 156 ? -7.379 -4.438 11.992 1 91.94 156 MET B CA 1
ATOM 2661 C C . MET B 1 156 ? -8.453 -3.537 12.602 1 91.94 156 MET B C 1
ATOM 2663 O O . MET B 1 156 ? -9.641 -3.811 12.469 1 91.94 156 MET B O 1
ATOM 2667 N N . GLN B 1 157 ? -7.988 -2.533 13.297 1 86.62 157 GLN B N 1
ATOM 2668 C CA . GLN B 1 157 ? -8.875 -1.48 13.781 1 86.62 157 GLN B CA 1
ATOM 2669 C C . GLN B 1 157 ? -8.508 -0.13 13.172 1 86.62 157 GLN B C 1
ATOM 2671 O O . GLN B 1 157 ? -7.336 0.251 13.156 1 86.62 157 GLN B O 1
ATOM 2676 N N . PHE B 1 158 ? -9.461 0.427 12.539 1 82.44 158 PHE B N 1
ATOM 2677 C CA . PHE B 1 158 ? -9.227 1.731 11.93 1 82.44 158 PHE B CA 1
ATOM 2678 C C . PHE B 1 158 ? -9.797 2.844 12.805 1 82.44 158 PHE B C 1
ATOM 2680 O O . PHE B 1 158 ? -10.961 2.803 13.188 1 82.44 158 PHE B O 1
ATOM 2687 N N . GLU B 1 159 ? -8.844 3.512 13.461 1 70.75 159 GLU B N 1
ATOM 2688 C CA . GLU B 1 159 ? -9.281 4.59 14.344 1 70.75 159 GLU B CA 1
ATOM 2689 C C . GLU B 1 159 ? -9.406 5.91 13.578 1 70.75 159 GLU B C 1
ATOM 2691 O O . GLU B 1 159 ? -8.539 6.254 12.773 1 70.75 159 GLU B O 1
ATOM 2696 N N . PHE B 1 160 ? -10.469 6.441 13.562 1 65.56 160 PHE B N 1
ATOM 2697 C CA . PHE B 1 160 ? -10.719 7.734 12.93 1 65.56 160 PHE B CA 1
ATOM 2698 C C . PHE B 1 160 ? -10.695 8.852 13.969 1 65.56 160 PHE B C 1
ATOM 2700 O O . PHE B 1 160 ? -11.438 8.805 14.961 1 65.56 160 PHE B O 1
ATOM 2707 N N . PRO B 1 161 ? -9.484 9.406 13.945 1 55.25 161 PRO B N 1
ATOM 2708 C CA . PRO B 1 161 ? -9.406 10.438 14.977 1 55.25 161 PRO B CA 1
ATOM 2709 C C . PRO B 1 161 ? -10.609 11.375 14.961 1 55.25 161 PRO B C 1
ATOM 2711 O O . PRO B 1 161 ? -11.18 11.641 13.898 1 55.25 161 PRO B O 1
ATOM 2714 N N . SER B 1 162 ? -11 11.57 16.172 1 57.81 162 SER B N 1
ATOM 2715 C CA . SER B 1 162 ? -12.016 12.609 16.344 1 57.81 162 SER B CA 1
ATOM 2716 C C . SER B 1 162 ? -11.539 13.938 15.758 1 57.81 162 SER B C 1
ATOM 2718 O O . SER B 1 162 ? -10.336 14.156 15.594 1 57.81 162 SER B O 1
ATOM 2720 N N . LEU B 1 163 ? -12.469 14.688 15.125 1 57.53 163 LEU B N 1
ATOM 2721 C CA . LEU B 1 163 ? -12.141 16.031 14.664 1 57.53 163 LEU B CA 1
ATOM 2722 C C . LEU B 1 163 ? -11.195 16.719 15.648 1 57.53 163 LEU B C 1
ATOM 2724 O O . LEU B 1 163 ? -10.258 17.406 15.234 1 57.53 163 LEU B O 1
ATOM 2728 N N . GLU B 1 164 ? -11.445 16.453 16.922 1 56.47 164 GLU B N 1
ATOM 2729 C CA . GLU B 1 164 ? -10.625 17.078 17.953 1 56.47 164 GLU B CA 1
ATOM 2730 C C . GLU B 1 164 ? -9.188 16.562 17.906 1 56.47 164 GLU B C 1
ATOM 2732 O O . GLU B 1 164 ? -8.242 17.344 18.047 1 56.47 164 GLU B O 1
ATOM 2737 N N . GLU B 1 165 ? -9.031 15.398 17.641 1 57.41 165 GLU B N 1
ATOM 2738 C CA . GLU B 1 165 ? -7.695 14.812 17.578 1 57.41 165 GLU B CA 1
ATOM 2739 C C . GLU B 1 165 ? -6.941 15.289 16.344 1 57.41 165 GLU B C 1
ATOM 2741 O O . GLU B 1 165 ? -5.734 15.539 16.406 1 57.41 165 GLU B O 1
ATOM 2746 N N . ASP B 1 166 ? -7.754 15.539 15.391 1 59.59 166 ASP B N 1
ATOM 2747 C CA . ASP B 1 166 ? -7.152 16.078 14.172 1 59.59 166 ASP B CA 1
ATOM 2748 C C . ASP B 1 166 ? -6.57 17.469 14.414 1 59.59 166 ASP B C 1
ATOM 2750 O O . ASP B 1 166 ? -5.461 17.766 13.969 1 59.59 166 ASP B O 1
ATOM 2754 N N . VAL B 1 167 ? -7.336 18.156 15.164 1 60.25 167 VAL B N 1
ATOM 2755 C CA . VAL B 1 167 ? -6.91 19.531 15.43 1 60.25 167 VAL B CA 1
ATOM 2756 C C . VAL B 1 167 ? -5.668 19.516 16.328 1 60.25 167 VAL B C 1
ATOM 2758 O O . VAL B 1 167 ? -4.734 20.281 16.109 1 60.25 167 VAL B O 1
ATOM 2761 N N . ALA B 1 168 ? -5.691 18.547 17.203 1 57.47 168 ALA B N 1
ATOM 2762 C CA . ALA B 1 168 ? -4.547 18.422 18.109 1 57.47 168 ALA B CA 1
ATOM 2763 C C . ALA B 1 168 ? -3.297 17.984 17.344 1 57.47 168 ALA B C 1
ATOM 2765 O O . ALA B 1 168 ? -2.205 18.516 17.578 1 57.47 168 ALA B O 1
ATOM 2766 N N . GLU B 1 169 ? -3.471 17.141 16.453 1 61.09 169 GLU B N 1
ATOM 2767 C CA . GLU B 1 169 ? -2.355 16.656 15.641 1 61.09 169 GLU B CA 1
ATOM 2768 C C . GLU B 1 169 ? -1.82 17.75 14.727 1 61.09 169 GLU B C 1
ATOM 2770 O O . GLU B 1 169 ? -0.607 17.906 14.578 1 61.09 169 GLU B O 1
ATOM 2775 N N . LEU B 1 170 ? -2.818 18.469 14.266 1 58.78 170 LEU B N 1
ATOM 2776 C CA . LEU B 1 170 ? -2.4 19.594 13.438 1 58.78 170 LEU B CA 1
ATOM 2777 C C . LEU B 1 170 ? -1.605 20.594 14.258 1 58.78 170 LEU B C 1
ATOM 2779 O O . LEU B 1 170 ? -0.593 21.125 13.797 1 58.78 170 LEU B O 1
ATOM 2783 N N . LYS B 1 171 ? -2.057 20.766 15.422 1 59.66 171 LYS B N 1
ATOM 2784 C CA . LYS B 1 171 ? -1.358 21.688 16.312 1 59.66 171 LYS B CA 1
ATOM 2785 C C . LYS B 1 171 ? 0.051 21.188 16.625 1 59.66 171 LYS B C 1
ATOM 2787 O O . LYS B 1 171 ? 1.011 21.953 16.578 1 59.66 171 LYS B O 1
ATOM 2792 N N . MET B 1 172 ? 0.211 19.938 16.859 1 60.09 172 MET B N 1
ATOM 2793 C CA . MET B 1 172 ? 1.511 19.344 17.188 1 60.09 172 MET B CA 1
ATOM 2794 C C . MET B 1 172 ? 2.445 19.406 15.977 1 60.09 172 MET B C 1
ATOM 2796 O O . MET B 1 172 ? 3.631 19.703 16.125 1 60.09 172 MET B O 1
ATOM 2800 N N . GLN B 1 173 ? 1.903 19.094 14.852 1 62.72 173 GLN B N 1
ATOM 2801 C CA . GLN B 1 173 ? 2.693 19.203 13.625 1 62.72 173 GLN B CA 1
ATOM 2802 C C . GLN B 1 173 ? 3.207 20.625 13.422 1 62.72 173 GLN B C 1
ATOM 2804 O O . GLN B 1 173 ? 4.355 20.828 13.016 1 62.72 173 GLN B O 1
ATOM 2809 N N . LEU B 1 174 ? 2.363 21.484 13.844 1 60.22 174 LEU B N 1
ATOM 2810 C CA . LEU B 1 174 ? 2.719 22.891 13.719 1 60.22 174 LEU B CA 1
ATOM 2811 C C . LEU B 1 174 ? 3.84 23.25 14.688 1 60.22 174 LEU B C 1
ATOM 2813 O O . LEU B 1 174 ? 4.766 23.984 14.328 1 60.22 174 LEU B O 1
ATOM 2817 N N . VAL B 1 175 ? 3.746 22.688 15.781 1 62.84 175 VAL B N 1
ATOM 2818 C CA . VAL B 1 175 ? 4.777 22.922 16.781 1 62.84 175 VAL B CA 1
ATOM 2819 C C . VAL B 1 175 ? 6.098 22.312 16.312 1 62.84 175 VAL B C 1
ATOM 2821 O O . VAL B 1 175 ? 7.148 22.953 16.406 1 62.84 175 VAL B O 1
ATOM 2824 N N . GLN B 1 176 ? 6.082 21.109 15.812 1 61.47 176 GLN B N 1
ATOM 2825 C CA . GLN B 1 176 ? 7.293 20.422 15.367 1 61.47 176 GLN B CA 1
ATOM 2826 C C . GLN B 1 176 ? 7.93 21.156 14.18 1 61.47 176 GLN B C 1
ATOM 2828 O O . GLN B 1 176 ? 9.148 21.281 14.109 1 61.47 176 GLN B O 1
ATOM 2833 N N . LEU B 1 177 ? 7.09 21.547 13.383 1 60.03 177 LEU B N 1
ATOM 2834 C CA . LEU B 1 177 ? 7.574 22.328 12.25 1 60.03 177 LEU B CA 1
ATOM 2835 C C . LEU B 1 177 ? 8.242 23.609 12.711 1 60.03 177 LEU B C 1
ATOM 2837 O O . LEU B 1 177 ? 9.273 24.016 12.18 1 60.03 177 LEU B O 1
ATOM 2841 N N . HIS B 1 178 ? 7.586 24.219 13.75 1 59.91 178 HIS B N 1
ATOM 2842 C CA . HIS B 1 178 ? 8.18 25.406 14.344 1 59.91 178 HIS B CA 1
ATOM 2843 C C . HIS B 1 178 ? 9.562 25.109 14.914 1 59.91 178 HIS B C 1
ATOM 2845 O O . HIS B 1 178 ? 10.5 25.875 14.695 1 59.91 178 HIS B O 1
ATOM 2851 N N . VAL B 1 179 ? 9.672 24 15.469 1 62.06 179 VAL B N 1
ATOM 2852 C CA . VAL B 1 179 ? 10.938 23.609 16.062 1 62.06 179 VAL B CA 1
ATOM 2853 C C . VAL B 1 179 ? 11.961 23.328 14.961 1 62.06 179 VAL B C 1
ATOM 2855 O O . VAL B 1 179 ? 13.117 23.75 15.062 1 62.06 179 VAL B O 1
ATOM 2858 N N . LYS B 1 180 ? 11.609 22.625 13.961 1 61.94 180 LYS B N 1
ATOM 2859 C CA . LYS B 1 180 ? 12.516 22.297 12.859 1 61.94 180 LYS B CA 1
ATOM 2860 C C . LYS B 1 180 ? 12.992 23.562 12.141 1 61.94 180 LYS B C 1
ATOM 2862 O O . LYS B 1 180 ? 14.172 23.672 11.805 1 61.94 180 LYS B O 1
ATOM 2867 N N . MET B 1 181 ? 12.062 24.453 11.945 1 59.47 181 MET B N 1
ATOM 2868 C CA . MET B 1 181 ? 12.391 25.734 11.305 1 59.47 181 MET B CA 1
ATOM 2869 C C . MET B 1 181 ? 13.422 26.5 12.117 1 59.47 181 MET B C 1
ATOM 2871 O O . MET B 1 181 ? 14.336 27.109 11.555 1 59.47 181 MET B O 1
ATOM 2875 N N . GLU B 1 182 ? 13.211 26.391 13.312 1 61.56 182 GLU B N 1
ATOM 2876 C CA . GLU B 1 182 ? 14.18 27.031 14.195 1 61.56 182 GLU B CA 1
ATOM 2877 C C . GLU B 1 182 ? 15.562 26.406 14.055 1 61.56 182 GLU B C 1
ATOM 2879 O O . GLU B 1 182 ? 16.578 27.125 14.031 1 61.56 182 GLU B O 1
ATOM 2884 N N . LEU B 1 183 ? 15.617 25.109 13.883 1 59.5 183 LEU B N 1
ATOM 2885 C CA . LEU B 1 183 ? 16.891 24.406 13.781 1 59.5 183 LEU B CA 1
ATOM 2886 C C . LEU B 1 183 ? 17.562 24.688 12.438 1 59.5 183 LEU B C 1
ATOM 2888 O O . LEU B 1 183 ? 18.766 24.922 12.391 1 59.5 183 LEU B O 1
ATOM 2892 N N . ILE B 1 184 ? 16.781 24.609 11.375 1 59.56 184 ILE B N 1
ATOM 2893 C CA . ILE B 1 184 ? 17.312 24.891 10.047 1 59.56 184 ILE B CA 1
ATOM 2894 C C . ILE B 1 184 ? 17.828 26.328 9.992 1 59.56 184 ILE B C 1
ATOM 2896 O O . ILE B 1 184 ? 18.906 26.578 9.445 1 59.56 184 ILE B O 1
ATOM 2900 N N . SER B 1 185 ? 17.016 27.188 10.477 1 56.94 185 SER B N 1
ATOM 2901 C CA . SER B 1 185 ? 17.438 28.594 10.523 1 56.94 185 SER B CA 1
ATOM 2902 C C . SER B 1 185 ? 18.75 28.75 11.266 1 56.94 185 SER B C 1
ATOM 2904 O O . SER B 1 185 ? 19.625 29.516 10.828 1 56.94 185 SER B O 1
ATOM 2906 N N . LYS B 1 186 ? 18.891 28.016 12.25 1 62.38 186 LYS B N 1
ATOM 2907 C CA . LYS B 1 186 ? 20.141 28.062 13.023 1 62.38 186 LYS B CA 1
ATOM 2908 C C . LYS B 1 186 ? 21.312 27.516 12.211 1 62.38 186 LYS B C 1
ATOM 2910 O O . LYS B 1 186 ? 22.406 28.062 12.258 1 62.38 186 LYS B O 1
ATOM 2915 N N . GLN B 1 187 ? 21.078 26.422 11.445 1 59.88 187 GLN B N 1
ATOM 2916 C CA . GLN B 1 187 ? 22.125 25.812 10.625 1 59.88 187 GLN B CA 1
ATOM 2917 C C . GLN B 1 187 ? 22.562 26.734 9.492 1 59.88 187 GLN B C 1
ATOM 2919 O O . GLN B 1 187 ? 23.75 26.828 9.188 1 59.88 187 GLN B O 1
ATOM 2924 N N . LEU B 1 188 ? 21.547 27.281 8.852 1 57.12 188 LEU B N 1
ATOM 2925 C CA . LEU B 1 188 ? 21.828 28.234 7.789 1 57.12 188 LEU B CA 1
ATOM 2926 C C . LEU B 1 188 ? 22.625 29.422 8.328 1 57.12 188 LEU B C 1
ATOM 2928 O O . LEU B 1 188 ? 23.562 29.906 7.672 1 57.12 188 LEU B O 1
ATOM 2932 N N . LEU B 1 189 ? 22.203 29.844 9.477 1 59.09 189 LEU B N 1
ATOM 2933 C CA . LEU B 1 189 ? 22.922 30.953 10.117 1 59.09 189 LEU B CA 1
ATOM 2934 C C . LEU B 1 189 ? 24.359 30.562 10.438 1 59.09 189 LEU B C 1
ATOM 2936 O O . LEU B 1 189 ? 25.266 31.359 10.266 1 59.09 189 LEU B O 1
ATOM 2940 N N . GLN B 1 190 ? 24.531 29.312 10.758 1 61.19 190 GLN B N 1
ATOM 2941 C CA . GLN B 1 190 ? 25.859 28.828 11.062 1 61.19 190 GLN B CA 1
ATOM 2942 C C . GLN B 1 190 ? 26.703 28.688 9.805 1 61.19 190 GLN B C 1
ATOM 2944 O O . GLN B 1 190 ? 27.906 28.984 9.812 1 61.19 190 GLN B O 1
ATOM 2949 N N . GLN B 1 191 ? 26.109 28.188 8.688 1 57.22 191 GLN B N 1
ATOM 2950 C CA . GLN B 1 191 ? 26.812 28.078 7.41 1 57.22 191 GLN B CA 1
ATOM 2951 C C . GLN B 1 191 ? 27.219 29.438 6.883 1 57.22 191 GLN B C 1
ATOM 2953 O O . GLN B 1 191 ? 28.312 29.594 6.324 1 57.22 191 GLN B O 1
ATOM 2958 N N . GLU B 1 192 ? 26.281 30.359 6.918 1 56.03 192 GLU B N 1
ATOM 2959 C CA . GLU B 1 192 ? 26.594 31.719 6.512 1 56.03 192 GLU B CA 1
ATOM 2960 C C . GLU B 1 192 ? 27.75 32.281 7.312 1 56.03 192 GLU B C 1
ATOM 2962 O O . GLU B 1 192 ? 28.609 32.969 6.758 1 56.03 192 GLU B O 1
ATOM 2967 N N . LYS B 1 193 ? 27.891 32 8.508 1 65.06 193 LYS B N 1
ATOM 2968 C CA . LYS B 1 193 ? 28.984 32.469 9.336 1 65.06 193 LYS B CA 1
ATOM 2969 C C . LYS B 1 193 ? 30.312 31.812 8.922 1 65.06 193 LYS B C 1
ATOM 2971 O O . LYS B 1 193 ? 31.359 32.469 8.922 1 65.06 193 LYS B O 1
ATOM 2976 N N . ASN B 1 194 ? 30.266 30.594 8.539 1 58.88 194 ASN B N 1
ATOM 2977 C CA . ASN B 1 194 ? 31.469 29.891 8.117 1 58.88 194 ASN B CA 1
ATOM 2978 C C . ASN B 1 194 ? 31.969 30.391 6.766 1 58.88 194 ASN B C 1
ATOM 2980 O O . ASN B 1 194 ? 33.156 30.406 6.516 1 58.88 194 ASN B O 1
ATOM 2984 N N . THR B 1 195 ? 31.141 30.703 5.895 1 54.81 195 THR B N 1
ATOM 2985 C CA . THR B 1 195 ? 31.516 31.25 4.598 1 54.81 195 THR B CA 1
ATOM 2986 C C . THR B 1 195 ? 32.062 32.656 4.75 1 54.81 195 THR B C 1
ATOM 2988 O O . THR B 1 195 ? 33 33.062 4.051 1 54.81 195 THR B O 1
ATOM 2991 N N . THR B 1 196 ? 31.531 33.469 5.602 1 57.91 196 THR B N 1
ATOM 2992 C CA . THR B 1 196 ? 32.031 34.812 5.832 1 57.91 196 THR B CA 1
ATOM 2993 C C . THR B 1 196 ? 33.375 34.781 6.547 1 57.91 196 THR B C 1
ATOM 2995 O O . THR B 1 196 ? 34.188 35.688 6.375 1 57.91 196 THR B O 1
ATOM 2998 N N . ALA B 1 197 ? 33.688 33.844 7.285 1 62.38 197 ALA B N 1
ATOM 2999 C CA . ALA B 1 197 ? 34.969 33.719 7.938 1 62.38 197 ALA B CA 1
ATOM 3000 C C . ALA B 1 197 ? 36.062 33.312 6.941 1 62.38 197 ALA B C 1
ATOM 3002 O O . ALA B 1 197 ? 37.25 33.594 7.156 1 62.38 197 ALA B O 1
ATOM 3003 N N . CYS B 1 198 ? 35.656 32.594 5.965 1 55.16 198 CYS B N 1
ATOM 3004 C CA . CYS B 1 198 ? 36.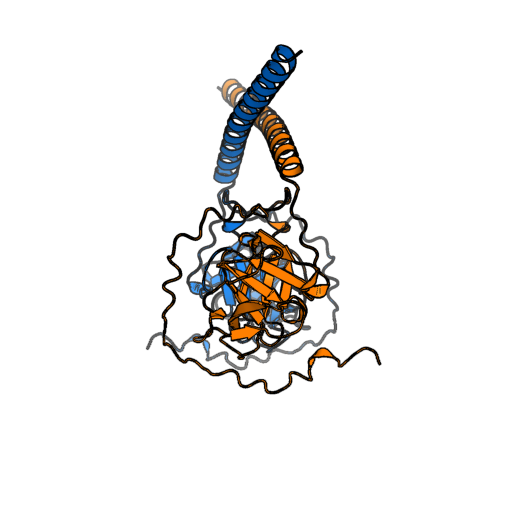688 32.188 5.023 1 55.16 198 CYS B CA 1
ATOM 3005 C C . CYS B 1 198 ? 36.875 33.219 3.93 1 55.16 198 CYS B C 1
ATOM 3007 O O . CYS B 1 198 ? 37.781 33.094 3.086 1 55.16 198 CYS B O 1
ATOM 3009 N N . SER B 1 199 ? 36.062 34.156 3.963 1 49.53 199 SER B N 1
ATOM 3010 C CA . SER B 1 199 ? 36.438 35.25 3.059 1 49.53 199 SER B CA 1
ATOM 3011 C C . SER B 1 199 ? 37.344 36.25 3.746 1 49.53 199 SER B C 1
ATOM 3013 O O . SER B 1 199 ? 37.188 36.531 4.941 1 49.53 199 SER B O 1
#

Organism: Xenopus tropicalis (NCBI:txid8364)

Nearest PDB structures (foldseek):
  7sfz-assembly2_C  TM=9.391E-01  e=2.094E-09  Homo sapiens
  7sfz-assembly1_A  TM=9.293E-01  e=3.385E-09  Homo sapiens
  5hj0-assembly1_A  TM=9.218E-01  e=4.054E-09  Schizosaccharomyces pombe
  7sfz-assembly1_B  TM=9.210E-01  e=4.571E-09  Homo sapiens
  7sfz-assembly3_E  TM=9.334E-01  e=1.519E-08  Homo sapiens

Radius of gyration: 25.64 Å; Cα contacts (8 Å, |Δi|>4): 722; chains: 2; bounding box: 72×64×62 Å

InterPro domains:
  IPR004910 Yippee/Mis18/Cereblon [PF03226] (48-150)
  IPR034752 Mis18 domain [PS51793] (47-145)

Sequence (398 aa):
MAGSAWLLCSAAEMQSVCGESTVDLEQTNPEVSCRKLNGSSGGPEACVVFLCKNCYTVLGDSLSVCGEERSLAAIACLRVTEDLNVGESVLFVVNGNLKGCAYYPLLCRSCGTNIGFNLYSAPRAYAYLRGLFCLLKEHILCYKLKSSALVPGNEMQFEFPSLEEDVAELKMQLVQLHVKMELISKQLLQQEKNTTACSMAGSAWLLCSAAEMQSVCGESTVDLEQTNPEVSCRKLNGSSGGPEACVVFLCKNCYTVLGDSLSVCGEERSLAAIACLRVTEDLNVGESVLFVVNGNLKGCAYYPLLCRSCGTNIGFNLYSAPRAYAYLRGLFCLLKEHILCYKLKSSALVPGNEMQFEFPSLEEDVAELKMQLVQLHVKMELISKQLLQQEKNTTACS

pLDDT: mean 74.4, std 25.66, range [18.78, 98.56]